Protein AF-0000000075964550 (afdb_homodimer)

Radius of gyration: 29.92 Å; Cα contacts (8 Å, |Δi|>4): 1283; chains: 2; bounding box: 81×75×72 Å

pLDDT: mean 85.45, std 12.59, range [24.38, 98.0]

Solvent-accessible surface area (backbone atoms only — not comparable to full-atom values): 42524 Å² total; per-residue (Å²): 101,74,48,45,74,68,57,83,65,93,51,79,87,38,57,49,61,45,36,36,55,49,61,31,70,69,60,36,47,46,36,32,54,23,18,44,57,52,37,57,75,78,40,93,73,80,74,68,44,57,44,54,52,47,33,51,49,28,53,46,55,47,41,15,50,49,34,57,92,44,78,67,47,48,44,33,80,49,67,86,60,20,28,63,46,47,45,72,74,44,52,58,66,60,52,52,48,50,69,71,36,64,35,52,46,62,88,82,49,62,66,51,40,67,76,31,74,85,49,32,63,41,41,64,56,54,53,48,38,46,51,30,45,61,57,36,41,41,69,31,38,45,28,18,50,48,76,46,70,44,72,45,87,59,94,52,94,78,57,42,78,39,71,87,41,74,59,32,36,12,44,69,28,39,28,48,23,24,39,99,41,61,43,76,61,48,75,55,79,62,78,85,48,53,51,52,54,55,52,51,63,75,37,53,89,54,50,63,66,69,23,34,40,28,35,45,48,81,47,42,40,61,65,50,46,51,54,33,47,75,35,45,18,36,34,37,24,35,33,55,75,83,40,77,85,50,63,70,79,69,70,59,88,68,55,75,63,35,73,49,74,50,74,59,89,61,39,27,40,37,38,37,20,64,98,53,81,42,35,36,39,23,48,76,50,69,93,49,66,40,78,40,67,40,96,86,68,79,50,75,42,68,36,44,46,56,57,53,50,43,67,69,40,55,55,35,61,60,50,38,52,55,63,47,61,74,44,47,68,78,64,96,64,86,49,67,60,58,54,51,47,50,49,50,51,53,50,41,49,48,35,20,47,54,56,39,38,72,76,68,47,80,71,51,72,68,56,46,51,53,52,27,32,52,48,37,38,69,72,40,53,73,76,76,67,83,124,101,76,48,44,75,67,58,82,65,93,52,78,88,37,58,51,60,45,35,35,55,50,61,32,71,67,60,36,47,46,34,33,53,23,19,43,57,54,36,56,74,80,39,93,75,80,74,70,44,55,43,54,52,47,33,51,49,28,53,46,55,46,42,14,49,49,33,57,92,44,77,67,47,48,46,33,80,49,65,86,61,20,29,65,45,48,45,72,74,45,52,58,66,60,50,51,49,50,67,71,36,63,34,52,46,62,87,83,48,61,66,51,40,67,76,31,73,85,51,34,62,41,39,63,56,53,53,50,37,41,51,30,43,58,58,36,40,42,69,28,36,44,28,20,50,46,76,47,70,43,73,43,89,61,93,51,94,77,57,41,78,38,72,86,42,73,57,31,35,12,44,67,30,37,31,48,22,26,39,92,40,63,40,78,63,45,73,55,71,68,76,87,50,56,51,51,56,53,52,52,62,74,38,53,89,55,50,62,66,69,24,34,40,28,34,45,47,80,48,42,41,61,67,49,46,51,54,34,46,75,37,43,19,35,35,38,24,36,33,55,74,83,42,79,85,49,65,70,80,68,69,60,87,67,55,76,61,34,74,48,74,49,76,59,89,61,38,28,40,36,37,36,23,64,97,53,79,43,36,35,39,23,47,74,50,68,92,49,65,40,78,41,69,40,96,87,67,79,50,76,42,67,37,45,47,56,57,53,49,46,66,70,40,53,53,36,62,61,49,35,52,56,62,47,61,73,43,46,68,78,62,97,63,88,50,67,60,58,55,50,47,51,48,50,52,52,48,40,49,48,35,22,48,52,55,40,38,71,76,67,49,79,72,51,72,67,58,45,51,54,52,28,32,51,49,38,38,70,72,39,54,72,75,76,68,82,125

Sequence (774 aa):
MVGKQVVPVQCANNPLEYFEFFFDDDLLKIIVIETNRYVEQFHKWVPTTPNEIRVYLGLLMLMGIIQKPSLRMYFSRKHILETPFFPNVMSEERFALLNKFLHFVDNSDKEIAKRDPKLYKILPISEHWKNNFQKVYILGKEVSVDESSLLWKGRLLWKQYNPMKASRFGIKMFELFGSGTKLGCEITKDTDLFSTKVVLSLSEKLLDSGRCIYLDNYYSSPDLFQRLVQRTTDAVGTVKITRKGIPTVLKKKLKKEEVDSIKCGKLVTLKWTDKHDVSMLTTRHSIEMQPVSRKGGLELVNKPICVIDYNKYMGGVDLKDQLLESFLLKKRTKVWYRKLFNHLVNTAVLNAYILFHKEGNKEDHLSFRIVLVNKIIASYHIQKLEKMVGKQVVPVQCANNPLEYFEFFFDDDLLKIIVIETNRYVEQFHKWVPTTPNEIRVYLGLLMLMGIIQKPSLRMYFSRKHILETPFFPNVMSEERFALLNKFLHFVDNSDKEIAKRDPKLYKILPISEHWKNNFQKVYILGKEVSVDESSLLWKGRLLWKQYNPMKASRFGIKMFELFGSGTKLGCEITKDTDLFSTKVVLSLSEKLLDSGRCIYLDNYYSSPDLFQRLVQRTTDAVGTVKITRKGIPTVLKKKLKKEEVDSIKCGKLVTLKWTDKHDVSMLTTRHSIEMQPVSRKGGLELVNKPICVIDYNKYMGGVDLKDQLLESFLLKKRTKVWYRKLFNHLVNTAVLNAYILFHKEGNKEDHLSFRIVLVNKIIASYHIQKLEK

Nearest PDB structures (foldseek):
  6x68-assembly1_C  TM=8.882E-01  e=2.639E-25  Trichoplusia ni
  6saw-assembly2_B  TM=5.726E-01  e=3.729E+00  Idiomarina sp. A28L
  5lly-assembly2_B  TM=5.557E-01  e=4.157E+00  Idiomarina sp. A28L
  3dfu-assembly1_B  TM=6.444E-01  e=8.417E+00  Corynebacterium glutamicum
  6jwp-assembly1_D  TM=5.214E-01  e=6.417E+00  Saccharomyces cerevisiae S288C

Structure (mmCIF, N/CA/C/O backbone):
data_AF-0000000075964550-model_v1
#
loop_
_entity.id
_entity.type
_entity.pdbx_description
1 polymer 'PiggyBac transposable element-derived protein domain-containing protein'
#
loop_
_atom_site.group_PDB
_atom_site.id
_atom_site.type_symbol
_atom_site.label_atom_id
_atom_site.label_alt_id
_atom_site.label_comp_id
_atom_site.label_asym_id
_atom_site.label_entity_id
_atom_site.label_seq_id
_atom_site.pdbx_PDB_ins_code
_atom_site.Cartn_x
_atom_site.Cartn_y
_atom_site.Cartn_z
_atom_site.occupancy
_atom_site.B_iso_or_equiv
_atom_site.auth_seq_id
_atom_site.auth_comp_id
_atom_site.auth_asym_id
_atom_site.auth_atom_id
_atom_site.pdbx_PDB_model_num
ATOM 1 N N . MET A 1 1 ? -8.969 35 -1.204 1 45.94 1 MET A N 1
ATOM 2 C CA . MET A 1 1 ? -7.578 35.312 -0.901 1 45.94 1 MET A CA 1
ATOM 3 C C . MET A 1 1 ? -6.809 34.062 -0.528 1 45.94 1 MET A C 1
ATOM 5 O O . MET A 1 1 ? -7.293 33.25 0.266 1 45.94 1 MET A O 1
ATOM 9 N N . VAL A 1 2 ? -5.777 33.719 -1.331 1 59.5 2 VAL A N 1
ATOM 10 C CA . VAL A 1 2 ? -4.852 32.594 -1.142 1 59.5 2 VAL A CA 1
ATOM 11 C C . VAL A 1 2 ? -4.102 32.781 0.178 1 59.5 2 VAL A C 1
ATOM 13 O O . VAL A 1 2 ? -3.977 33.875 0.688 1 59.5 2 VAL A O 1
ATOM 16 N N . GLY A 1 3 ? -4.035 31.875 1.072 1 66.25 3 GLY A N 1
ATOM 17 C CA . GLY A 1 3 ? -3.268 31.938 2.305 1 66.25 3 GLY A CA 1
ATOM 18 C C . GLY A 1 3 ? -1.921 32.625 2.135 1 66.25 3 GLY A C 1
ATOM 19 O O . GLY A 1 3 ? -1.49 32.875 1.011 1 66.25 3 GLY A O 1
ATOM 20 N N . LYS A 1 4 ? -1.43 33.25 3.303 1 71.69 4 LYS A N 1
ATOM 21 C CA . LYS A 1 4 ? -0.188 34.031 3.25 1 71.69 4 LYS A CA 1
ATOM 22 C C . LYS A 1 4 ? 0.822 33.5 4.27 1 71.69 4 LYS A C 1
ATOM 24 O O . LYS A 1 4 ? 0.457 33.188 5.402 1 71.69 4 LYS A O 1
ATOM 29 N N . GLN A 1 5 ? 2.086 33.312 3.727 1 73.56 5 GLN A N 1
ATOM 30 C CA . GLN A 1 5 ? 3.186 33.031 4.637 1 73.56 5 GLN A CA 1
ATOM 31 C C . GLN A 1 5 ? 3.615 34.25 5.414 1 73.56 5 GLN A C 1
ATOM 33 O O . GLN A 1 5 ? 3.805 35.344 4.832 1 73.56 5 GLN A O 1
ATOM 38 N N . VAL A 1 6 ? 3.652 34.094 6.812 1 75.5 6 VAL A N 1
ATOM 39 C CA . VAL A 1 6 ? 3.869 35.25 7.664 1 75.5 6 VAL A CA 1
ATOM 40 C C . VAL A 1 6 ? 5.348 35.375 8.023 1 75.5 6 VAL A C 1
ATOM 42 O O . VAL A 1 6 ? 5.875 36.469 8.18 1 75.5 6 VAL A O 1
ATOM 45 N N . VAL A 1 7 ? 6.047 34.156 8.094 1 73.88 7 VAL A N 1
ATOM 46 C CA . VAL A 1 7 ? 7.449 34.219 8.5 1 73.88 7 VAL A CA 1
ATOM 47 C C . VAL A 1 7 ? 8.344 34.125 7.262 1 73.88 7 VAL A C 1
ATOM 49 O O . VAL A 1 7 ? 8.211 33.219 6.449 1 73.88 7 VAL A O 1
ATOM 52 N N . PRO A 1 8 ? 9.195 35.125 7.172 1 76.06 8 PRO A N 1
ATOM 53 C CA . PRO A 1 8 ? 10.055 35.125 5.992 1 76.06 8 PRO A CA 1
ATOM 54 C C . PRO A 1 8 ? 11.18 34.094 6.074 1 76.06 8 PRO A C 1
ATOM 56 O O . PRO A 1 8 ? 11.648 33.781 7.168 1 76.06 8 PRO A O 1
ATOM 59 N N . VAL A 1 9 ? 11.453 33.5 4.961 1 74.75 9 VAL A N 1
ATOM 60 C CA . VAL A 1 9 ? 12.609 32.625 4.863 1 74.75 9 VAL A CA 1
ATOM 61 C C . VAL A 1 9 ? 13.844 33.438 4.488 1 74.75 9 VAL A C 1
ATOM 63 O O . VAL A 1 9 ? 13.766 34.375 3.68 1 74.75 9 VAL A O 1
ATOM 66 N N . GLN A 1 10 ? 14.953 33.188 5.242 1 74.25 10 GLN A N 1
ATOM 67 C CA . GLN A 1 10 ? 16.188 33.906 4.973 1 74.25 10 GLN A CA 1
ATOM 68 C C . GLN A 1 10 ? 16.688 33.656 3.557 1 74.25 10 GLN A C 1
ATOM 70 O O . GLN A 1 10 ? 17.062 34.562 2.838 1 74.25 10 GLN A O 1
ATOM 75 N N . CYS A 1 11 ? 16.719 32.375 3.232 1 75.88 11 CYS A N 1
ATOM 76 C CA . CYS A 1 11 ? 17.109 31.953 1.893 1 75.88 11 CYS A CA 1
ATOM 77 C C . CYS A 1 11 ? 15.984 31.188 1.207 1 75.88 11 CYS A C 1
ATOM 79 O O . CYS A 1 11 ? 15.727 30.031 1.537 1 75.88 11 CYS A O 1
ATOM 81 N N . ALA A 1 12 ? 15.477 31.891 0.249 1 78.81 12 ALA A N 1
ATOM 82 C CA . ALA A 1 12 ? 14.273 31.375 -0.389 1 78.81 12 ALA A CA 1
ATOM 83 C C . ALA A 1 12 ? 14.539 30.047 -1.084 1 78.81 12 ALA A C 1
ATOM 85 O O . ALA A 1 12 ? 13.617 29.25 -1.297 1 78.81 12 ALA A O 1
ATOM 86 N N . ASN A 1 13 ? 15.781 29.75 -1.346 1 87.94 13 ASN A N 1
ATOM 87 C CA . ASN A 1 13 ? 16.078 28.531 -2.09 1 87.94 13 ASN A CA 1
ATOM 88 C C . ASN A 1 13 ? 16.656 27.453 -1.181 1 87.94 13 ASN A C 1
ATOM 90 O O . ASN A 1 13 ? 17.266 26.5 -1.659 1 87.94 13 ASN A O 1
ATOM 94 N N . ASN A 1 14 ? 16.406 27.641 0.138 1 93.56 14 ASN A N 1
ATOM 95 C CA . ASN A 1 14 ? 16.938 26.672 1.09 1 93.56 14 ASN A CA 1
ATOM 96 C C . ASN A 1 14 ? 15.828 25.859 1.742 1 93.56 14 ASN A C 1
ATOM 98 O O . ASN A 1 14 ? 15.227 26.281 2.729 1 93.56 14 ASN A O 1
ATOM 102 N N . PRO A 1 15 ? 15.648 24.594 1.274 1 95.31 15 PRO A N 1
ATOM 103 C CA . PRO A 1 15 ? 14.586 23.734 1.81 1 95.31 15 PRO A CA 1
ATOM 104 C C . PRO A 1 15 ? 14.688 23.547 3.32 1 95.31 15 PRO A C 1
ATOM 106 O O . PRO A 1 15 ? 13.664 23.375 3.996 1 95.31 15 PRO A O 1
ATOM 109 N N . LEU A 1 16 ? 15.891 23.609 3.852 1 96.5 16 LEU A N 1
ATOM 110 C CA . LEU A 1 16 ? 16.109 23.375 5.277 1 96.5 16 LEU A CA 1
ATOM 111 C C . LEU A 1 16 ? 15.453 24.469 6.109 1 96.5 16 LEU A C 1
ATOM 113 O O . LEU A 1 16 ? 14.875 24.203 7.16 1 96.5 16 LEU A O 1
ATOM 117 N N . GLU A 1 17 ? 15.484 25.688 5.688 1 94.38 17 GLU A N 1
ATOM 118 C CA . GLU A 1 17 ? 14.891 26.812 6.418 1 94.38 17 GLU A CA 1
ATOM 119 C C . GLU A 1 17 ? 13.375 26.672 6.504 1 94.38 17 GLU A C 1
ATOM 121 O O . GLU A 1 17 ? 12.773 27.031 7.52 1 94.38 17 GLU A O 1
ATOM 126 N N . TYR A 1 18 ? 12.789 26.203 5.418 1 92.94 18 TYR A N 1
ATOM 127 C CA . TYR A 1 18 ? 11.344 25.984 5.422 1 92.94 18 TYR A CA 1
ATOM 128 C C . TYR A 1 18 ? 10.953 24.891 6.395 1 92.94 18 TYR A C 1
ATOM 130 O O . TYR A 1 18 ? 9.953 25 7.109 1 92.94 18 TYR A O 1
ATOM 138 N N . PHE A 1 19 ? 11.758 23.828 6.379 1 94.81 19 PHE A N 1
ATOM 139 C CA . PHE A 1 19 ? 11.492 22.719 7.285 1 94.81 19 PHE A CA 1
ATOM 140 C C . PHE A 1 19 ? 11.633 23.156 8.734 1 94.81 19 PHE A C 1
ATOM 142 O O . PHE A 1 19 ? 10.852 22.734 9.602 1 94.81 19 PHE A O 1
ATOM 149 N N . GLU A 1 20 ? 12.508 24 9.008 1 93.88 20 GLU A N 1
ATOM 150 C CA . GLU A 1 20 ? 12.82 24.422 10.367 1 93.88 20 GLU A CA 1
ATOM 151 C C . GLU A 1 20 ? 11.758 25.391 10.898 1 93.88 20 GLU A C 1
ATOM 153 O O . GLU A 1 20 ? 11.695 25.641 12.102 1 93.88 20 GLU A O 1
ATOM 158 N N . PHE A 1 21 ? 10.859 25.797 10.047 1 90.06 21 PHE A N 1
ATOM 159 C CA . PHE A 1 21 ? 9.68 26.516 10.531 1 90.06 21 PHE A CA 1
ATOM 160 C C . PHE A 1 21 ? 8.82 25.625 11.406 1 90.06 21 PHE A C 1
ATOM 162 O O . PHE A 1 21 ? 8.203 26.078 12.367 1 90.06 21 PHE A O 1
ATOM 169 N N . PHE A 1 22 ? 8.789 24.391 11.023 1 89.44 22 PHE A N 1
ATOM 170 C CA . PHE A 1 22 ? 7.891 23.453 11.695 1 89.44 22 PHE A CA 1
ATOM 171 C C . PHE A 1 22 ? 8.633 22.672 12.773 1 89.44 22 PHE A C 1
ATOM 173 O O . PHE A 1 22 ? 8.078 22.422 13.852 1 89.44 22 PHE A O 1
ATOM 180 N N . PHE A 1 23 ? 9.812 22.266 12.398 1 92.44 23 PHE A N 1
ATOM 181 C CA . PHE A 1 23 ? 10.664 21.578 13.359 1 92.44 23 PHE A CA 1
ATOM 182 C C . PHE A 1 23 ? 11.797 22.484 13.828 1 92.44 23 PHE A C 1
ATOM 184 O O . PHE A 1 23 ? 12.945 22.312 13.438 1 92.44 23 PHE A O 1
ATOM 191 N N . ASP A 1 24 ? 11.445 23.344 14.727 1 93 24 ASP A N 1
ATOM 192 C CA . ASP A 1 24 ? 12.383 24.359 15.203 1 93 24 ASP A CA 1
ATOM 193 C C . ASP A 1 24 ? 13.18 23.844 16.406 1 93 24 ASP A C 1
ATOM 195 O O . ASP A 1 24 ? 13.008 22.703 16.828 1 93 24 ASP A O 1
ATOM 199 N N . ASP A 1 25 ? 13.992 24.656 16.953 1 94.38 25 ASP A N 1
ATOM 200 C CA . ASP A 1 25 ? 14.906 24.281 18.031 1 94.38 25 ASP A CA 1
ATOM 201 C C . ASP A 1 25 ? 14.133 23.938 19.297 1 94.38 25 ASP A C 1
ATOM 203 O O . ASP A 1 25 ? 14.531 23.047 20.047 1 94.38 25 ASP A O 1
ATOM 207 N N . ASP A 1 26 ? 13.047 24.625 19.516 1 94.75 26 ASP A N 1
ATOM 208 C CA . ASP A 1 26 ? 12.266 24.391 20.734 1 94.75 26 ASP A CA 1
ATOM 209 C C . ASP A 1 26 ? 11.633 23 20.703 1 94.75 26 ASP A C 1
ATOM 211 O O . ASP A 1 26 ? 11.656 22.281 21.719 1 94.75 26 ASP A O 1
ATOM 215 N N . LEU A 1 27 ? 11.078 22.688 19.594 1 95.25 27 LEU A N 1
ATOM 216 C CA . LEU A 1 27 ? 10.484 21.375 19.438 1 95.25 27 LEU A CA 1
ATOM 217 C C . LEU A 1 27 ? 11.539 20.281 19.594 1 95.25 27 LEU A C 1
ATOM 219 O O . LEU A 1 27 ? 11.297 19.281 20.281 1 95.25 27 LEU A O 1
ATOM 223 N N . LEU A 1 28 ? 12.703 20.453 19.031 1 96.81 28 LEU A N 1
ATOM 224 C CA . LEU A 1 28 ? 13.781 19.469 19.109 1 96.81 28 LEU A CA 1
ATOM 225 C C . LEU A 1 28 ? 14.305 19.328 20.531 1 96.81 28 LEU A C 1
ATOM 227 O O . LEU A 1 28 ? 14.688 18.234 20.953 1 96.81 28 LEU A O 1
ATOM 231 N N . LYS A 1 29 ? 14.312 20.422 21.219 1 96.81 29 LYS A N 1
ATOM 232 C CA . LYS A 1 29 ? 14.75 20.391 22.609 1 96.81 29 LYS A CA 1
ATOM 233 C C . LYS A 1 29 ? 13.844 19.484 23.438 1 96.81 29 LYS A C 1
ATOM 235 O O . LYS A 1 29 ? 14.32 18.734 24.281 1 96.81 29 LYS A O 1
ATOM 240 N N . ILE A 1 30 ? 12.578 19.578 23.219 1 96.38 30 ILE A N 1
ATOM 241 C CA . ILE A 1 30 ? 11.633 18.734 23.938 1 96.38 30 ILE A CA 1
ATOM 242 C C . ILE A 1 30 ? 11.938 17.266 23.641 1 96.38 30 ILE A C 1
ATOM 244 O O . ILE A 1 30 ? 12 16.438 24.562 1 96.38 30 ILE A O 1
ATOM 248 N N . ILE A 1 31 ? 12.141 16.938 22.391 1 97.62 31 ILE A N 1
ATOM 249 C CA . ILE A 1 31 ? 12.391 15.562 21.969 1 97.62 31 ILE A CA 1
ATOM 250 C C . ILE A 1 31 ? 13.672 15.047 22.609 1 97.62 31 ILE A C 1
ATOM 252 O O . ILE A 1 31 ? 13.703 13.922 23.141 1 97.62 31 ILE A O 1
ATOM 256 N N . VAL A 1 32 ? 14.711 15.906 22.594 1 98 32 VAL A N 1
ATOM 257 C CA . VAL A 1 32 ? 16.016 15.523 23.125 1 98 32 VAL A CA 1
ATOM 258 C C . VAL A 1 32 ? 15.914 15.266 24.625 1 98 32 VAL A C 1
ATOM 260 O O . VAL A 1 32 ? 16.391 14.234 25.125 1 98 32 VAL A O 1
ATOM 263 N N . ILE A 1 33 ? 15.289 16.141 25.344 1 97.5 33 ILE A N 1
ATOM 264 C CA . ILE A 1 33 ? 15.18 16.062 26.797 1 97.5 33 ILE A CA 1
ATOM 265 C C . ILE A 1 33 ? 14.414 14.789 27.188 1 97.5 33 ILE A C 1
ATOM 267 O O . ILE A 1 33 ? 14.875 14.016 28.031 1 97.5 33 ILE A O 1
ATOM 271 N N . GLU A 1 34 ? 13.312 14.547 26.578 1 97.31 34 GLU A N 1
ATOM 272 C CA . GLU A 1 34 ? 12.453 13.43 26.953 1 97.31 34 GLU A CA 1
ATOM 273 C C . GLU A 1 34 ? 13.039 12.102 26.484 1 97.31 34 GLU A C 1
ATOM 275 O O . GLU A 1 34 ? 12.875 11.078 27.156 1 97.31 34 GLU A O 1
ATOM 280 N N . THR A 1 35 ? 13.711 12.078 25.344 1 97.44 35 THR A N 1
ATOM 281 C CA . THR A 1 35 ? 14.367 10.859 24.875 1 97.44 35 THR A CA 1
ATOM 282 C C . THR A 1 35 ? 15.5 10.461 25.812 1 97.44 35 THR A C 1
ATOM 284 O O . THR A 1 35 ? 15.609 9.297 26.203 1 97.44 35 THR A O 1
ATOM 287 N N . ASN A 1 36 ? 16.328 11.477 26.156 1 97.38 36 ASN A N 1
ATOM 288 C CA . ASN A 1 36 ? 17.422 11.203 27.094 1 97.38 36 ASN A CA 1
ATOM 289 C C . ASN A 1 36 ? 16.906 10.734 28.453 1 97.38 36 ASN A C 1
ATOM 291 O O . ASN A 1 36 ? 17.438 9.797 29.031 1 97.38 36 ASN A O 1
ATOM 295 N N . ARG A 1 37 ? 15.852 11.352 28.906 1 96.12 37 ARG A N 1
ATOM 296 C CA . ARG A 1 37 ? 15.242 10.961 30.172 1 96.12 37 ARG A CA 1
ATOM 297 C C . ARG A 1 37 ? 14.719 9.531 30.109 1 96.12 37 ARG A C 1
ATOM 299 O O . ARG A 1 37 ? 14.914 8.758 31.047 1 96.12 37 ARG A O 1
ATOM 306 N N . TYR A 1 38 ? 14.078 9.188 29.062 1 95.12 38 TYR A N 1
ATOM 307 C CA . TYR A 1 38 ? 13.453 7.875 28.906 1 95.12 38 TYR A CA 1
ATOM 308 C C . TYR A 1 38 ? 14.5 6.773 28.844 1 95.12 38 TYR A C 1
ATOM 310 O O . TYR A 1 38 ? 14.391 5.754 29.531 1 95.12 38 TYR A O 1
ATOM 318 N N . VAL A 1 39 ? 15.508 6.961 27.953 1 94.5 39 VAL A N 1
ATOM 319 C CA . VAL A 1 39 ? 16.516 5.922 27.734 1 94.5 39 VAL A CA 1
ATOM 320 C C . VAL A 1 39 ? 17.297 5.684 29.031 1 94.5 39 VAL A C 1
ATOM 322 O O . VAL A 1 39 ? 17.688 4.555 29.312 1 94.5 39 VAL A O 1
ATOM 325 N N . GLU A 1 40 ? 17.516 6.715 29.766 1 92.75 40 GLU A N 1
ATOM 326 C CA . GLU A 1 40 ? 18.312 6.633 31 1 92.75 40 GLU A CA 1
ATOM 327 C C . GLU A 1 40 ? 17.672 5.699 32 1 92.75 40 GLU A C 1
ATOM 329 O O . GLU A 1 40 ? 18.344 5.188 32.906 1 92.75 40 GLU A O 1
ATOM 334 N N . GLN A 1 41 ? 16.438 5.492 31.859 1 91.69 41 GLN A N 1
ATOM 335 C CA . GLN A 1 41 ? 15.727 4.59 32.75 1 91.69 41 GLN A CA 1
ATOM 336 C C . GLN A 1 41 ? 16.078 3.133 32.469 1 91.69 41 GLN A C 1
ATOM 338 O O . GLN A 1 41 ? 15.914 2.266 33.344 1 91.69 41 GLN A O 1
ATOM 343 N N . PHE A 1 42 ? 16.594 2.84 31.344 1 90.06 42 PHE A N 1
ATOM 344 C CA . PHE A 1 42 ? 16.797 1.455 30.922 1 90.06 42 PHE A CA 1
ATOM 345 C C . PHE A 1 42 ? 18.25 1.184 30.609 1 90.06 42 PHE A C 1
ATOM 347 O O . PHE A 1 42 ? 18.734 0.063 30.797 1 90.06 42 PHE A O 1
ATOM 354 N N . HIS A 1 43 ? 18.859 2.205 29.984 1 87.56 43 HIS A N 1
ATOM 355 C CA . HIS A 1 43 ? 20.172 1.979 29.375 1 87.56 43 HIS A CA 1
ATOM 356 C C . HIS A 1 43 ? 21.109 3.154 29.641 1 87.56 43 HIS A C 1
ATOM 358 O O . HIS A 1 43 ? 20.656 4.301 29.734 1 87.56 43 HIS A O 1
ATOM 364 N N . LYS A 1 44 ? 22.359 2.785 29.938 1 88.88 44 LYS A N 1
ATOM 365 C CA . LYS A 1 44 ? 23.375 3.836 29.828 1 88.88 44 LYS A CA 1
ATOM 366 C C . LYS A 1 44 ? 23.656 4.172 28.375 1 88.88 44 LYS A C 1
ATOM 368 O O . LYS A 1 44 ? 23.734 3.281 27.516 1 88.88 44 LYS A O 1
ATOM 373 N N . TRP A 1 45 ? 23.578 5.496 28 1 92 45 TRP A N 1
ATOM 374 C CA . TRP A 1 45 ? 23.875 5.844 26.625 1 92 45 TRP A CA 1
ATOM 375 C C . TRP A 1 45 ? 24.453 7.25 26.516 1 92 45 TRP A C 1
ATOM 377 O O . TRP A 1 45 ? 24.516 7.973 27.516 1 92 45 TRP A O 1
ATOM 387 N N . VAL A 1 46 ? 25.062 7.586 25.406 1 94.5 46 VAL A N 1
ATOM 388 C CA . VAL A 1 46 ? 25.5 8.945 25.125 1 94.5 46 VAL A CA 1
ATOM 389 C C . VAL A 1 46 ? 24.297 9.828 24.797 1 94.5 46 VAL A C 1
ATOM 391 O O . VAL A 1 46 ? 23.562 9.555 23.844 1 94.5 46 VAL A O 1
ATOM 394 N N . PRO A 1 47 ? 24.062 10.812 25.672 1 96.69 47 PRO A N 1
ATOM 395 C CA . PRO A 1 47 ? 22.906 11.664 25.406 1 96.69 47 PRO A CA 1
ATOM 396 C C . PRO A 1 47 ? 22.875 12.211 23.984 1 96.69 47 PRO A C 1
ATOM 398 O O . PRO A 1 47 ? 23.906 12.562 23.438 1 96.69 47 PRO A O 1
ATOM 401 N N . THR A 1 48 ? 21.703 12.164 23.469 1 97.12 48 THR A N 1
ATOM 402 C CA . THR A 1 48 ? 21.547 12.703 22.125 1 97.12 48 THR A CA 1
ATOM 403 C C . THR A 1 48 ? 21.438 14.227 22.172 1 97.12 48 THR A C 1
ATOM 405 O O . THR A 1 48 ? 21.281 14.812 23.25 1 97.12 48 THR A O 1
ATOM 408 N N . THR A 1 49 ? 21.609 14.891 21.062 1 97.12 49 THR A N 1
ATOM 409 C CA . THR A 1 49 ? 21.578 16.344 20.906 1 97.12 49 THR A CA 1
ATOM 410 C C . THR A 1 49 ? 20.594 16.75 19.812 1 97.12 49 THR A C 1
ATOM 412 O O . THR A 1 49 ? 20.141 15.906 19.031 1 97.12 49 THR A O 1
ATOM 415 N N . PRO A 1 50 ? 20.203 18.016 19.828 1 97 50 PRO A N 1
ATOM 416 C CA . PRO A 1 50 ? 19.312 18.469 18.766 1 97 50 PRO A CA 1
ATOM 417 C C . PRO A 1 50 ? 19.875 18.203 17.375 1 97 50 PRO A C 1
ATOM 419 O O . PRO A 1 50 ? 19.141 17.812 16.469 1 97 50 PRO A O 1
ATOM 422 N N . ASN A 1 51 ? 21.172 18.344 17.203 1 97.06 51 ASN A N 1
ATOM 423 C CA . ASN A 1 51 ? 21.797 18.094 15.906 1 97.06 51 ASN A CA 1
ATOM 424 C C . ASN A 1 51 ? 21.688 16.625 15.5 1 97.06 51 ASN A C 1
ATOM 426 O O . ASN A 1 51 ? 21.391 16.328 14.344 1 97.06 51 ASN A O 1
ATOM 430 N N . GLU A 1 52 ? 21.891 15.781 16.453 1 97.25 52 GLU A N 1
ATOM 431 C CA . GLU A 1 52 ? 21.812 14.359 16.141 1 97.25 52 GLU A CA 1
ATOM 432 C C . GLU A 1 52 ? 20.391 13.945 15.781 1 97.25 52 GLU A C 1
ATOM 434 O O . GLU A 1 52 ? 20.188 13.109 14.906 1 97.25 52 GLU A O 1
ATOM 439 N N . ILE A 1 53 ? 19.406 14.523 16.484 1 97.44 53 ILE A N 1
ATOM 440 C CA . ILE A 1 53 ? 18.016 14.227 16.188 1 97.44 53 ILE A CA 1
ATOM 441 C C . ILE A 1 53 ? 17.656 14.719 14.781 1 97.44 53 ILE A C 1
ATOM 443 O O . ILE A 1 53 ? 16.922 14.062 14.055 1 97.44 53 ILE A O 1
ATOM 447 N N . ARG A 1 54 ? 18.219 15.891 14.414 1 97.56 54 ARG A N 1
ATOM 448 C CA . ARG A 1 54 ? 18.031 16.375 13.047 1 97.56 54 ARG A CA 1
ATOM 449 C C . ARG A 1 54 ? 18.578 15.367 12.031 1 97.56 54 ARG A C 1
ATOM 451 O O . ARG A 1 54 ? 17.922 15.078 11.031 1 97.56 54 ARG A O 1
ATOM 458 N N . VAL A 1 55 ? 19.75 14.867 12.305 1 97.88 55 VAL A N 1
ATOM 459 C CA . VAL A 1 55 ? 20.375 13.883 11.43 1 97.88 55 VAL A CA 1
ATOM 460 C C . VAL A 1 55 ? 19.531 12.617 11.375 1 97.88 55 VAL A C 1
ATOM 462 O O . VAL A 1 55 ? 19.312 12.055 10.305 1 97.88 55 VAL A O 1
ATOM 465 N N . TYR A 1 56 ? 19.062 12.203 12.57 1 96.94 56 TYR A N 1
ATOM 466 C CA . TYR A 1 56 ? 18.172 11.055 12.664 1 96.94 56 TYR A CA 1
ATOM 467 C C . TYR A 1 56 ? 16.938 11.25 11.781 1 96.94 56 TYR A C 1
ATOM 469 O O . TYR A 1 56 ? 16.562 10.344 11.039 1 96.94 56 TYR A O 1
ATOM 477 N N . LEU A 1 57 ? 16.344 12.414 11.797 1 96.69 57 LEU A N 1
ATOM 478 C CA . LEU A 1 57 ? 15.164 12.734 10.984 1 96.69 57 LEU A CA 1
ATOM 479 C C . LEU A 1 57 ? 15.508 12.711 9.5 1 96.69 57 LEU A C 1
ATOM 481 O O . LEU A 1 57 ? 14.711 12.258 8.68 1 96.69 57 LEU A O 1
ATOM 485 N N . GLY A 1 58 ? 16.672 13.273 9.211 1 96.62 58 GLY A N 1
ATOM 486 C CA . GLY A 1 58 ? 17.125 13.211 7.828 1 96.62 58 GLY A CA 1
ATOM 487 C C . GLY A 1 58 ? 17.203 11.797 7.289 1 96.62 58 GLY A C 1
ATOM 488 O O . GLY A 1 58 ? 16.75 11.523 6.176 1 96.62 58 GLY A O 1
ATOM 489 N N . LEU A 1 59 ? 17.781 10.914 8.062 1 96.44 59 LEU A N 1
ATOM 490 C CA . LEU A 1 59 ? 17.891 9.516 7.66 1 96.44 59 LEU A CA 1
ATOM 491 C C . LEU A 1 59 ? 16.516 8.875 7.539 1 96.44 59 LEU A C 1
ATOM 493 O O . LEU A 1 59 ? 16.266 8.086 6.625 1 96.44 59 LEU A O 1
ATOM 497 N N . LEU A 1 60 ? 15.648 9.234 8.461 1 94.19 60 LEU A N 1
ATOM 498 C CA . LEU A 1 60 ? 14.281 8.742 8.414 1 94.19 60 LEU A CA 1
ATOM 499 C C . LEU A 1 60 ? 13.586 9.164 7.117 1 94.19 60 LEU A C 1
ATOM 501 O O . LEU A 1 60 ? 12.891 8.367 6.492 1 94.19 60 LEU A O 1
ATOM 505 N N . MET A 1 61 ? 13.781 10.375 6.727 1 94.75 61 MET A N 1
ATOM 506 C CA . MET A 1 61 ? 13.211 10.883 5.484 1 94.75 61 MET A CA 1
ATOM 507 C C . MET A 1 61 ? 13.766 10.125 4.281 1 94.75 61 MET A C 1
ATOM 509 O O . MET A 1 61 ? 13.016 9.797 3.355 1 94.75 61 MET A O 1
ATOM 513 N N . LEU A 1 62 ? 15.047 9.867 4.359 1 95.31 62 LEU A N 1
ATOM 514 C CA . LEU A 1 62 ? 15.688 9.156 3.254 1 95.31 62 LEU A CA 1
ATOM 515 C C . LEU A 1 62 ? 15.164 7.73 3.148 1 95.31 62 LEU A C 1
ATOM 517 O O . LEU A 1 62 ? 15.039 7.191 2.047 1 95.31 62 LEU A O 1
ATOM 521 N N . MET A 1 63 ? 14.852 7.133 4.273 1 93.5 63 MET A N 1
ATOM 522 C CA . MET A 1 63 ? 14.281 5.785 4.285 1 93.5 63 MET A CA 1
ATOM 523 C C . MET A 1 63 ? 12.914 5.77 3.621 1 93.5 63 MET A C 1
ATOM 525 O O . MET A 1 63 ? 12.461 4.727 3.141 1 93.5 63 MET A O 1
ATOM 529 N N . GLY A 1 64 ? 12.234 6.891 3.586 1 90.88 64 GLY A N 1
ATOM 530 C CA . GLY A 1 64 ? 10.977 7.004 2.863 1 90.88 64 GLY A CA 1
ATOM 531 C C . GLY A 1 64 ? 11.148 7.031 1.357 1 90.88 64 GLY A C 1
ATOM 532 O O . GLY A 1 64 ? 10.219 6.723 0.613 1 90.88 64 GLY A O 1
ATOM 533 N N . ILE A 1 65 ? 12.336 7.402 0.982 1 92.12 65 ILE A N 1
ATOM 534 C CA . ILE A 1 65 ? 12.648 7.477 -0.44 1 92.12 65 ILE A CA 1
ATOM 535 C C . ILE A 1 65 ? 13.234 6.148 -0.91 1 92.12 65 ILE A C 1
ATOM 537 O O . ILE A 1 65 ? 12.797 5.59 -1.92 1 92.12 65 ILE A O 1
ATOM 541 N N . ILE A 1 66 ? 14.234 5.703 -0.17 1 93.38 66 ILE A N 1
ATOM 542 C CA . ILE A 1 66 ? 14.812 4.383 -0.394 1 93.38 66 ILE A CA 1
ATOM 543 C C . ILE A 1 66 ? 14.25 3.395 0.622 1 93.38 66 ILE A C 1
ATOM 545 O O . ILE A 1 66 ? 14.57 3.459 1.81 1 93.38 66 ILE A O 1
ATOM 549 N N . GLN A 1 67 ? 13.539 2.492 0.193 1 90.69 67 GLN A N 1
ATOM 550 C CA . GLN A 1 67 ? 12.859 1.605 1.134 1 90.69 67 GLN A CA 1
ATOM 551 C C . GLN A 1 67 ? 13.484 0.213 1.12 1 90.69 67 GLN A C 1
ATOM 553 O O . GLN A 1 67 ? 13.781 -0.33 0.054 1 90.69 67 GLN A O 1
ATOM 558 N N . LYS A 1 68 ? 13.727 -0.227 2.25 1 91.25 68 LYS A N 1
ATOM 559 C CA . LYS A 1 68 ? 14.227 -1.583 2.461 1 91.25 68 LYS A CA 1
ATOM 560 C C . LYS A 1 68 ? 13.367 -2.334 3.475 1 91.25 68 LYS A C 1
ATOM 562 O O . LYS A 1 68 ? 12.688 -1.716 4.297 1 91.25 68 LYS A O 1
ATOM 567 N N . PRO A 1 69 ? 13.352 -3.643 3.494 1 87.5 69 PRO A N 1
ATOM 568 C CA . PRO A 1 69 ? 12.43 -4.445 4.305 1 87.5 69 PRO A CA 1
ATOM 569 C C . PRO A 1 69 ? 12.711 -4.332 5.801 1 87.5 69 PRO A C 1
ATOM 571 O O . PRO A 1 69 ? 11.797 -4.477 6.621 1 87.5 69 PRO A O 1
ATOM 574 N N . SER A 1 70 ? 13.984 -4.09 6.145 1 88.56 70 SER A N 1
ATOM 575 C CA . SER A 1 70 ? 14.32 -4.031 7.562 1 88.56 70 SER A CA 1
ATOM 576 C C . SER A 1 70 ? 15.32 -2.914 7.848 1 88.56 70 SER A C 1
ATOM 578 O O . SER A 1 70 ? 16.062 -2.494 6.957 1 88.56 70 SER A O 1
ATOM 580 N N . LEU A 1 71 ? 15.266 -2.525 9.117 1 89.94 71 LEU A N 1
ATOM 581 C CA . LEU A 1 71 ? 16.141 -1.441 9.539 1 89.94 71 LEU A CA 1
ATOM 582 C C . LEU A 1 71 ? 17.609 -1.818 9.328 1 89.94 71 LEU A C 1
ATOM 584 O O . LEU A 1 71 ? 18.406 -0.997 8.875 1 89.94 71 LEU A O 1
ATOM 588 N N . ARG A 1 72 ? 17.953 -3.006 9.609 1 91.81 72 ARG A N 1
ATOM 589 C CA . ARG A 1 72 ? 19.328 -3.463 9.523 1 91.81 72 ARG A CA 1
ATOM 590 C C . ARG A 1 72 ? 19.844 -3.377 8.094 1 91.81 72 ARG A C 1
ATOM 592 O O . ARG A 1 72 ? 21.031 -3.133 7.871 1 91.81 72 ARG A O 1
ATOM 599 N N . MET A 1 73 ? 19.031 -3.48 7.168 1 93.44 73 MET A N 1
ATOM 600 C CA . MET A 1 73 ? 19.422 -3.523 5.762 1 93.44 73 MET A CA 1
ATOM 601 C C . MET A 1 73 ? 19.875 -2.148 5.281 1 93.44 73 MET A C 1
ATOM 603 O O . MET A 1 73 ? 20.672 -2.045 4.352 1 93.44 73 MET A O 1
ATOM 607 N N . TYR A 1 74 ? 19.344 -1.127 5.906 1 94.94 74 TYR A N 1
ATOM 608 C CA . TYR A 1 74 ? 19.766 0.219 5.539 1 94.94 74 TYR A CA 1
ATOM 609 C C . TYR A 1 74 ? 21.234 0.43 5.855 1 94.94 74 TYR A C 1
ATOM 611 O O . TYR A 1 74 ? 21.922 1.197 5.176 1 94.94 74 TYR A O 1
ATOM 619 N N . PHE A 1 75 ? 21.688 -0.297 6.84 1 96.06 75 PHE A N 1
ATOM 620 C CA . PHE A 1 75 ? 23.047 -0.068 7.328 1 96.06 75 PHE A CA 1
ATOM 621 C C . PHE A 1 75 ? 23.969 -1.215 6.93 1 96.06 75 PHE A C 1
ATOM 623 O O . PHE A 1 75 ? 25.094 -1.305 7.406 1 96.06 75 PHE A O 1
ATOM 630 N N . SER A 1 76 ? 23.438 -2.102 6.07 1 94.75 76 SER A N 1
ATOM 631 C CA . SER A 1 76 ? 24.219 -3.227 5.582 1 94.75 76 SER A CA 1
ATOM 632 C C . SER A 1 76 ? 25.359 -2.754 4.68 1 94.75 76 SER A C 1
ATOM 634 O O . SER A 1 76 ? 25.188 -1.803 3.912 1 94.75 76 SER A O 1
ATOM 636 N N . ARG A 1 77 ? 26.469 -3.465 4.711 1 93.31 77 ARG A N 1
ATOM 637 C CA . ARG A 1 77 ? 27.609 -3.15 3.855 1 93.31 77 ARG A CA 1
ATOM 638 C C . ARG A 1 77 ? 27.797 -4.211 2.777 1 93.31 77 ARG A C 1
ATOM 640 O O . ARG A 1 77 ? 28.781 -4.188 2.039 1 93.31 77 ARG A O 1
ATOM 647 N N . LYS A 1 78 ? 26.812 -5.102 2.727 1 92.44 78 LYS A N 1
ATOM 648 C CA . LYS A 1 78 ? 26.828 -6.074 1.639 1 92.44 78 LYS A CA 1
ATOM 649 C C . LYS A 1 78 ? 26.656 -5.395 0.285 1 92.44 78 LYS A C 1
ATOM 651 O O . LYS A 1 78 ? 25.766 -4.566 0.112 1 92.44 78 LYS A O 1
ATOM 656 N N . HIS A 1 79 ? 27.406 -5.781 -0.622 1 91.19 79 HIS A N 1
ATOM 657 C CA . HIS A 1 79 ? 27.484 -5.125 -1.922 1 91.19 79 HIS A CA 1
ATOM 658 C C . HIS A 1 79 ? 26.125 -5.07 -2.602 1 91.19 79 HIS A C 1
ATOM 660 O O . HIS A 1 79 ? 25.766 -4.059 -3.205 1 91.19 79 HIS A O 1
ATOM 666 N N . ILE A 1 80 ? 25.328 -6.062 -2.486 1 92.75 80 ILE A N 1
ATOM 667 C CA . ILE A 1 80 ? 24.078 -6.195 -3.205 1 92.75 80 ILE A CA 1
ATOM 668 C C . ILE A 1 80 ? 23.016 -5.305 -2.561 1 92.75 80 ILE A C 1
ATOM 670 O O . ILE A 1 80 ? 22.047 -4.891 -3.219 1 92.75 80 ILE A O 1
ATOM 674 N N . LEU A 1 81 ? 23.219 -4.926 -1.261 1 92.94 81 LEU A N 1
ATOM 675 C CA . LEU A 1 81 ? 22.156 -4.254 -0.513 1 92.94 81 LEU A CA 1
ATOM 676 C C . LEU A 1 81 ? 22.594 -2.846 -0.109 1 92.94 81 LEU A C 1
ATOM 678 O O . LEU A 1 81 ? 21.75 -2.027 0.283 1 92.94 81 LEU A O 1
ATOM 682 N N . GLU A 1 82 ? 23.797 -2.529 -0.281 1 93.56 82 GLU A N 1
ATOM 683 C CA . GLU A 1 82 ? 24.359 -1.381 0.426 1 93.56 82 GLU A CA 1
ATOM 684 C C . GLU A 1 82 ? 23.875 -0.069 -0.18 1 93.56 82 GLU A C 1
ATOM 686 O O . GLU A 1 82 ? 23.719 0.04 -1.398 1 93.56 82 GLU A O 1
ATOM 691 N N . THR A 1 83 ? 23.516 0.813 0.608 1 94.06 83 THR A N 1
ATOM 692 C CA . THR A 1 83 ? 23.422 2.256 0.425 1 94.06 83 THR A CA 1
ATOM 693 C C . THR A 1 83 ? 24.375 2.99 1.365 1 94.06 83 THR A C 1
ATOM 695 O O . THR A 1 83 ? 23.984 3.355 2.48 1 94.06 83 THR A O 1
ATOM 698 N N . PRO A 1 84 ? 25.469 3.244 0.886 1 94.75 84 PRO A N 1
ATOM 699 C CA . PRO A 1 84 ? 26.578 3.652 1.762 1 94.75 84 PRO A CA 1
ATOM 700 C C . PRO A 1 84 ? 26.266 4.918 2.557 1 94.75 84 PRO A C 1
ATOM 702 O O . PRO A 1 84 ? 26.812 5.121 3.643 1 94.75 84 PRO A O 1
ATOM 705 N N . PHE A 1 85 ? 25.391 5.695 2.145 1 95.12 85 PHE A N 1
ATOM 706 C CA . PHE A 1 85 ? 25.047 6.949 2.801 1 95.12 85 PHE A CA 1
ATOM 707 C C . PHE A 1 85 ? 24.609 6.707 4.238 1 95.12 85 PHE A C 1
ATOM 709 O O . PHE A 1 85 ? 25.062 7.395 5.156 1 95.12 85 PHE A O 1
ATOM 716 N N . PHE A 1 86 ? 23.828 5.68 4.523 1 96.25 86 PHE A N 1
ATOM 717 C CA . PHE A 1 86 ? 23.234 5.43 5.832 1 96.25 86 PHE A CA 1
ATOM 718 C C . PHE A 1 86 ? 24.312 5.105 6.859 1 96.25 86 PHE A C 1
ATOM 720 O O . PHE A 1 86 ? 24.469 5.828 7.848 1 96.25 86 PHE A O 1
ATOM 727 N N . PRO A 1 87 ? 25.188 4.078 6.586 1 96.06 87 PRO A N 1
ATOM 728 C CA . PRO A 1 87 ? 26.188 3.738 7.594 1 96.06 87 PRO A CA 1
ATOM 729 C C . PRO A 1 87 ? 27.281 4.793 7.711 1 96.06 87 PRO A C 1
ATOM 731 O O . PRO A 1 87 ? 27.969 4.863 8.734 1 96.06 87 PRO A O 1
ATOM 734 N N . ASN A 1 88 ? 27.453 5.57 6.676 1 95.12 88 ASN A N 1
ATOM 735 C CA . ASN A 1 88 ? 28.469 6.613 6.73 1 95.12 88 ASN A CA 1
ATOM 736 C C . ASN A 1 88 ? 28.031 7.797 7.578 1 95.12 88 ASN A C 1
ATOM 738 O O . ASN A 1 88 ? 28.859 8.562 8.07 1 95.12 88 ASN A O 1
ATOM 742 N N . VAL A 1 89 ? 26.766 7.996 7.773 1 96.5 89 VAL A N 1
ATOM 743 C CA . VAL A 1 89 ? 26.219 9.133 8.508 1 96.5 89 VAL A CA 1
ATOM 744 C C . VAL A 1 89 ? 26.031 8.758 9.977 1 96.5 89 VAL A C 1
ATOM 746 O O . VAL A 1 89 ? 26.312 9.562 10.867 1 96.5 89 VAL A O 1
ATOM 749 N N . MET A 1 90 ? 25.562 7.555 10.266 1 96.19 90 MET A N 1
ATOM 750 C CA . MET A 1 90 ? 25.281 7.086 11.617 1 96.19 90 MET A CA 1
ATOM 751 C C . MET A 1 90 ? 25.375 5.566 11.703 1 96.19 90 MET A C 1
ATOM 753 O O . MET A 1 90 ? 25.031 4.863 10.75 1 96.19 90 MET A O 1
ATOM 757 N N . SER A 1 91 ? 25.859 5.078 12.781 1 96.31 91 SER A N 1
ATOM 758 C CA . SER A 1 91 ? 25.938 3.631 12.953 1 96.31 91 SER A CA 1
ATOM 759 C C . SER A 1 91 ? 24.547 3.016 13.109 1 96.31 91 SER A C 1
ATOM 761 O O . SER A 1 91 ? 23.625 3.684 13.555 1 96.31 91 SER A O 1
ATOM 763 N N . GLU A 1 92 ? 24.422 1.745 12.727 1 96.19 92 GLU A N 1
ATOM 764 C CA . GLU A 1 92 ? 23.172 1.007 12.875 1 96.19 92 GLU A CA 1
ATOM 765 C C . GLU A 1 92 ? 22.703 0.995 14.328 1 96.19 92 GLU A C 1
ATOM 767 O O . GLU A 1 92 ? 21.531 1.219 14.617 1 96.19 92 GLU A O 1
ATOM 772 N N . GLU A 1 93 ? 23.578 0.732 15.172 1 95.62 93 GLU A N 1
ATOM 773 C CA . GLU A 1 93 ? 23.266 0.621 16.594 1 95.62 93 GLU A CA 1
ATOM 774 C C . GLU A 1 93 ? 22.688 1.928 17.141 1 95.62 93 GLU A C 1
ATOM 776 O O . GLU A 1 93 ? 21.703 1.922 17.859 1 95.62 93 GLU A O 1
ATOM 781 N N . ARG A 1 94 ? 23.406 3.021 16.859 1 96.12 94 ARG A N 1
ATOM 782 C CA . ARG A 1 94 ? 22.953 4.312 17.375 1 96.12 94 ARG A CA 1
ATOM 783 C C . ARG A 1 94 ? 21.578 4.68 16.797 1 96.12 94 ARG A C 1
ATOM 785 O O . ARG A 1 94 ? 20.703 5.148 17.531 1 96.12 94 ARG A O 1
ATOM 792 N N . PHE A 1 95 ? 21.375 4.457 15.547 1 96.19 95 PHE A N 1
ATOM 793 C CA . PHE A 1 95 ? 20.094 4.738 14.922 1 96.19 95 PHE A CA 1
ATOM 794 C C . PHE A 1 95 ? 18.984 3.895 15.555 1 96.19 95 PHE A C 1
ATOM 796 O O . PHE A 1 95 ? 17.906 4.398 15.844 1 96.19 95 PHE A O 1
ATOM 803 N N . ALA A 1 96 ? 19.297 2.619 15.734 1 93.62 96 ALA A N 1
ATOM 804 C CA . ALA A 1 96 ? 18.328 1.698 16.328 1 93.62 96 ALA A CA 1
ATOM 805 C C . ALA A 1 96 ? 17.938 2.146 17.734 1 93.62 96 ALA A C 1
ATOM 807 O O . ALA A 1 96 ? 16.781 2.047 18.125 1 93.62 96 ALA A O 1
ATOM 808 N N . LEU A 1 97 ? 18.891 2.615 18.453 1 94.44 97 LEU A N 1
ATOM 809 C CA . LEU A 1 97 ? 18.625 3.098 19.812 1 94.44 97 LEU A CA 1
ATOM 810 C C . LEU A 1 97 ? 17.734 4.336 19.781 1 94.44 97 LEU A C 1
ATOM 812 O O . LEU A 1 97 ? 16.781 4.438 20.562 1 94.44 97 LEU A O 1
ATOM 816 N N . LEU A 1 98 ? 18.062 5.262 18.906 1 95.06 98 LEU A N 1
ATOM 817 C CA . LEU A 1 98 ? 17.234 6.461 18.781 1 95.06 98 LEU A CA 1
ATOM 818 C C . LEU A 1 98 ? 15.812 6.105 18.375 1 95.06 98 LEU A C 1
ATOM 820 O O . LEU A 1 98 ? 14.852 6.668 18.906 1 95.06 98 LEU A O 1
ATOM 824 N N . ASN A 1 99 ? 15.719 5.172 17.469 1 92.75 99 ASN A N 1
ATOM 825 C CA . ASN A 1 99 ? 14.414 4.73 16.984 1 92.75 99 ASN A CA 1
ATOM 826 C C . ASN A 1 99 ? 13.602 4.062 18.094 1 92.75 99 ASN A C 1
ATOM 828 O O . ASN A 1 99 ? 12.391 4.242 18.188 1 92.75 99 ASN A O 1
ATOM 832 N N . LYS A 1 100 ? 14.234 3.361 18.938 1 91.56 100 LYS A N 1
ATOM 833 C CA . LYS A 1 100 ? 13.586 2.586 19.984 1 91.56 100 LYS A CA 1
ATOM 834 C C . LYS A 1 100 ? 13.18 3.479 21.156 1 91.56 100 LYS A C 1
ATOM 836 O O . LYS A 1 100 ? 12.141 3.254 21.781 1 91.56 100 LYS A O 1
ATOM 841 N N . PHE A 1 101 ? 13.953 4.488 21.406 1 94.06 101 PHE A N 1
ATOM 842 C CA . PHE A 1 101 ? 13.766 5.199 22.672 1 94.06 101 PHE A CA 1
ATOM 843 C C . PHE A 1 101 ? 13.258 6.613 22.422 1 94.06 101 PHE A C 1
ATOM 845 O O . PHE A 1 101 ? 13.109 7.398 23.359 1 94.06 101 PHE A O 1
ATOM 852 N N . LEU A 1 102 ? 13 6.938 21.172 1 95.12 102 LEU A N 1
ATOM 853 C CA . LEU A 1 102 ? 12.406 8.242 20.891 1 95.12 102 LEU A CA 1
ATOM 854 C C . LEU A 1 102 ? 11.172 8.484 21.75 1 95.12 102 LEU A C 1
ATOM 856 O O . LEU A 1 102 ? 10.266 7.648 21.797 1 95.12 102 LEU A O 1
ATOM 860 N N . HIS A 1 103 ? 11.18 9.562 22.469 1 96.12 103 HIS A N 1
ATOM 861 C CA . HIS A 1 103 ? 10.125 9.852 23.422 1 96.12 103 HIS A CA 1
ATOM 862 C C . HIS A 1 103 ? 9.805 11.344 23.469 1 96.12 103 HIS A C 1
ATOM 864 O O . HIS A 1 103 ? 10.641 12.172 23.094 1 96.12 103 HIS A O 1
ATOM 870 N N . PHE A 1 104 ? 8.57 11.695 24.016 1 96.31 104 PHE A N 1
ATOM 871 C CA . PHE A 1 104 ? 8.125 13.07 23.812 1 96.31 104 PHE A CA 1
ATOM 872 C C . PHE A 1 104 ? 7.527 13.641 25.094 1 96.31 104 PHE A C 1
ATOM 874 O O . PHE A 1 104 ? 7.199 14.828 25.141 1 96.31 104 PHE A O 1
ATOM 881 N N . VAL A 1 105 ? 7.34 12.773 26.078 1 94.56 105 VAL A N 1
ATOM 882 C CA . VAL A 1 105 ? 6.746 13.227 27.328 1 94.56 105 VAL A CA 1
ATOM 883 C C . VAL A 1 105 ? 7.418 12.523 28.516 1 94.56 105 VAL A C 1
ATOM 885 O O . VAL A 1 105 ? 8.016 11.453 28.344 1 94.56 105 VAL A O 1
ATOM 888 N N . ASP A 1 106 ? 7.328 13.203 29.594 1 92.56 106 ASP A N 1
ATOM 889 C CA . ASP A 1 106 ? 7.711 12.547 30.844 1 92.56 106 ASP A CA 1
ATOM 890 C C . ASP A 1 106 ? 6.625 11.586 31.312 1 92.56 106 ASP A C 1
ATOM 892 O O . ASP A 1 106 ? 5.535 12.008 31.719 1 92.56 106 ASP A O 1
ATOM 896 N N . ASN A 1 107 ? 6.926 10.344 31.328 1 88.06 107 ASN A N 1
ATOM 897 C CA . ASN A 1 107 ? 5.949 9.32 31.672 1 88.06 107 ASN A CA 1
ATOM 898 C C . ASN A 1 107 ? 5.484 9.469 33.125 1 88.06 107 ASN A C 1
ATOM 900 O O . ASN A 1 107 ? 4.434 8.945 33.5 1 88.06 107 ASN A O 1
ATOM 904 N N . SER A 1 108 ? 6.242 10.188 33.812 1 86.62 108 SER A N 1
ATOM 905 C CA . SER A 1 108 ? 5.895 10.359 35.219 1 86.62 108 SER A CA 1
ATOM 906 C C . SER A 1 108 ? 4.934 11.531 35.406 1 86.62 108 SER A C 1
ATOM 908 O O . SER A 1 108 ? 4.328 11.672 36.5 1 86.62 108 SER A O 1
ATOM 910 N N . ASP A 1 109 ? 4.777 12.266 34.375 1 87.31 109 ASP A N 1
ATOM 911 C CA . ASP A 1 109 ? 3.877 13.414 34.469 1 87.31 109 ASP A CA 1
ATOM 912 C C . ASP A 1 109 ? 2.422 12.977 34.281 1 87.31 109 ASP A C 1
ATOM 914 O O . ASP A 1 109 ? 1.936 12.836 33.156 1 87.31 109 ASP A O 1
ATOM 918 N N . LYS A 1 110 ? 1.618 12.938 35.25 1 86.88 110 LYS A N 1
ATOM 919 C CA . LYS A 1 110 ? 0.234 12.469 35.25 1 86.88 110 LYS A CA 1
ATOM 920 C C . LYS A 1 110 ? -0.708 13.555 34.719 1 86.88 110 LYS A C 1
ATOM 922 O O . LYS A 1 110 ? -1.807 13.258 34.25 1 86.88 110 LYS A O 1
ATOM 927 N N . GLU A 1 111 ? -0.26 14.711 34.812 1 88.12 111 GLU A N 1
ATOM 928 C CA . GLU A 1 111 ? -1.119 15.82 34.438 1 88.12 111 GLU A CA 1
ATOM 929 C C . GLU A 1 111 ? -1.361 15.812 32.906 1 88.12 111 GLU A C 1
ATOM 931 O O . GLU A 1 111 ? -2.459 16.141 32.469 1 88.12 111 GLU A O 1
ATOM 936 N N . ILE A 1 112 ? -0.38 15.461 32.219 1 85.62 112 ILE A N 1
ATOM 937 C CA . ILE A 1 112 ? -0.52 15.469 30.781 1 85.62 112 ILE A CA 1
ATOM 938 C C . ILE A 1 112 ? -1.467 14.352 30.344 1 85.62 112 ILE A C 1
ATOM 940 O O . ILE A 1 112 ? -2.23 14.516 29.391 1 85.62 112 ILE A O 1
ATOM 944 N N . ALA A 1 113 ? -1.429 13.273 31.016 1 84.06 113 ALA A N 1
ATOM 945 C CA . ALA A 1 113 ? -2.309 12.148 30.719 1 84.06 113 ALA A CA 1
ATOM 946 C C . ALA A 1 113 ? -3.768 12.508 30.984 1 84.06 113 ALA A C 1
ATOM 948 O O . ALA A 1 113 ? -4.668 12.016 30.297 1 84.06 113 ALA A O 1
ATOM 949 N N . LYS A 1 114 ? -3.945 13.383 31.891 1 85.75 114 LYS A N 1
ATOM 950 C CA . LYS A 1 114 ? -5.297 13.828 32.219 1 85.75 114 LYS A CA 1
ATOM 951 C C . LYS A 1 114 ? -5.844 14.773 31.156 1 85.75 114 LYS A C 1
ATOM 953 O O . LYS A 1 114 ? -7.043 14.766 30.875 1 85.75 114 LYS A O 1
ATOM 958 N N . ARG A 1 115 ? -5.031 15.5 30.578 1 82.44 115 ARG A N 1
ATOM 959 C CA . ARG A 1 115 ? -5.438 16.469 29.547 1 82.44 115 ARG A CA 1
ATOM 960 C C . ARG A 1 115 ? -5.941 15.758 28.297 1 82.44 115 ARG A C 1
ATOM 962 O O . ARG A 1 115 ? -6.949 16.156 27.719 1 82.44 115 ARG A O 1
ATOM 969 N N . ASP A 1 116 ? -5.227 14.719 27.891 1 80.06 116 ASP A N 1
ATOM 970 C CA . ASP A 1 116 ? -5.617 13.938 26.734 1 80.06 116 ASP A CA 1
ATOM 971 C C . ASP A 1 116 ? -5.238 12.469 26.906 1 80.06 116 ASP A C 1
ATOM 973 O O . ASP A 1 116 ? -4.129 12.062 26.547 1 80.06 116 ASP A O 1
ATOM 977 N N . PRO A 1 117 ? -6.102 11.773 27.344 1 76.75 117 PRO A N 1
ATOM 978 C CA . PRO A 1 117 ? -5.785 10.383 27.672 1 76.75 117 PRO A CA 1
ATOM 979 C C . PRO A 1 117 ? -5.391 9.555 26.453 1 76.75 117 PRO A C 1
ATOM 981 O O . PRO A 1 117 ? -4.719 8.531 26.578 1 76.75 117 PRO A O 1
ATOM 984 N N . LYS A 1 118 ? -5.781 9.992 25.328 1 77.44 118 LYS A N 1
ATOM 985 C CA . LYS A 1 118 ? -5.5 9.195 24.141 1 77.44 118 LYS A CA 1
ATOM 986 C C . LYS A 1 118 ? -4.188 9.617 23.484 1 77.44 118 LYS A C 1
ATOM 988 O O . LYS A 1 118 ? -3.369 8.773 23.109 1 77.44 118 LYS A O 1
ATOM 993 N N . LEU A 1 119 ? -3.932 10.984 23.484 1 83.06 119 LEU A N 1
ATOM 994 C CA . LEU A 1 119 ? -2.799 11.477 22.703 1 83.06 119 LEU A CA 1
ATOM 995 C C . LEU A 1 119 ? -1.714 12.031 23.625 1 83.06 119 LEU A C 1
ATOM 997 O O . LEU A 1 119 ? -0.808 12.727 23.156 1 83.06 119 LEU A O 1
ATOM 1001 N N . TYR A 1 120 ? -1.723 11.734 24.844 1 85.81 120 TYR A N 1
ATOM 1002 C CA . TYR A 1 120 ? -0.853 12.391 25.812 1 85.81 120 TYR A CA 1
ATOM 1003 C C . TYR A 1 120 ? 0.614 12.133 25.5 1 85.81 120 TYR A C 1
ATOM 1005 O O . TYR A 1 120 ? 1.473 12.977 25.766 1 85.81 120 TYR A O 1
ATOM 1013 N N . LYS A 1 121 ? 0.948 11.039 24.891 1 88.75 121 LYS A N 1
ATOM 1014 C CA . LYS A 1 121 ? 2.342 10.68 24.641 1 88.75 121 LYS A CA 1
ATOM 1015 C C . LYS A 1 121 ? 2.949 11.562 23.547 1 88.75 121 LYS A C 1
ATOM 1017 O O . LYS A 1 121 ? 4.172 11.68 23.453 1 88.75 121 LYS A O 1
ATOM 1022 N N . ILE A 1 122 ? 2.115 12.18 22.719 1 90.12 122 ILE A N 1
ATOM 1023 C CA . ILE A 1 122 ? 2.637 12.977 21.609 1 90.12 122 ILE A CA 1
ATOM 1024 C C . ILE A 1 122 ? 2.086 14.398 21.703 1 90.12 122 ILE A C 1
ATOM 1026 O O . ILE A 1 122 ? 2.367 15.234 20.828 1 90.12 122 ILE A O 1
ATOM 1030 N N . LEU A 1 123 ? 1.381 14.727 22.703 1 88.06 123 LEU A N 1
ATOM 1031 C CA . LEU A 1 123 ? 0.625 15.969 22.844 1 88.06 123 LEU A CA 1
ATOM 1032 C C . LEU A 1 123 ? 1.548 17.188 22.766 1 88.06 123 LEU A C 1
ATOM 1034 O O . LEU A 1 123 ? 1.281 18.125 22.016 1 88.06 123 LEU A O 1
ATOM 1038 N N . PRO A 1 124 ? 2.693 17.156 23.484 1 90.19 124 PRO A N 1
ATOM 1039 C CA . PRO A 1 124 ? 3.562 18.328 23.422 1 90.19 124 PRO A CA 1
ATOM 1040 C C . PRO A 1 124 ? 4.078 18.609 22.016 1 90.19 124 PRO A C 1
ATOM 1042 O O . PRO A 1 124 ? 4.188 19.766 21.609 1 90.19 124 PRO A O 1
ATOM 1045 N N . ILE A 1 125 ? 4.309 17.562 21.266 1 91.06 125 ILE A N 1
ATOM 1046 C CA . ILE A 1 125 ? 4.844 17.688 19.922 1 91.06 125 ILE A CA 1
ATOM 1047 C C . ILE A 1 125 ? 3.748 18.203 18.984 1 91.06 125 ILE A C 1
ATOM 1049 O O . ILE A 1 125 ? 3.973 19.125 18.188 1 91.06 125 ILE A O 1
ATOM 1053 N N . SER A 1 126 ? 2.619 17.609 19.078 1 86.38 126 SER A N 1
ATOM 1054 C CA . SER A 1 126 ? 1.505 17.969 18.219 1 86.38 126 SER A CA 1
ATOM 1055 C C . SER A 1 126 ? 1.074 19.422 18.438 1 86.38 126 SER A C 1
ATOM 1057 O O . SER A 1 126 ? 0.79 20.141 17.484 1 86.38 126 SER A O 1
ATOM 1059 N N . GLU A 1 127 ? 1.032 19.828 19.672 1 84.06 127 GLU A N 1
ATOM 1060 C CA . GLU A 1 127 ? 0.646 21.203 20 1 84.06 127 GLU A CA 1
ATOM 1061 C C . GLU A 1 127 ? 1.682 22.203 19.5 1 84.06 127 GLU A C 1
ATOM 1063 O O . GLU A 1 127 ? 1.327 23.25 18.953 1 84.06 127 GLU A O 1
ATOM 1068 N N . HIS A 1 128 ? 2.902 21.859 19.734 1 87.88 128 HIS A N 1
ATOM 1069 C CA . HIS A 1 128 ? 3.969 22.734 19.25 1 87.88 128 HIS A CA 1
ATOM 1070 C C . HIS A 1 128 ? 3.947 22.844 17.734 1 87.88 128 HIS A C 1
ATOM 1072 O O . HIS A 1 128 ? 4.109 23.953 17.188 1 87.88 128 HIS A O 1
ATOM 1078 N N . TRP A 1 129 ? 3.812 21.75 17.141 1 83 129 TRP A N 1
ATOM 1079 C CA . TRP A 1 129 ? 3.752 21.703 15.688 1 83 129 TRP A CA 1
ATOM 1080 C C . TRP A 1 129 ? 2.594 22.547 15.164 1 83 129 TRP A C 1
ATOM 1082 O O . TRP A 1 129 ? 2.75 23.297 14.203 1 83 129 TRP A O 1
ATOM 1092 N N . LYS A 1 130 ? 1.492 22.453 15.773 1 79.69 130 LYS A N 1
ATOM 1093 C CA . LYS A 1 130 ? 0.31 23.234 15.406 1 79.69 130 LYS A CA 1
ATOM 1094 C C . LYS A 1 130 ? 0.564 24.734 15.562 1 79.69 130 LYS A C 1
ATOM 1096 O O . LYS A 1 130 ? 0.2 25.516 14.695 1 79.69 130 LYS A O 1
ATOM 1101 N N . ASN A 1 131 ? 1.112 25.031 16.641 1 82.69 131 ASN A N 1
ATOM 1102 C CA . ASN A 1 131 ? 1.427 26.438 16.906 1 82.69 131 ASN A CA 1
ATOM 1103 C C . ASN A 1 131 ? 2.402 27 15.875 1 82.69 131 ASN A C 1
ATOM 1105 O O . ASN A 1 131 ? 2.254 28.141 15.43 1 82.69 131 ASN A O 1
ATOM 1109 N N . ASN A 1 132 ? 3.389 26.203 15.531 1 84.19 132 ASN A N 1
ATOM 1110 C CA . ASN A 1 132 ? 4.355 26.625 14.531 1 84.19 132 ASN A CA 1
ATOM 1111 C C . ASN A 1 132 ? 3.699 26.844 13.164 1 84.19 132 ASN A C 1
ATOM 1113 O O . ASN A 1 132 ? 4.016 27.797 12.461 1 84.19 132 ASN A O 1
ATOM 1117 N N . PHE A 1 133 ? 2.846 26 12.867 1 80.19 133 PHE A N 1
ATOM 1118 C CA . PHE A 1 133 ? 2.141 26.109 11.602 1 80.19 133 PHE A CA 1
ATOM 1119 C C . PHE A 1 133 ? 1.343 27.406 11.539 1 80.19 133 PHE A C 1
ATOM 1121 O O . PHE A 1 133 ? 1.375 28.125 10.531 1 80.19 133 PHE A O 1
ATOM 1128 N N . GLN A 1 134 ? 0.705 27.719 12.586 1 78.75 134 GLN A N 1
ATOM 1129 C CA . GLN A 1 134 ? -0.151 28.906 12.633 1 78.75 134 GLN A CA 1
ATOM 1130 C C . GLN A 1 134 ? 0.675 30.188 12.562 1 78.75 134 GLN A C 1
ATOM 1132 O O . GLN A 1 134 ? 0.201 31.203 12.07 1 78.75 134 GLN A O 1
ATOM 1137 N N . LYS A 1 135 ? 1.866 30.031 13.039 1 81.25 135 LYS A N 1
ATOM 1138 C CA . LYS A 1 135 ? 2.756 31.188 13.008 1 81.25 135 LYS A CA 1
ATOM 1139 C C . LYS A 1 135 ? 3.295 31.422 11.602 1 81.25 135 LYS A C 1
ATOM 1141 O O . LYS A 1 135 ? 3.555 32.562 11.211 1 81.25 135 LYS A O 1
ATOM 1146 N N . VAL A 1 136 ? 3.402 30.391 10.875 1 82.44 136 VAL A N 1
ATOM 1147 C CA . VAL A 1 136 ? 4.113 30.453 9.602 1 82.44 136 VAL A CA 1
ATOM 1148 C C . VAL A 1 136 ? 3.135 30.781 8.469 1 82.44 136 VAL A C 1
ATOM 1150 O O . VAL A 1 136 ? 3.492 31.453 7.5 1 82.44 136 VAL A O 1
ATOM 1153 N N . TYR A 1 137 ? 1.898 30.344 8.602 1 80.38 137 TYR A N 1
ATOM 1154 C CA . TYR A 1 137 ? 0.986 30.438 7.469 1 80.38 137 TYR A CA 1
ATOM 1155 C C . TYR A 1 137 ? -0.422 30.797 7.934 1 80.38 137 TYR A C 1
ATOM 1157 O O . TYR A 1 137 ? -0.931 30.219 8.898 1 80.38 137 TYR A O 1
ATOM 1165 N N . ILE A 1 138 ? -0.934 31.734 7.219 1 79.88 138 ILE A N 1
ATOM 1166 C CA . ILE A 1 138 ? -2.32 32.125 7.453 1 79.88 138 ILE A CA 1
ATOM 1167 C C . ILE A 1 138 ? -3.207 31.562 6.344 1 79.88 138 ILE A C 1
ATOM 1169 O O . ILE A 1 138 ? -3.002 31.875 5.164 1 79.88 138 ILE A O 1
ATOM 1173 N N . LEU A 1 139 ? -4.191 30.781 6.754 1 82.06 139 LEU A N 1
ATOM 1174 C CA . LEU A 1 139 ? -5.086 30.156 5.785 1 82.06 139 LEU A CA 1
ATOM 1175 C C . LEU A 1 139 ? -5.941 31.203 5.086 1 82.06 139 LEU A C 1
ATOM 1177 O O . LEU A 1 139 ? -6.258 32.25 5.664 1 82.06 139 LEU A O 1
ATOM 1181 N N . GLY A 1 140 ? -6.316 30.906 3.893 1 83.5 140 GLY A N 1
ATOM 1182 C CA . GLY A 1 140 ? -7.156 31.797 3.113 1 83.5 140 GLY A CA 1
ATOM 1183 C C . GLY A 1 140 ? -8.617 31.734 3.498 1 83.5 140 GLY A C 1
ATOM 1184 O O . GLY A 1 140 ? -8.961 31.281 4.59 1 83.5 140 GLY A O 1
ATOM 1185 N N . LYS A 1 141 ? -9.414 32.25 2.607 1 88.25 141 LYS A N 1
ATOM 1186 C CA . LYS A 1 141 ? -10.844 32.375 2.861 1 88.25 141 LYS A CA 1
ATOM 1187 C C . LYS A 1 141 ? -11.539 31.016 2.768 1 88.25 141 LYS A C 1
ATOM 1189 O O . LYS A 1 141 ? -12.516 30.766 3.479 1 88.25 141 LYS A O 1
ATOM 1194 N N . GLU A 1 142 ? -11.062 30.234 1.896 1 91.06 142 GLU A N 1
ATOM 1195 C CA . GLU A 1 142 ? -11.672 28.938 1.673 1 91.06 142 GLU A CA 1
ATOM 1196 C C . GLU A 1 142 ? -10.922 27.844 2.426 1 91.06 142 GLU A C 1
ATOM 1198 O O . GLU A 1 142 ? -9.742 27.594 2.172 1 91.06 142 GLU A O 1
ATOM 1203 N N . VAL A 1 143 ? -11.602 27.203 3.377 1 89.12 143 VAL A N 1
ATOM 1204 C CA . VAL A 1 143 ? -10.969 26.156 4.16 1 89.12 143 VAL A CA 1
ATOM 1205 C C . VAL A 1 143 ? -11.828 24.891 4.133 1 89.12 143 VAL A C 1
ATOM 1207 O O . VAL A 1 143 ? -13.031 24.969 3.885 1 89.12 143 VAL A O 1
ATOM 1210 N N . SER A 1 144 ? -11.203 23.781 4.27 1 89.81 144 SER A N 1
ATOM 1211 C CA . SER A 1 144 ? -11.945 22.531 4.312 1 89.81 144 SER A CA 1
ATOM 1212 C C . SER A 1 144 ? -11.562 21.703 5.531 1 89.81 144 SER A C 1
ATOM 1214 O O . SER A 1 144 ? -10.422 21.766 6 1 89.81 144 SER A O 1
ATOM 1216 N N . VAL A 1 145 ? -12.523 21.016 6.078 1 86.81 145 VAL A N 1
ATOM 1217 C CA . VAL A 1 145 ? -12.305 20.078 7.168 1 86.81 145 VAL A CA 1
ATOM 1218 C C . VAL A 1 145 ? -12.586 18.656 6.684 1 86.81 145 VAL A C 1
ATOM 1220 O O . VAL A 1 145 ? -13.602 18.406 6.023 1 86.81 145 VAL A O 1
ATOM 1223 N N . ASP A 1 146 ? -11.672 17.812 6.918 1 85.5 146 ASP A N 1
ATOM 1224 C CA . ASP A 1 146 ? -11.844 16.406 6.551 1 85.5 146 ASP A CA 1
ATOM 1225 C C . ASP A 1 146 ? -11 15.5 7.434 1 85.5 146 ASP A C 1
ATOM 1227 O O . ASP A 1 146 ? -10.242 15.977 8.281 1 85.5 146 ASP A O 1
ATOM 1231 N N . GLU A 1 147 ? -11.297 14.227 7.25 1 82.19 147 GLU A N 1
ATOM 1232 C CA . GLU A 1 147 ? -10.586 13.25 8.07 1 82.19 147 GLU A CA 1
ATOM 1233 C C . GLU A 1 147 ? -9.539 12.492 7.246 1 82.19 147 GLU A C 1
ATOM 1235 O O . GLU A 1 147 ? -9.742 12.258 6.055 1 82.19 147 GLU A O 1
ATOM 1240 N N . SER A 1 148 ? -8.391 12.273 7.836 1 81.19 148 SER A N 1
ATOM 1241 C CA . SER A 1 148 ? -7.348 11.398 7.301 1 81.19 148 SER A CA 1
ATOM 1242 C C . SER A 1 148 ? -7.164 10.156 8.164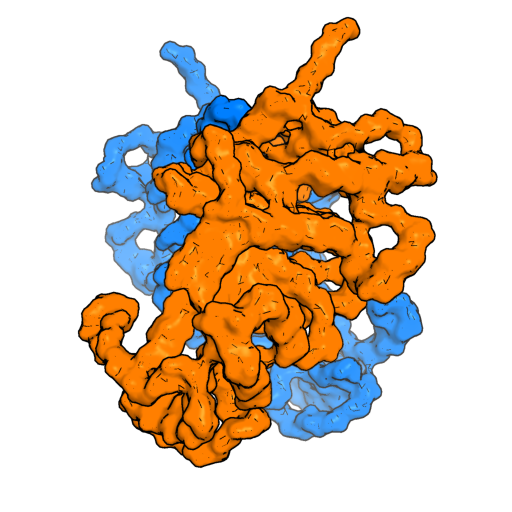 1 81.19 148 SER A C 1
ATOM 1244 O O . SER A 1 148 ? -7.406 10.195 9.375 1 81.19 148 SER A O 1
ATOM 1246 N N . SER A 1 149 ? -6.91 9.07 7.547 1 80 149 SER A N 1
ATOM 1247 C CA . SER A 1 149 ? -6.707 7.828 8.281 1 80 149 SER A CA 1
ATOM 1248 C C . SER A 1 149 ? -5.262 7.352 8.18 1 80 149 SER A C 1
ATOM 1250 O O . SER A 1 149 ? -4.742 7.164 7.078 1 80 149 SER A O 1
ATOM 1252 N N . LEU A 1 150 ? -4.641 7.289 9.312 1 80.31 150 LEU A N 1
ATOM 1253 C CA . LEU A 1 150 ? -3.316 6.684 9.391 1 80.31 150 LEU A CA 1
ATOM 1254 C C . LEU A 1 150 ? -3.414 5.191 9.672 1 80.31 150 LEU A C 1
ATOM 1256 O O . LEU A 1 150 ? -3.945 4.781 10.703 1 80.31 150 LEU A O 1
ATOM 1260 N N . LEU A 1 151 ? -2.924 4.418 8.703 1 77.38 151 LEU A N 1
ATOM 1261 C CA . LEU A 1 151 ? -3.018 2.971 8.844 1 77.38 151 LEU A CA 1
ATOM 1262 C C . LEU A 1 151 ? -2.359 2.504 10.133 1 77.38 151 LEU A C 1
ATOM 1264 O O . LEU A 1 151 ? -1.233 2.904 10.445 1 77.38 151 LEU A O 1
ATOM 1268 N N . TRP A 1 152 ? -3.111 1.818 10.992 1 79.38 152 TRP A N 1
ATOM 1269 C CA . TRP A 1 152 ? -2.623 1.237 12.234 1 79.38 152 TRP A CA 1
ATOM 1270 C C . TRP A 1 152 ? -3.254 -0.129 12.484 1 79.38 152 TRP A C 1
ATOM 1272 O O . TRP A 1 152 ? -4.477 -0.244 12.602 1 79.38 152 TRP A O 1
ATOM 1282 N N . LYS A 1 153 ? -2.414 -1.122 12.578 1 74 153 LYS A N 1
ATOM 1283 C CA . LYS A 1 153 ? -2.926 -2.479 12.742 1 74 153 LYS A CA 1
ATOM 1284 C C . LYS A 1 153 ? -2.68 -2.986 14.164 1 74 153 LYS A C 1
ATOM 1286 O O . LYS A 1 153 ? -3.143 -4.07 14.531 1 74 153 LYS A O 1
ATOM 1291 N N . GLY A 1 154 ? -1.961 -2.195 14.961 1 75.88 154 GLY A N 1
ATOM 1292 C CA . GLY A 1 154 ? -1.64 -2.615 16.312 1 75.88 154 GLY A CA 1
ATOM 1293 C C . GLY A 1 154 ? -2.783 -2.414 17.281 1 75.88 154 GLY A C 1
ATOM 1294 O O . GLY A 1 154 ? -3.879 -2.006 16.891 1 75.88 154 GLY A O 1
ATOM 1295 N N . ARG A 1 155 ? -2.514 -2.779 18.406 1 75.56 155 ARG A N 1
ATOM 1296 C CA . ARG A 1 155 ? -3.506 -2.629 19.469 1 75.56 155 ARG A CA 1
ATOM 1297 C C . ARG A 1 155 ? -3.625 -1.172 19.906 1 75.56 155 ARG A C 1
ATOM 1299 O O . ARG A 1 155 ? -2.627 -0.543 20.266 1 75.56 155 ARG A O 1
ATOM 1306 N N . LEU A 1 156 ? -4.766 -0.635 19.75 1 78.06 156 LEU A N 1
ATOM 1307 C CA . LEU A 1 156 ? -5.102 0.723 20.156 1 78.06 156 LEU A CA 1
ATOM 1308 C C . LEU A 1 156 ? -6.602 0.856 20.422 1 78.06 156 LEU A C 1
ATOM 1310 O O . LEU A 1 156 ? -7.414 0.522 19.547 1 78.06 156 LEU A O 1
ATOM 1314 N N . LEU A 1 157 ? -6.895 1.199 21.594 1 69.81 157 LEU A N 1
ATOM 1315 C CA . LEU A 1 157 ? -8.281 1.213 22.047 1 69.81 157 LEU A CA 1
ATOM 1316 C C . LEU A 1 157 ? -9.148 2.068 21.125 1 69.81 157 LEU A C 1
ATOM 1318 O O . LEU A 1 157 ? -10.328 1.768 20.922 1 69.81 157 LEU A O 1
ATOM 1322 N N . TRP A 1 158 ? -8.578 3.053 20.594 1 75.81 158 TRP A N 1
ATOM 1323 C CA . TRP A 1 158 ? -9.398 3.984 19.812 1 75.81 158 TRP A CA 1
ATOM 1324 C C . TRP A 1 158 ? -9.086 3.873 18.328 1 75.81 158 TRP A C 1
ATOM 1326 O O . TRP A 1 158 ? -9.219 4.848 17.578 1 75.81 158 TRP A O 1
ATOM 1336 N N . LYS A 1 159 ? -8.664 2.717 17.938 1 78.06 159 LYS A N 1
ATOM 1337 C CA . LYS A 1 159 ? -8.484 2.408 16.516 1 78.06 159 LYS A CA 1
ATOM 1338 C C . LYS A 1 159 ? -9.828 2.404 15.781 1 78.06 159 LYS A C 1
ATOM 1340 O O . LYS A 1 159 ? -10.836 1.97 16.328 1 78.06 159 LYS A O 1
ATOM 1345 N N . GLN A 1 160 ? -9.844 2.992 14.562 1 76.62 160 GLN A N 1
ATOM 1346 C CA . GLN A 1 160 ? -11.062 3.064 13.773 1 76.62 160 GLN A CA 1
ATOM 1347 C C . GLN A 1 160 ? -11.039 2.064 12.617 1 76.62 160 GLN A C 1
ATOM 1349 O O . GLN A 1 160 ? -9.961 1.718 12.117 1 76.62 160 GLN A O 1
ATOM 1354 N N . TYR A 1 161 ? -12.172 1.485 12.312 1 74.75 161 TYR A N 1
ATOM 1355 C CA . TYR A 1 161 ? -12.328 0.562 11.188 1 74.75 161 TYR A CA 1
ATOM 1356 C C . TYR A 1 161 ? -13.273 1.132 10.141 1 74.75 161 TYR A C 1
ATOM 1358 O O . TYR A 1 161 ? -14.406 1.503 10.453 1 74.75 161 TYR A O 1
ATOM 1366 N N . ASN A 1 162 ? -12.82 1.404 8.953 1 71.25 162 ASN A N 1
ATOM 1367 C CA . ASN A 1 162 ? -13.625 1.848 7.82 1 71.25 162 ASN A CA 1
ATOM 1368 C C . ASN A 1 162 ? -13.391 0.978 6.586 1 71.25 162 ASN A C 1
ATOM 1370 O O . ASN A 1 162 ? -12.406 1.168 5.867 1 71.25 162 ASN A O 1
ATOM 1374 N N . PRO A 1 163 ? -14.297 0.07 6.25 1 67.44 163 PRO A N 1
ATOM 1375 C CA . PRO A 1 163 ? -14.086 -0.885 5.16 1 67.44 163 PRO A CA 1
ATOM 1376 C C . PRO A 1 163 ? -14.039 -0.214 3.789 1 67.44 163 PRO A C 1
ATOM 1378 O O . PRO A 1 163 ? -13.547 -0.804 2.824 1 67.44 163 PRO A O 1
ATOM 1381 N N . MET A 1 164 ? -14.547 1.018 3.697 1 67.81 164 MET A N 1
ATOM 1382 C CA . MET A 1 164 ? -14.648 1.694 2.406 1 67.81 164 MET A CA 1
ATOM 1383 C C . MET A 1 164 ? -13.336 2.371 2.041 1 67.81 164 MET A C 1
ATOM 1385 O O . MET A 1 164 ? -13.148 2.801 0.902 1 67.81 164 MET A O 1
ATOM 1389 N N . LYS A 1 165 ? -12.438 2.457 3.059 1 65.69 165 LYS A N 1
ATOM 1390 C CA . LYS A 1 165 ? -11.148 3.104 2.803 1 65.69 165 LYS A CA 1
ATOM 1391 C C . LYS A 1 165 ? -10.062 2.07 2.535 1 65.69 165 LYS A C 1
ATOM 1393 O O . LYS A 1 165 ? -10.156 0.928 2.988 1 65.69 165 LYS A O 1
ATOM 1398 N N . ALA A 1 166 ? -9.148 2.457 1.719 1 65.62 166 ALA A N 1
ATOM 1399 C CA . ALA A 1 166 ? -8.008 1.577 1.471 1 65.62 166 ALA A CA 1
ATOM 1400 C C . ALA A 1 166 ? -7.348 1.158 2.779 1 65.62 166 ALA A C 1
ATOM 1402 O O . ALA A 1 166 ? -6.984 -0.008 2.951 1 65.62 166 ALA A O 1
ATOM 1403 N N . SER A 1 167 ? -7.164 2.104 3.656 1 62.47 167 SER A N 1
ATOM 1404 C CA . SER A 1 167 ? -6.688 1.813 5.004 1 62.47 167 SER A CA 1
ATOM 1405 C C . SER A 1 167 ? -7.844 1.501 5.945 1 62.47 167 SER A C 1
ATOM 1407 O O . SER A 1 167 ? -8.359 2.393 6.625 1 62.47 167 SER A O 1
ATOM 1409 N N . ARG A 1 168 ? -8.195 0.245 6.043 1 67.19 168 ARG A N 1
ATOM 1410 C CA . ARG A 1 168 ? -9.43 -0.13 6.73 1 67.19 168 ARG A CA 1
ATOM 1411 C C . ARG A 1 168 ? -9.312 0.11 8.234 1 67.19 168 ARG A C 1
ATOM 1413 O O . ARG A 1 168 ? -10.305 0.425 8.891 1 67.19 168 ARG A O 1
ATOM 1420 N N . PHE A 1 169 ? -8.055 -0.069 8.742 1 73.81 169 PHE A N 1
ATOM 1421 C CA . PHE A 1 169 ? -7.801 0.149 10.164 1 73.81 169 PHE A CA 1
ATOM 1422 C C . PHE A 1 169 ? -6.801 1.281 10.367 1 73.81 169 PHE A C 1
ATOM 1424 O O . PHE A 1 169 ? -5.824 1.399 9.625 1 73.81 169 PHE A O 1
ATOM 1431 N N . GLY A 1 170 ? -7.191 2.18 11.289 1 79.19 170 GLY A N 1
ATOM 1432 C CA . GLY A 1 170 ? -6.176 3.197 11.5 1 79.19 170 GLY A CA 1
ATOM 1433 C C . GLY A 1 170 ? -6.594 4.262 12.492 1 79.19 170 GLY A C 1
ATOM 1434 O O . GLY A 1 170 ? -7.598 4.105 13.195 1 79.19 170 GLY A O 1
ATOM 1435 N N . ILE A 1 171 ? -5.719 5.18 12.672 1 80.44 171 ILE A N 1
ATOM 1436 C CA . ILE A 1 171 ? -5.922 6.359 13.508 1 80.44 171 ILE A CA 1
ATOM 1437 C C . ILE A 1 171 ? -6.535 7.48 12.672 1 80.44 171 ILE A C 1
ATOM 1439 O O . ILE A 1 171 ? -5.988 7.867 11.641 1 80.44 171 ILE A O 1
ATOM 1443 N N . LYS A 1 172 ? -7.676 7.84 13.148 1 79.56 172 LYS A N 1
ATOM 1444 C CA . LYS A 1 172 ? -8.383 8.914 12.461 1 79.56 172 LYS A CA 1
ATOM 1445 C C . LYS A 1 172 ? -7.887 10.281 12.922 1 79.56 172 LYS A C 1
ATOM 1447 O O . LYS A 1 172 ? -7.781 10.539 14.117 1 79.56 172 LYS A O 1
ATOM 1452 N N . MET A 1 173 ? -7.473 11.07 11.922 1 80.81 173 MET A N 1
ATOM 1453 C CA . MET A 1 173 ? -7.035 12.438 12.203 1 80.81 173 MET A CA 1
ATOM 1454 C C . MET A 1 173 ? -7.93 13.445 11.492 1 80.81 173 MET A C 1
ATOM 1456 O O . MET A 1 173 ? -8.242 13.281 10.312 1 80.81 173 MET A O 1
ATOM 1460 N N . PHE A 1 174 ? -8.391 14.438 12.25 1 82.62 174 PHE A N 1
ATOM 1461 C CA . PHE A 1 174 ? -9.172 15.523 11.664 1 82.62 174 PHE A CA 1
ATOM 1462 C C . PHE A 1 174 ? -8.273 16.688 11.289 1 82.62 174 PHE A C 1
ATOM 1464 O O . PHE A 1 174 ? -7.449 17.141 12.094 1 82.62 174 PHE A O 1
ATOM 1471 N N . GLU A 1 175 ? -8.461 17.062 10.094 1 83 175 GLU A N 1
ATOM 1472 C CA . GLU A 1 175 ? -7.52 18.047 9.586 1 83 175 GLU A CA 1
ATOM 1473 C C . GLU A 1 175 ? -8.25 19.234 8.953 1 83 175 GLU A C 1
ATOM 1475 O O . GLU A 1 175 ? -9.359 19.062 8.422 1 83 175 GLU A O 1
ATOM 1480 N N . LEU A 1 176 ? -7.715 20.391 9.141 1 83 176 LEU A N 1
ATOM 1481 C CA . LEU A 1 176 ? -8.141 21.625 8.5 1 83 176 LEU A CA 1
ATOM 1482 C C . LEU A 1 176 ? -7.184 22.016 7.371 1 83 176 LEU A C 1
ATOM 1484 O O . LEU A 1 176 ? -5.965 22 7.555 1 83 176 LEU A O 1
ATOM 1488 N N . PHE A 1 177 ? -7.738 22.219 6.18 1 81.94 177 PHE A N 1
ATOM 1489 C CA . PHE A 1 177 ? -6.906 22.516 5.02 1 81.94 177 PHE A CA 1
ATOM 1490 C C . PHE A 1 177 ? -7.324 23.828 4.375 1 81.94 177 PHE A C 1
ATOM 1492 O O . PHE A 1 177 ? -8.508 24.156 4.344 1 81.94 177 PHE A O 1
ATOM 1499 N N . GLY A 1 178 ? -6.352 24.578 3.965 1 75.56 178 GLY A N 1
ATOM 1500 C CA . GLY A 1 178 ? -6.633 25.781 3.193 1 75.56 178 GLY A CA 1
ATOM 1501 C C . GLY A 1 178 ? -6.59 25.562 1.695 1 75.56 178 GLY A C 1
ATOM 1502 O O . GLY A 1 178 ? -5.801 24.75 1.208 1 75.56 178 GLY A O 1
ATOM 1503 N N . SER A 1 179 ? -7.633 26.031 1.061 1 61.31 179 SER A N 1
ATOM 1504 C CA . SER A 1 179 ? -7.754 25.906 -0.389 1 61.31 179 SER A CA 1
ATOM 1505 C C . SER A 1 179 ? -6.473 26.359 -1.089 1 61.31 179 SER A C 1
ATOM 1507 O O . SER A 1 179 ? -5.871 27.359 -0.711 1 61.31 179 SER A O 1
ATOM 1509 N N . GLY A 1 180 ? -5.992 25.531 -1.962 1 53.41 180 GLY A N 1
ATOM 1510 C CA . GLY A 1 180 ? -4.793 25.812 -2.734 1 53.41 180 GLY A CA 1
ATOM 1511 C C . GLY A 1 180 ? -3.516 25.391 -2.025 1 53.41 180 GLY A C 1
ATOM 1512 O O . GLY A 1 180 ? -2.447 25.328 -2.639 1 53.41 180 GLY A O 1
ATOM 1513 N N . THR A 1 181 ? -3.635 25.5 -0.611 1 51 181 THR A N 1
ATOM 1514 C CA . THR A 1 181 ? -2.422 25.094 0.091 1 51 181 THR A CA 1
ATOM 1515 C C . THR A 1 181 ? -2.633 23.766 0.816 1 51 181 THR A C 1
ATOM 1517 O O . THR A 1 181 ? -3.707 23.516 1.368 1 51 181 THR A O 1
ATOM 1520 N N . LYS A 1 182 ? -2.018 22.609 0.434 1 51.84 182 LYS A N 1
ATOM 1521 C CA . LYS A 1 182 ? -2.057 21.25 0.949 1 51.84 182 LYS A CA 1
ATOM 1522 C C . LYS A 1 182 ? -1.543 21.188 2.385 1 51.84 182 LYS A C 1
ATOM 1524 O O . LYS A 1 182 ? -0.54 20.516 2.662 1 51.84 182 LYS A O 1
ATOM 1529 N N . LEU A 1 183 ? -1.722 22.328 3.182 1 50.69 183 LEU A N 1
ATOM 1530 C CA . LEU A 1 183 ? -1.036 22.234 4.465 1 50.69 183 LEU A CA 1
ATOM 1531 C C . LEU A 1 183 ? -1.953 21.641 5.531 1 50.69 183 LEU A C 1
ATOM 1533 O O . LEU A 1 183 ? -3.125 22.016 5.621 1 50.69 183 LEU A O 1
ATOM 1537 N N . GLY A 1 184 ? -1.918 20.266 5.988 1 51.12 184 GLY A N 1
ATOM 1538 C CA . GLY A 1 184 ? -2.764 19.484 6.875 1 51.12 184 GLY A CA 1
ATOM 1539 C C . GLY A 1 184 ? -2.49 19.75 8.344 1 51.12 184 GLY A C 1
ATOM 1540 O O . GLY A 1 184 ? -1.343 19.969 8.742 1 51.12 184 GLY A O 1
ATOM 1541 N N . CYS A 1 185 ? -3.186 20.422 9.273 1 48.72 185 CYS A N 1
ATOM 1542 C CA . CYS A 1 185 ? -2.799 20.672 10.656 1 48.72 185 CYS A CA 1
ATOM 1543 C C . CYS A 1 185 ? -3.488 19.688 11.602 1 48.72 185 CYS A C 1
ATOM 1545 O O . CYS A 1 185 ? -2.863 18.734 12.078 1 48.72 185 CYS A O 1
ATOM 1547 N N . GLU A 1 186 ? -4.57 19.656 12.211 1 52.69 186 GLU A N 1
ATOM 1548 C CA . GLU A 1 186 ? -4.902 19.391 13.609 1 52.69 186 GLU A CA 1
ATOM 1549 C C . GLU A 1 186 ? -5.355 17.953 13.805 1 52.69 186 GLU A C 1
ATOM 1551 O O . GLU A 1 186 ? -6.102 17.406 12.984 1 52.69 186 GLU A O 1
ATOM 1556 N N . ILE A 1 187 ? -4.559 17.109 14.648 1 49.19 187 ILE A N 1
ATOM 1557 C CA . ILE A 1 187 ? -5.023 15.797 15.094 1 49.19 187 ILE A CA 1
ATOM 1558 C C . ILE A 1 187 ? -5.949 15.961 16.297 1 49.19 187 ILE A C 1
ATOM 1560 O O . ILE A 1 187 ? -5.594 16.625 17.281 1 49.19 187 ILE A O 1
ATOM 1564 N N . THR A 1 188 ? -7.258 16.172 16.156 1 46.91 188 THR A N 1
ATOM 1565 C CA . THR A 1 188 ? -8.07 16.266 17.359 1 46.91 188 THR A CA 1
ATOM 1566 C C . THR A 1 188 ? -8.695 14.922 17.703 1 46.91 188 THR A C 1
ATOM 1568 O O . THR A 1 188 ? -8.938 14.102 16.812 1 46.91 188 THR A O 1
ATOM 1571 N N . LYS A 1 189 ? -8.539 14.352 19.047 1 44.56 189 LYS A N 1
ATOM 1572 C CA . LYS A 1 189 ? -8.953 13.148 19.781 1 44.56 189 LYS A CA 1
ATOM 1573 C C . LYS A 1 189 ? -10.445 12.898 19.625 1 44.56 189 LYS A C 1
ATOM 1575 O O . LYS A 1 189 ? -10.969 11.891 20.109 1 44.56 189 LYS A O 1
ATOM 1580 N N . ASP A 1 190 ? -11.438 13.812 19.5 1 42.75 190 ASP A N 1
ATOM 1581 C CA . ASP A 1 190 ? -12.688 13.516 20.188 1 42.75 190 ASP A CA 1
ATOM 1582 C C . ASP A 1 190 ? -13.508 12.484 19.406 1 42.75 190 ASP A C 1
ATOM 1584 O O . ASP A 1 190 ? -14.289 12.852 18.531 1 42.75 190 ASP A O 1
ATOM 1588 N N . THR A 1 191 ? -13 11.258 19.359 1 44.62 191 THR A N 1
ATOM 1589 C CA . THR A 1 191 ? -13.758 10.133 18.828 1 44.62 191 THR A CA 1
ATOM 1590 C C . THR A 1 191 ? -15.227 10.234 19.219 1 44.62 191 THR A C 1
ATOM 1592 O O . THR A 1 191 ? -16.094 9.734 18.5 1 44.62 191 THR A O 1
ATOM 1595 N N . ASP A 1 192 ? -15.43 10.508 20.469 1 43.56 192 ASP A N 1
ATOM 1596 C CA . ASP A 1 192 ? -16.828 10.492 20.906 1 43.56 192 ASP A CA 1
ATOM 1597 C C . ASP A 1 192 ? -17.562 11.75 20.422 1 43.56 192 ASP A C 1
ATOM 1599 O O . ASP A 1 192 ? -18.734 11.93 20.734 1 43.56 192 ASP A O 1
ATOM 1603 N N . LEU A 1 193 ? -16.766 12.742 20.109 1 49.53 193 LEU A N 1
ATOM 1604 C CA . LEU A 1 193 ? -17.484 13.992 19.891 1 49.53 193 LEU A CA 1
ATOM 1605 C C . LEU A 1 193 ? -18.141 14.008 18.516 1 49.53 193 LEU A C 1
ATOM 1607 O O . LEU A 1 193 ? -17.578 13.5 17.547 1 49.53 193 LEU A O 1
ATOM 1611 N N . PHE A 1 194 ? -19.375 14.344 18.516 1 61.12 194 PHE A N 1
ATOM 1612 C CA . PHE A 1 194 ? -20.266 14.68 17.422 1 61.12 194 PHE A CA 1
ATOM 1613 C C . PHE A 1 194 ? -19.562 15.539 16.375 1 61.12 194 PHE A C 1
ATOM 1615 O O . PHE A 1 194 ? -18.672 16.328 16.719 1 61.12 194 PHE A O 1
ATOM 1622 N N . SER A 1 195 ? -19.547 15.117 15.086 1 71.75 195 SER A N 1
ATOM 1623 C CA . SER A 1 195 ? -19.031 15.773 13.891 1 71.75 195 SER A CA 1
ATOM 1624 C C . SER A 1 195 ? -19.031 17.297 14.039 1 71.75 195 SER A C 1
ATOM 1626 O O . SER A 1 195 ? -18.062 17.969 13.688 1 71.75 195 SER A O 1
ATOM 1628 N N . THR A 1 196 ? -19.953 17.812 14.875 1 79.56 196 THR A N 1
ATOM 1629 C CA . THR A 1 196 ? -20.109 19.266 15.039 1 79.56 196 THR A CA 1
ATOM 1630 C C . THR A 1 196 ? -19.016 19.828 15.93 1 79.56 196 THR A C 1
ATOM 1632 O O . THR A 1 196 ? -18.406 20.859 15.602 1 79.56 196 THR A O 1
ATOM 1635 N N . LYS A 1 197 ? -18.75 19.203 16.969 1 79.75 197 LYS A N 1
ATOM 1636 C CA . LYS A 1 197 ? -17.734 19.672 17.906 1 79.75 197 LYS A CA 1
ATOM 1637 C C . LYS A 1 197 ? -16.344 19.656 17.297 1 79.75 197 LYS A C 1
ATOM 1639 O O . LYS A 1 197 ? -15.539 20.547 17.547 1 79.75 197 LYS A O 1
ATOM 1644 N N . VAL A 1 198 ? -16.125 18.719 16.531 1 81.69 198 VAL A N 1
ATOM 1645 C CA . VAL A 1 198 ? -14.828 18.578 15.867 1 81.69 198 VAL A CA 1
ATOM 1646 C C . VAL A 1 198 ? -14.586 19.766 14.945 1 81.69 198 VAL A C 1
ATOM 1648 O O . VAL A 1 198 ? -13.516 20.375 14.984 1 81.69 198 VAL A O 1
ATOM 1651 N N . VAL A 1 199 ? -15.648 20.125 14.195 1 86.56 199 VAL A N 1
ATOM 1652 C CA . VAL A 1 199 ? -15.516 21.203 13.227 1 86.56 199 VAL A CA 1
ATOM 1653 C C . VAL A 1 199 ? -15.312 22.531 13.961 1 86.56 199 VAL A C 1
ATOM 1655 O O . VAL A 1 199 ? -14.422 23.312 13.617 1 86.56 199 VAL A O 1
ATOM 1658 N N . LEU A 1 200 ? -16.062 22.734 14.992 1 87 200 LEU A N 1
ATOM 1659 C CA . LEU A 1 200 ? -15.984 23.984 15.727 1 87 200 LEU A CA 1
ATOM 1660 C C . LEU A 1 200 ? -14.641 24.109 16.453 1 87 200 LEU A C 1
ATOM 1662 O O . LEU A 1 200 ? -14.047 25.188 16.469 1 87 200 LEU A O 1
ATOM 1666 N N . SER A 1 201 ? -14.195 23.031 16.922 1 81.38 201 SER A N 1
ATOM 1667 C CA . SER A 1 201 ? -12.922 23.047 17.641 1 81.38 201 SER A CA 1
ATOM 1668 C C . SER A 1 201 ? -11.758 23.297 16.688 1 81.38 201 SER A C 1
ATOM 1670 O O . SER A 1 201 ? -10.883 24.109 16.953 1 81.38 201 SER A O 1
ATOM 1672 N N . LEU A 1 202 ? -11.781 22.656 15.594 1 80.81 202 LEU A N 1
ATOM 1673 C CA . LEU A 1 202 ? -10.711 22.75 14.617 1 80.81 202 LEU A CA 1
ATOM 1674 C C . LEU A 1 202 ? -10.664 24.141 13.992 1 80.81 202 LEU A C 1
ATOM 1676 O O . LEU A 1 202 ? -9.586 24.641 13.68 1 80.81 202 LEU A O 1
ATOM 1680 N N . SER A 1 203 ? -11.836 24.766 13.875 1 85.62 203 SER A N 1
ATOM 1681 C CA . SER A 1 203 ? -11.914 26.031 13.148 1 85.62 203 SER A CA 1
ATOM 1682 C C . SER A 1 203 ? -12.023 27.219 14.109 1 85.62 203 SER A C 1
ATOM 1684 O O . SER A 1 203 ? -12.266 28.344 13.68 1 85.62 203 SER A O 1
ATOM 1686 N N . GLU A 1 204 ? -11.836 26.984 15.312 1 84.38 204 GLU A N 1
ATOM 1687 C CA . GLU A 1 204 ? -12.109 28 16.328 1 84.38 204 GLU A CA 1
ATOM 1688 C C . GLU A 1 204 ? -11.383 29.297 16.016 1 84.38 204 GLU A C 1
ATOM 1690 O O . GLU A 1 204 ? -11.969 30.375 16.094 1 84.38 204 GLU A O 1
ATOM 1695 N N . LYS A 1 205 ? -10.195 29.203 15.633 1 81.31 205 LYS A N 1
ATOM 1696 C CA . LYS A 1 205 ? -9.375 30.391 15.414 1 81.31 205 LYS A CA 1
ATOM 1697 C C . LYS A 1 205 ? -9.703 31.047 14.07 1 81.31 205 LYS A C 1
ATOM 1699 O O . LYS A 1 205 ? -9.266 32.156 13.797 1 81.31 205 LYS A O 1
ATOM 1704 N N . LEU A 1 206 ? -10.523 30.344 13.273 1 85.38 206 LEU A N 1
ATOM 1705 C CA . LEU A 1 206 ? -10.828 30.844 11.938 1 85.38 206 LEU A CA 1
ATOM 1706 C C . LEU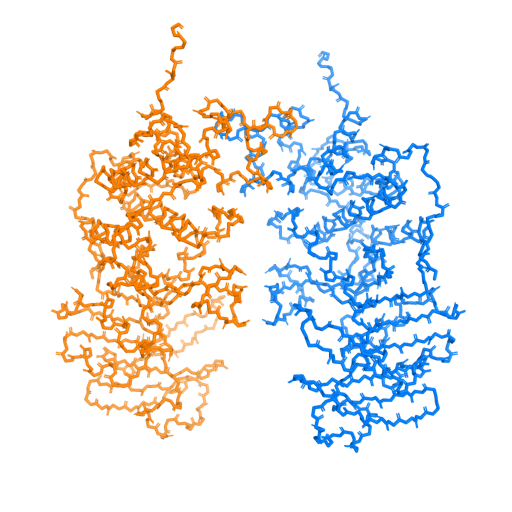 A 1 206 ? -12.25 31.406 11.875 1 85.38 206 LEU A C 1
ATOM 1708 O O . LEU A 1 206 ? -12.648 32 10.875 1 85.38 206 LEU A O 1
ATOM 1712 N N . LEU A 1 207 ? -12.875 31.219 12.961 1 90.94 207 LEU A N 1
ATOM 1713 C CA . LEU A 1 207 ? -14.258 31.688 13 1 90.94 207 LEU A CA 1
ATOM 1714 C C . LEU A 1 207 ? -14.312 33.219 13.109 1 90.94 207 LEU A C 1
ATOM 1716 O O . LEU A 1 207 ? -13.312 33.844 13.43 1 90.94 207 LEU A O 1
ATOM 1720 N N . ASP A 1 208 ? -15.406 33.812 12.703 1 93.06 208 ASP A N 1
ATOM 1721 C CA . ASP A 1 208 ? -15.695 35.219 12.852 1 93.06 208 ASP A CA 1
ATOM 1722 C C . ASP A 1 208 ? -14.812 36.062 11.93 1 93.06 208 ASP A C 1
ATOM 1724 O O . ASP A 1 208 ? -14.469 37.188 12.258 1 93.06 208 ASP A O 1
ATOM 1728 N N . SER A 1 209 ? -14.352 35.469 10.852 1 90.62 209 SER A N 1
ATOM 1729 C CA . SER A 1 209 ? -13.438 36.188 9.953 1 90.62 209 SER A CA 1
ATOM 1730 C C . SER A 1 209 ? -13.945 36.156 8.523 1 90.62 209 SER A C 1
ATOM 1732 O O . SER A 1 209 ? -13.195 36.438 7.582 1 90.62 209 SER A O 1
ATOM 1734 N N . GLY A 1 210 ? -15.172 35.781 8.32 1 92.12 210 GLY A N 1
ATOM 1735 C CA . GLY A 1 210 ? -15.781 35.812 6.996 1 92.12 210 GLY A CA 1
ATOM 1736 C C . GLY A 1 210 ? -15.312 34.688 6.098 1 92.12 210 GLY A C 1
ATOM 1737 O O . GLY A 1 210 ? -15.383 34.812 4.871 1 92.12 210 GLY A O 1
ATOM 1738 N N . ARG A 1 211 ? -14.82 33.625 6.633 1 92.38 211 ARG A N 1
ATOM 1739 C CA . ARG A 1 211 ? -14.328 32.5 5.871 1 92.38 211 ARG A CA 1
ATOM 1740 C C . ARG A 1 211 ? -15.453 31.531 5.531 1 92.38 211 ARG A C 1
ATOM 1742 O O . ARG A 1 211 ? -16.594 31.719 5.965 1 92.38 211 ARG A O 1
ATOM 1749 N N . CYS A 1 212 ? -15.125 30.625 4.656 1 95.19 212 CYS A N 1
ATOM 1750 C CA . CYS A 1 212 ? -16.047 29.578 4.281 1 95.19 212 CYS A CA 1
ATOM 1751 C C . CYS A 1 212 ? -15.445 28.203 4.527 1 95.19 212 CYS A C 1
ATOM 1753 O O . CYS A 1 212 ? -14.336 27.922 4.074 1 95.19 212 CYS A O 1
ATOM 1755 N N . ILE A 1 213 ? -16.203 27.391 5.23 1 93.56 213 ILE A N 1
ATOM 1756 C CA . ILE A 1 213 ? -15.719 26.062 5.559 1 93.56 213 ILE A CA 1
ATOM 1757 C C . ILE A 1 213 ? -16.438 25.031 4.691 1 93.56 213 ILE A C 1
ATOM 1759 O O . ILE A 1 213 ? -17.672 25.016 4.613 1 93.56 213 ILE A O 1
ATOM 1763 N N . TYR A 1 214 ? -15.719 24.25 4.043 1 94.56 214 TYR A N 1
ATOM 1764 C CA . TYR A 1 214 ? -16.266 23.172 3.227 1 94.56 214 TYR A CA 1
ATOM 1765 C C . TYR A 1 214 ? -16.219 21.859 3.979 1 94.56 214 TYR A C 1
ATOM 1767 O O . TYR A 1 214 ? -15.211 21.516 4.598 1 94.56 214 TYR A O 1
ATOM 1775 N N . LEU A 1 215 ? -17.359 21.094 3.941 1 93.31 215 LEU A N 1
ATOM 1776 C CA . LEU A 1 215 ? -17.531 19.891 4.754 1 93.31 215 LEU A CA 1
ATOM 1777 C C . LEU A 1 215 ? -18.141 18.766 3.932 1 93.31 215 LEU A C 1
ATOM 1779 O O . LEU A 1 215 ? -18.891 19.016 2.979 1 93.31 215 LEU A O 1
ATOM 1783 N N . ASP A 1 216 ? -17.812 17.547 4.305 1 91.31 216 ASP A N 1
ATOM 1784 C CA . ASP A 1 216 ? -18.469 16.422 3.664 1 91.31 216 ASP A CA 1
ATOM 1785 C C . ASP A 1 216 ? -19.719 16 4.426 1 91.31 216 ASP A C 1
ATOM 1787 O O . ASP A 1 216 ? -20.094 16.656 5.406 1 91.31 216 ASP A O 1
ATOM 1791 N N . ASN A 1 217 ? -20.406 14.969 3.959 1 89.88 217 ASN A N 1
ATOM 1792 C CA . ASN A 1 217 ? -21.719 14.602 4.48 1 89.88 217 ASN A CA 1
ATOM 1793 C C . ASN A 1 217 ? -21.625 14.07 5.906 1 89.88 217 ASN A C 1
ATOM 1795 O O . ASN A 1 217 ? -22.625 14.062 6.633 1 89.88 217 ASN A O 1
ATOM 1799 N N . TYR A 1 218 ? -20.422 13.75 6.316 1 84.5 218 TYR A N 1
ATOM 1800 C CA . TYR A 1 218 ? -20.234 13.273 7.68 1 84.5 218 TYR A CA 1
ATOM 1801 C C . TYR A 1 218 ? -20.422 14.406 8.68 1 84.5 218 TYR A C 1
ATOM 1803 O O . TYR A 1 218 ? -21 14.211 9.75 1 84.5 218 TYR A O 1
ATOM 1811 N N . TYR A 1 219 ? -19.984 15.531 8.305 1 89.44 219 TYR A N 1
ATOM 1812 C CA . TYR A 1 219 ? -19.953 16.672 9.219 1 89.44 219 TYR A CA 1
ATOM 1813 C C . TYR A 1 219 ? -21.188 17.547 9.023 1 89.44 219 TYR A C 1
ATOM 1815 O O . TYR A 1 219 ? -21.688 18.156 9.977 1 89.44 219 TYR A O 1
ATOM 1823 N N . SER A 1 220 ? -21.688 17.562 7.875 1 93 220 SER A N 1
ATOM 1824 C CA . SER A 1 220 ? -22.672 18.547 7.477 1 93 220 SER A CA 1
ATOM 1825 C C . SER A 1 220 ? -24 18.328 8.188 1 93 220 SER A C 1
ATOM 1827 O O . SER A 1 220 ? -24.531 17.203 8.18 1 93 220 SER A O 1
ATOM 1829 N N . SER A 1 221 ? -24.484 19.297 8.789 1 93.12 221 SER A N 1
ATOM 1830 C CA . SER A 1 221 ? -25.812 19.328 9.406 1 93.12 221 SER A CA 1
ATOM 1831 C C . SER A 1 221 ? -26.359 20.75 9.453 1 93.12 221 SER A C 1
ATOM 1833 O O . SER A 1 221 ? -25.609 21.719 9.539 1 93.12 221 SER A O 1
ATOM 1835 N N . PRO A 1 222 ? -27.703 20.828 9.359 1 93.25 222 PRO A N 1
ATOM 1836 C CA . PRO A 1 222 ? -28.297 22.172 9.461 1 93.25 222 PRO A CA 1
ATOM 1837 C C . PRO A 1 222 ? -27.906 22.891 10.75 1 93.25 222 PRO A C 1
ATOM 1839 O O . PRO A 1 222 ? -27.641 24.094 10.734 1 93.25 222 PRO A O 1
ATOM 1842 N N . ASP A 1 223 ? -27.797 22.172 11.758 1 92.44 223 ASP A N 1
ATOM 1843 C CA . ASP A 1 223 ? -27.438 22.75 13.047 1 92.44 223 ASP A CA 1
ATOM 1844 C C . ASP A 1 223 ? -26.031 23.344 13.008 1 92.44 223 ASP A C 1
ATOM 1846 O O . ASP A 1 223 ? -25.812 24.469 13.438 1 92.44 223 ASP A O 1
ATOM 1850 N N . LEU A 1 224 ? -25.109 22.594 12.531 1 94.12 224 LEU A N 1
ATOM 1851 C CA . LEU A 1 224 ? -23.734 23.062 12.438 1 94.12 224 LEU A CA 1
ATOM 1852 C C . LEU A 1 224 ? -23.641 24.297 11.555 1 94.12 224 LEU A C 1
ATOM 1854 O O . LEU A 1 224 ? -22.969 25.266 11.914 1 94.12 224 LEU A O 1
ATOM 1858 N N . PHE A 1 225 ? -24.359 24.297 10.477 1 96.19 225 PHE A N 1
ATOM 1859 C CA . PHE A 1 225 ? -24.281 25.406 9.531 1 96.19 225 PHE A CA 1
ATOM 1860 C C . PHE A 1 225 ? -24.844 26.672 10.141 1 96.19 225 PHE A C 1
ATOM 1862 O O . PHE A 1 225 ? -24.312 27.766 9.93 1 96.19 225 PHE A O 1
ATOM 1869 N N . GLN A 1 226 ? -25.875 26.531 10.844 1 94.25 226 GLN A N 1
ATOM 1870 C CA . GLN A 1 226 ? -26.469 27.688 11.516 1 94.25 226 GLN A CA 1
ATOM 1871 C C . GLN A 1 226 ? -25.5 28.25 12.555 1 94.25 226 GLN A C 1
ATOM 1873 O O . GLN A 1 226 ? -25.375 29.469 12.68 1 94.25 226 GLN A O 1
ATOM 1878 N N . ARG A 1 227 ? -24.875 27.391 13.242 1 94.25 227 ARG A N 1
ATOM 1879 C CA . ARG A 1 227 ? -23.906 27.828 14.25 1 94.25 227 ARG A CA 1
ATOM 1880 C C . ARG A 1 227 ? -22.75 28.578 13.602 1 94.25 227 ARG A C 1
ATOM 1882 O O . ARG A 1 227 ? -22.25 29.562 14.156 1 94.25 227 ARG A O 1
ATOM 1889 N N . LEU A 1 228 ? -22.328 28.094 12.531 1 96.06 228 LEU A N 1
ATOM 1890 C CA . LEU A 1 228 ? -21.219 28.719 11.828 1 96.06 228 LEU A CA 1
ATOM 1891 C C . LEU A 1 228 ? -21.609 30.109 11.328 1 96.06 228 LEU A C 1
ATOM 1893 O O . LEU A 1 228 ? -20.828 31.062 11.43 1 96.06 228 LEU A O 1
ATOM 1897 N N . VAL A 1 229 ? -22.828 30.219 10.867 1 95.5 229 VAL A N 1
ATOM 1898 C CA . VAL A 1 229 ? -23.328 31.5 10.383 1 95.5 229 VAL A CA 1
ATOM 1899 C C . VAL A 1 229 ? -23.391 32.5 11.539 1 95.5 229 VAL A C 1
ATOM 1901 O O . VAL A 1 229 ? -23.109 33.688 11.352 1 95.5 229 VAL A O 1
ATOM 1904 N N . GLN A 1 230 ? -23.75 32.031 12.625 1 94.94 230 GLN A N 1
ATOM 1905 C CA . GLN A 1 230 ? -23.812 32.875 13.805 1 94.94 230 GLN A CA 1
ATOM 1906 C C . GLN A 1 230 ? -22.438 33.438 14.164 1 94.94 230 GLN A C 1
ATOM 1908 O O . GLN A 1 230 ? -22.328 34.469 14.781 1 94.94 230 GLN A O 1
ATOM 1913 N N . ARG A 1 231 ? -21.453 32.719 13.742 1 95.62 231 ARG A N 1
ATOM 1914 C CA . ARG A 1 231 ? -20.078 33.156 13.969 1 95.62 231 ARG A CA 1
ATOM 1915 C C . ARG A 1 231 ? -19.484 33.75 12.703 1 95.62 231 ARG A C 1
ATOM 1917 O O . ARG A 1 231 ? -18.281 33.594 12.438 1 95.62 231 ARG A O 1
ATOM 1924 N N . THR A 1 232 ? -20.266 34.281 11.883 1 95.69 232 THR A N 1
ATOM 1925 C CA . THR A 1 232 ? -19.891 35 10.664 1 95.69 232 THR A CA 1
ATOM 1926 C C . THR A 1 232 ? -19.016 34.125 9.781 1 95.69 232 THR A C 1
ATOM 1928 O O . THR A 1 232 ? -17.984 34.562 9.258 1 95.69 232 THR A O 1
ATOM 1931 N N . THR A 1 233 ? -19.281 32.875 9.688 1 96.25 233 THR A N 1
ATOM 1932 C CA . THR A 1 233 ? -18.562 31.891 8.883 1 96.25 233 THR A CA 1
ATOM 1933 C C . THR A 1 233 ? -19.516 31.094 7.996 1 96.25 233 THR A C 1
ATOM 1935 O O . THR A 1 233 ? -20.484 30.531 8.484 1 96.25 233 THR A O 1
ATOM 1938 N N . ASP A 1 234 ? -19.281 31.156 6.734 1 97.06 234 ASP A N 1
ATOM 1939 C CA . ASP A 1 234 ? -20.109 30.391 5.801 1 97.06 234 ASP A CA 1
ATOM 1940 C C . ASP A 1 234 ? -19.672 28.938 5.742 1 97.06 234 ASP A C 1
ATOM 1942 O O . ASP A 1 234 ? -18.562 28.594 6.16 1 97.06 234 ASP A O 1
ATOM 1946 N N . ALA A 1 235 ? -20.578 28.109 5.266 1 96.94 235 ALA A N 1
ATOM 1947 C CA . ALA A 1 235 ? -20.25 26.703 5.125 1 96.94 235 ALA A CA 1
ATOM 1948 C C . ALA A 1 235 ? -20.922 26.109 3.889 1 96.94 235 ALA A C 1
ATOM 1950 O O . ALA A 1 235 ? -22 26.547 3.486 1 96.94 235 ALA A O 1
ATOM 1951 N N . VAL A 1 236 ? -20.234 25.281 3.256 1 97.06 236 VAL A N 1
ATOM 1952 C CA . VAL A 1 236 ? -20.734 24.531 2.102 1 97.06 236 VAL A CA 1
ATOM 1953 C C . VAL A 1 236 ? -20.391 23.062 2.266 1 97.06 236 VAL A C 1
ATOM 1955 O O . VAL A 1 236 ? -19.266 22.703 2.627 1 97.06 236 VAL A O 1
ATOM 1958 N N . GLY A 1 237 ? -21.328 22.172 2.021 1 96.56 237 GLY A N 1
ATOM 1959 C CA . GLY A 1 237 ? -21.016 20.75 2.16 1 96.56 237 GLY A CA 1
ATOM 1960 C C . GLY A 1 237 ? -22.078 19.844 1.582 1 96.56 237 GLY A C 1
ATOM 1961 O O . GLY A 1 237 ? -23.203 20.297 1.32 1 96.56 237 GLY A O 1
ATOM 1962 N N . THR A 1 238 ? -21.719 18.672 1.276 1 95.38 238 THR A N 1
ATOM 1963 C CA . THR A 1 238 ? -22.703 17.656 0.928 1 95.38 238 THR A CA 1
ATOM 1964 C C . THR A 1 238 ? -23.453 17.172 2.17 1 95.38 238 THR A C 1
ATOM 1966 O O . THR A 1 238 ? -22.953 17.328 3.291 1 95.38 238 THR A O 1
ATOM 1969 N N . VAL A 1 239 ? -24.656 16.719 2.002 1 94.19 239 VAL A N 1
ATOM 1970 C CA . VAL A 1 239 ? -25.438 16.266 3.143 1 94.19 239 VAL A CA 1
ATOM 1971 C C . VAL A 1 239 ? -26.281 15.062 2.74 1 94.19 239 VAL A C 1
ATOM 1973 O O . VAL A 1 239 ? -26.688 14.938 1.58 1 94.19 239 VAL A O 1
ATOM 1976 N N . LYS A 1 240 ? -26.406 14.18 3.666 1 91 240 LYS A N 1
ATOM 1977 C CA . LYS A 1 240 ? -27.344 13.078 3.443 1 91 240 LYS A CA 1
ATOM 1978 C C . LYS A 1 240 ? -28.797 13.57 3.506 1 91 240 LYS A C 1
ATOM 1980 O O . LYS A 1 240 ? -29.156 14.328 4.406 1 91 240 LYS A O 1
ATOM 1985 N N . ILE A 1 241 ? -29.5 13.055 2.617 1 87.69 241 ILE A N 1
ATOM 1986 C CA . ILE A 1 241 ? -30.891 13.516 2.514 1 87.69 241 ILE A CA 1
ATOM 1987 C C . ILE A 1 241 ? -31.672 13.07 3.748 1 87.69 241 ILE A C 1
ATOM 1989 O O . ILE A 1 241 ? -32.688 13.68 4.094 1 87.69 241 ILE A O 1
ATOM 1993 N N . THR A 1 242 ? -31.219 12.094 4.43 1 86.62 242 THR A N 1
ATOM 1994 C CA . THR A 1 242 ? -31.906 11.539 5.586 1 86.62 242 THR A CA 1
ATOM 1995 C C . THR A 1 242 ? -31.469 12.242 6.867 1 86.62 242 THR A C 1
ATOM 1997 O O . THR A 1 242 ? -31.984 11.945 7.949 1 86.62 242 THR A O 1
ATOM 2000 N N . ARG A 1 243 ? -30.531 13.18 6.766 1 87.75 243 ARG A N 1
ATOM 2001 C CA . ARG A 1 243 ? -30.016 13.883 7.938 1 87.75 243 ARG A CA 1
ATOM 2002 C C . ARG A 1 243 ? -31.125 14.648 8.648 1 87.75 243 ARG A C 1
ATOM 2004 O O . ARG A 1 243 ? -31.984 15.25 8 1 87.75 243 ARG A O 1
ATOM 2011 N N . LYS A 1 244 ? -31.047 14.57 9.953 1 85.94 244 LYS A N 1
ATOM 2012 C CA . LYS A 1 244 ? -32.031 15.312 10.75 1 85.94 244 LYS A CA 1
ATOM 2013 C C . LYS A 1 244 ? -32.031 16.797 10.383 1 85.94 244 LYS A C 1
ATOM 2015 O O . LYS A 1 244 ? -30.969 17.406 10.234 1 85.94 244 LYS A O 1
ATOM 2020 N N . GLY A 1 245 ? -33.188 17.391 10.148 1 85.38 245 GLY A N 1
ATOM 2021 C CA . GLY A 1 245 ? -33.312 18.812 9.844 1 85.38 245 GLY A CA 1
ATOM 2022 C C . GLY A 1 245 ? -33.5 19.078 8.359 1 85.38 245 GLY A C 1
ATOM 2023 O O . GLY A 1 245 ? -33.844 20.203 7.973 1 85.38 245 GLY A O 1
ATOM 2024 N N . ILE A 1 246 ? -33.219 18.031 7.57 1 88.19 246 ILE A N 1
ATOM 2025 C CA . ILE A 1 246 ? -33.406 18.188 6.133 1 88.19 246 ILE A CA 1
ATOM 2026 C C . ILE A 1 246 ? -34.875 17.953 5.773 1 88.19 246 ILE A C 1
ATOM 2028 O O . ILE A 1 246 ? -35.469 16.953 6.195 1 88.19 246 ILE A O 1
ATOM 2032 N N . PRO A 1 247 ? -35.406 18.875 5.012 1 85.44 247 PRO A N 1
ATOM 2033 C CA . PRO A 1 247 ? -36.812 18.734 4.641 1 85.44 247 PRO A CA 1
ATOM 2034 C C . PRO A 1 247 ? -37.062 17.484 3.805 1 85.44 247 PRO A C 1
ATOM 2036 O O . PRO A 1 247 ? -36.344 17.219 2.838 1 85.44 247 PRO A O 1
ATOM 2039 N N . THR A 1 248 ? -38.094 16.812 4.062 1 83.19 248 THR A N 1
ATOM 2040 C CA . THR A 1 248 ? -38.438 15.539 3.438 1 83.19 248 THR A CA 1
ATOM 2041 C C . THR A 1 248 ? -38.875 15.75 1.989 1 83.19 248 THR A C 1
ATOM 2043 O O . THR A 1 248 ? -38.781 14.828 1.176 1 83.19 248 THR A O 1
ATOM 2046 N N . VAL A 1 249 ? -39.312 17 1.693 1 80.31 249 VAL A N 1
ATOM 2047 C CA . VAL A 1 249 ? -39.812 17.312 0.354 1 80.31 249 VAL A CA 1
ATOM 2048 C C . VAL A 1 249 ? -38.688 17.109 -0.664 1 80.31 249 VAL A C 1
ATOM 2050 O O . VAL A 1 249 ? -38.938 16.859 -1.842 1 80.31 249 VAL A O 1
ATOM 2053 N N . LEU A 1 250 ? -37.531 17.172 -0.2 1 84.62 250 LEU A N 1
ATOM 2054 C CA . LEU A 1 250 ? -36.406 17.078 -1.106 1 84.62 250 LEU A CA 1
ATOM 2055 C C . LEU A 1 250 ? -36.062 15.625 -1.433 1 84.62 250 LEU A C 1
ATOM 2057 O O . LEU A 1 250 ? -35.219 15.352 -2.273 1 84.62 250 LEU A O 1
ATOM 2061 N N . LYS A 1 251 ? -36.781 14.688 -0.856 1 84.06 251 LYS A N 1
ATOM 2062 C CA . LYS A 1 251 ? -36.531 13.266 -1.098 1 84.06 251 LYS A CA 1
ATOM 2063 C C . LYS A 1 251 ? -37.125 12.828 -2.438 1 84.06 251 LYS A C 1
ATOM 2065 O O . LYS A 1 251 ? -36.812 11.75 -2.938 1 84.06 251 LYS A O 1
ATOM 2070 N N . LYS A 1 252 ? -37.844 13.68 -3.066 1 82.12 252 LYS A N 1
ATOM 2071 C CA . LYS A 1 252 ? -38.469 13.367 -4.348 1 82.12 252 LYS A CA 1
ATOM 2072 C C . LYS A 1 252 ? -37.406 13.125 -5.43 1 82.12 252 LYS A C 1
ATOM 2074 O O . LYS A 1 252 ? -36.312 13.719 -5.387 1 82.12 252 LYS A O 1
ATOM 2079 N N . LYS A 1 253 ? -37.688 12.234 -6.367 1 84.75 253 LYS A N 1
ATOM 2080 C CA . LYS A 1 253 ? -36.781 11.93 -7.473 1 84.75 253 LYS A CA 1
ATOM 2081 C C . LYS A 1 253 ? -36.75 13.055 -8.5 1 84.75 253 LYS A C 1
ATOM 2083 O O . LYS A 1 253 ? -37.812 13.617 -8.828 1 84.75 253 LYS A O 1
ATOM 2088 N N . LEU A 1 254 ? -35.625 13.414 -8.867 1 85.81 254 LEU A N 1
ATOM 2089 C CA . LEU A 1 254 ? -35.438 14.477 -9.844 1 85.81 254 LEU A CA 1
ATOM 2090 C C . LEU A 1 254 ? -34.969 13.922 -11.18 1 85.81 254 LEU A C 1
ATOM 2092 O O . LEU A 1 254 ? -34.375 12.836 -11.219 1 85.81 254 LEU A O 1
ATOM 2096 N N . LYS A 1 255 ? -35.375 14.633 -12.242 1 85.25 255 LYS A N 1
ATOM 2097 C CA . LYS A 1 255 ? -34.812 14.305 -13.547 1 85.25 255 LYS A CA 1
ATOM 2098 C C . LYS A 1 255 ? -33.344 14.773 -13.648 1 85.25 255 LYS A C 1
ATOM 2100 O O . LYS A 1 255 ? -32.875 15.57 -12.82 1 85.25 255 LYS A O 1
ATOM 2105 N N . LYS A 1 256 ? -32.719 14.234 -14.602 1 85.38 256 LYS A N 1
ATOM 2106 C CA . LYS A 1 256 ? -31.312 14.609 -14.82 1 85.38 256 LYS A CA 1
ATOM 2107 C C . LYS A 1 256 ? -31.172 16.125 -15.023 1 85.38 256 LYS A C 1
ATOM 2109 O O . LYS A 1 256 ? -31.953 16.719 -15.766 1 85.38 256 LYS A O 1
ATOM 2114 N N . GLU A 1 257 ? -30.344 16.797 -14.273 1 81.25 257 GLU A N 1
ATOM 2115 C CA . GLU A 1 257 ? -29.984 18.203 -14.344 1 81.25 257 GLU A CA 1
ATOM 2116 C C . GLU A 1 257 ? -31.031 19.078 -13.688 1 81.25 257 GLU A C 1
ATOM 2118 O O . GLU A 1 257 ? -31 20.312 -13.828 1 81.25 257 GLU A O 1
ATOM 2123 N N . GLU A 1 258 ? -31.953 18.453 -13.039 1 86.06 258 GLU A N 1
ATOM 2124 C CA . GLU A 1 258 ? -32.938 19.219 -12.289 1 86.06 258 GLU A CA 1
ATOM 2125 C C . GLU A 1 258 ? -32.438 19.562 -10.898 1 86.06 258 GLU A C 1
ATOM 2127 O O . GLU A 1 258 ? -31.625 18.828 -10.328 1 86.06 258 GLU A O 1
ATOM 2132 N N . VAL A 1 259 ? -32.875 20.703 -10.406 1 89.94 259 VAL A N 1
ATOM 2133 C CA . VAL A 1 259 ? -32.438 21.156 -9.086 1 89.94 259 VAL A CA 1
ATOM 2134 C C . VAL A 1 259 ? -33.688 21.531 -8.25 1 89.94 259 VAL A C 1
ATOM 2136 O O . VAL A 1 259 ? -34.625 22.094 -8.766 1 89.94 259 VAL A O 1
ATOM 2139 N N . ASP A 1 260 ? -33.75 20.969 -7.105 1 91.25 260 ASP A N 1
ATOM 2140 C CA . ASP A 1 260 ? -34.719 21.375 -6.09 1 91.25 260 ASP A CA 1
ATOM 2141 C C . ASP A 1 260 ? -34 22 -4.887 1 91.25 260 ASP A C 1
ATOM 2143 O O . ASP A 1 260 ? -32.906 21.625 -4.543 1 91.25 260 ASP A O 1
ATOM 2147 N N . SER A 1 261 ? -34.656 23.047 -4.375 1 92.75 261 SER A N 1
ATOM 2148 C CA . SER A 1 261 ? -34 23.734 -3.275 1 92.75 261 SER A CA 1
ATOM 2149 C C . SER A 1 261 ? -35 24.297 -2.279 1 92.75 261 SER A C 1
ATOM 2151 O O . SER A 1 261 ? -36.156 24.547 -2.633 1 92.75 261 SER A O 1
ATOM 2153 N N . ILE A 1 262 ? -34.625 24.328 -1.106 1 92.38 262 ILE A N 1
ATOM 2154 C CA . ILE A 1 262 ? -35.375 24.969 -0.03 1 92.38 262 ILE A CA 1
ATOM 2155 C C . ILE A 1 262 ? -34.438 25.922 0.733 1 92.38 262 ILE A C 1
ATOM 2157 O O . ILE A 1 262 ? -33.281 25.594 0.999 1 92.38 262 ILE A O 1
ATOM 2161 N N . LYS A 1 263 ? -35.031 27.094 1.028 1 91.94 263 LYS A N 1
ATOM 2162 C CA . LYS A 1 263 ? -34.25 28.109 1.741 1 91.94 263 LYS A CA 1
ATOM 2163 C C . LYS A 1 263 ? -34.844 28.406 3.109 1 91.94 263 LYS A C 1
ATOM 2165 O O . LYS A 1 263 ? -36.062 28.531 3.238 1 91.94 263 LYS A O 1
ATOM 2170 N N . CYS A 1 264 ? -34.031 28.328 4.066 1 89.94 264 CYS A N 1
ATOM 2171 C CA . CYS A 1 264 ? -34.375 28.75 5.422 1 89.94 264 CYS A CA 1
ATOM 2172 C C . CYS A 1 264 ? -33.375 29.766 5.949 1 89.94 264 CYS A C 1
ATOM 2174 O O . CYS A 1 264 ? -32.375 29.406 6.57 1 89.94 264 CYS A O 1
ATOM 2176 N N . GLY A 1 265 ? -33.75 31.078 5.855 1 88.69 265 GLY A N 1
ATOM 2177 C CA . GLY A 1 265 ? -32.75 32.094 6.18 1 88.69 265 GLY A CA 1
ATOM 2178 C C . GLY A 1 265 ? -31.562 32.094 5.238 1 88.69 265 GLY A C 1
ATOM 2179 O O . GLY A 1 265 ? -31.734 32.188 4.02 1 88.69 265 GLY A O 1
ATOM 2180 N N . LYS A 1 266 ? -30.438 31.891 5.828 1 91.69 266 LYS A N 1
ATOM 2181 C CA . LYS A 1 266 ? -29.219 31.859 5.02 1 91.69 266 LYS A CA 1
ATOM 2182 C C . LYS A 1 266 ? -28.906 30.453 4.547 1 91.69 266 LYS A C 1
ATOM 2184 O O . LYS A 1 266 ? -28.078 30.25 3.646 1 91.69 266 LYS A O 1
ATOM 2189 N N . LEU A 1 267 ? -29.594 29.562 5.129 1 94.81 267 LEU A N 1
ATOM 2190 C CA . LEU A 1 267 ? -29.312 28.156 4.836 1 94.81 267 LEU A CA 1
ATOM 2191 C C . LEU A 1 267 ? -30.094 27.703 3.607 1 94.81 267 LEU A C 1
ATOM 2193 O O . LEU A 1 267 ? -31.312 27.891 3.525 1 94.81 267 LEU A O 1
ATOM 2197 N N . VAL A 1 268 ? -29.406 27.25 2.674 1 95.06 268 VAL A N 1
ATOM 2198 C CA . VAL A 1 268 ? -30 26.703 1.462 1 95.06 268 VAL A CA 1
ATOM 2199 C C . VAL A 1 268 ? -29.703 25.203 1.367 1 95.06 268 VAL A C 1
ATOM 2201 O O . VAL A 1 268 ? -28.562 24.781 1.487 1 95.06 268 VAL A O 1
ATOM 2204 N N . THR A 1 269 ? -30.719 24.406 1.244 1 94.75 269 THR A N 1
ATOM 2205 C CA . THR A 1 269 ? -30.609 22.984 0.94 1 94.75 269 THR A CA 1
ATOM 2206 C C . THR A 1 269 ? -30.984 22.719 -0.514 1 94.75 269 THR A C 1
ATOM 2208 O O . THR A 1 269 ? -32.062 23.125 -0.972 1 94.75 269 THR A O 1
ATOM 2211 N N . LEU A 1 270 ? -30.078 22.156 -1.182 1 93.56 270 LEU A N 1
ATOM 2212 C CA . LEU A 1 270 ? -30.328 21.922 -2.6 1 93.56 270 LEU A CA 1
ATOM 2213 C C . LEU A 1 270 ? -30.062 20.469 -2.969 1 93.56 270 LEU A C 1
ATOM 2215 O O . LEU A 1 270 ? -29.188 19.812 -2.383 1 93.56 270 LEU A O 1
ATOM 2219 N N . LYS A 1 271 ? -30.844 19.891 -3.842 1 94.12 271 LYS A N 1
ATOM 2220 C CA . LYS A 1 271 ? -30.672 18.578 -4.445 1 94.12 271 LYS A CA 1
ATOM 2221 C C . LYS A 1 271 ? -30.516 18.672 -5.961 1 94.12 271 LYS A C 1
ATOM 2223 O O . LYS A 1 271 ? -31.297 19.375 -6.617 1 94.12 271 LYS A O 1
ATOM 2228 N N . TRP A 1 272 ? -29.484 18.109 -6.434 1 92.62 272 TRP A N 1
ATOM 2229 C CA . TRP A 1 272 ? -29.156 18.141 -7.855 1 92.62 272 TRP A CA 1
ATOM 2230 C C . TRP A 1 272 ? -28.859 16.734 -8.367 1 92.62 272 TRP A C 1
ATOM 2232 O O . TRP A 1 272 ? -28.188 15.945 -7.691 1 92.62 272 TRP A O 1
ATOM 2242 N N . THR A 1 273 ? -29.406 16.391 -9.594 1 90.94 273 THR A N 1
ATOM 2243 C CA . THR A 1 273 ? -29.203 15.055 -10.133 1 90.94 273 THR A CA 1
ATOM 2244 C C . THR A 1 273 ? -28.453 15.117 -11.461 1 90.94 273 THR A C 1
ATOM 2246 O O . THR A 1 273 ? -28.844 15.852 -12.367 1 90.94 273 THR A O 1
ATOM 2249 N N . ASP A 1 274 ? -27.406 14.477 -11.508 1 87.06 274 ASP A N 1
ATOM 2250 C CA . ASP A 1 274 ? -26.688 14.195 -12.75 1 87.06 274 ASP A CA 1
ATOM 2251 C C . ASP A 1 274 ? -26.609 12.695 -13.008 1 87.06 274 ASP A C 1
ATOM 2253 O O . ASP A 1 274 ? -27.625 12.055 -13.297 1 87.06 274 ASP A O 1
ATOM 2257 N N . LYS A 1 275 ? -25.469 12.094 -12.797 1 80.06 275 LYS A N 1
ATOM 2258 C CA . LYS A 1 275 ? -25.391 10.641 -12.805 1 80.06 275 LYS A CA 1
ATOM 2259 C C . LYS A 1 275 ? -25.938 10.047 -11.508 1 80.06 275 LYS A C 1
ATOM 2261 O O . LYS A 1 275 ? -26.438 8.922 -11.5 1 80.06 275 LYS A O 1
ATOM 2266 N N . HIS A 1 276 ? -25.781 10.859 -10.461 1 86.75 276 HIS A N 1
ATOM 2267 C CA . HIS A 1 276 ? -26.312 10.523 -9.148 1 86.75 276 HIS A CA 1
ATOM 2268 C C . HIS A 1 276 ? -26.906 11.758 -8.461 1 86.75 276 HIS A C 1
ATOM 2270 O O . HIS A 1 276 ? -26.656 12.891 -8.891 1 86.75 276 HIS A O 1
ATOM 2276 N N . ASP A 1 277 ? -27.672 11.484 -7.477 1 90.19 277 ASP A N 1
ATOM 2277 C CA . ASP A 1 277 ? -28.219 12.578 -6.68 1 90.19 277 ASP A CA 1
ATOM 2278 C C . ASP A 1 277 ? -27.156 13.18 -5.766 1 90.19 277 ASP A C 1
ATOM 2280 O O . ASP A 1 277 ? -26.391 12.445 -5.145 1 90.19 277 ASP A O 1
ATOM 2284 N N . VAL A 1 278 ? -27.078 14.445 -5.82 1 93.12 278 VAL A N 1
ATOM 2285 C CA . VAL A 1 278 ? -26.203 15.156 -4.906 1 93.12 278 VAL A CA 1
ATOM 2286 C C . VAL A 1 278 ? -27 16.156 -4.07 1 93.12 278 VAL A C 1
ATOM 2288 O O . VAL A 1 278 ? -27.703 17 -4.617 1 93.12 278 VAL A O 1
ATOM 2291 N N . SER A 1 279 ? -26.969 16.031 -2.783 1 94.75 279 SER A N 1
ATOM 2292 C CA . SER A 1 279 ? -27.609 16.969 -1.874 1 94.75 279 SER A CA 1
ATOM 2293 C C . SER A 1 279 ? -26.578 17.875 -1.194 1 94.75 279 SER A C 1
ATOM 2295 O O . SER A 1 279 ? -25.547 17.391 -0.718 1 94.75 279 SER A O 1
ATOM 2297 N N . MET A 1 280 ? -26.891 19.172 -1.167 1 96.06 280 MET A N 1
ATOM 2298 C CA . MET A 1 280 ? -25.938 20.141 -0.639 1 96.06 280 MET A CA 1
ATOM 2299 C C . MET A 1 280 ? -26.594 21.016 0.425 1 96.06 280 MET A C 1
ATOM 2301 O O . MET A 1 280 ? -27.797 21.25 0.388 1 96.06 280 MET A O 1
ATOM 2305 N N . LEU A 1 281 ? -25.797 21.453 1.387 1 96.06 281 LEU A N 1
ATOM 2306 C CA . LEU A 1 281 ? -26.094 22.547 2.299 1 96.06 281 LEU A CA 1
ATOM 2307 C C . LEU A 1 281 ? -25.156 23.719 2.072 1 96.06 281 LEU A C 1
ATOM 2309 O O . LEU A 1 281 ? -23.938 23.531 1.924 1 96.06 281 LEU A O 1
ATOM 2313 N N . THR A 1 282 ? -25.672 24.875 1.913 1 97.38 282 THR A N 1
ATOM 2314 C CA . THR A 1 282 ? -24.797 26.031 1.731 1 97.38 282 THR A CA 1
ATOM 2315 C C . THR A 1 282 ? -25.391 27.266 2.387 1 97.38 282 THR A C 1
ATOM 2317 O O . THR A 1 282 ? -26.609 27.422 2.457 1 97.38 282 THR A O 1
ATOM 2320 N N . THR A 1 283 ? -24.562 28.047 2.943 1 97.38 283 THR A N 1
ATOM 2321 C CA . THR A 1 283 ? -24.953 29.344 3.469 1 97.38 283 THR A CA 1
ATOM 2322 C C . THR A 1 283 ? -24.328 30.484 2.656 1 97.38 283 THR A C 1
ATOM 2324 O O . THR A 1 283 ? -24.422 31.656 3.033 1 97.38 283 THR A O 1
ATOM 2327 N N . ARG A 1 284 ? -23.703 30.062 1.6 1 95.5 284 ARG A N 1
ATOM 2328 C CA . ARG A 1 284 ? -22.969 31.047 0.792 1 95.5 284 ARG A CA 1
ATOM 2329 C C . ARG A 1 284 ? -23.625 31.219 -0.576 1 95.5 284 ARG A C 1
ATOM 2331 O O . ARG A 1 284 ? -23.578 32.312 -1.156 1 95.5 284 ARG A O 1
ATOM 2338 N N . HIS A 1 285 ? -24.234 30.234 -1.012 1 94.69 285 HIS A N 1
ATOM 2339 C CA . HIS A 1 285 ? -24.672 30.188 -2.402 1 94.69 285 HIS A CA 1
ATOM 2340 C C . HIS A 1 285 ? -26.188 30.281 -2.502 1 94.69 285 HIS A C 1
ATOM 2342 O O . HIS A 1 285 ? -26.891 29.969 -1.547 1 94.69 285 HIS A O 1
ATOM 2348 N N . SER A 1 286 ? -26.531 30.766 -3.736 1 89.69 286 SER A N 1
ATOM 2349 C CA . SER A 1 286 ? -27.906 30.625 -4.168 1 89.69 286 SER A CA 1
ATOM 2350 C C . SER A 1 286 ? -28.094 29.453 -5.117 1 89.69 286 SER A C 1
ATOM 2352 O O . SER A 1 286 ? -27.203 28.609 -5.238 1 89.69 286 SER A O 1
ATOM 2354 N N . ILE A 1 287 ? -29.234 29.328 -5.719 1 86.88 287 ILE A N 1
ATOM 2355 C CA . ILE A 1 287 ? -29.531 28.188 -6.57 1 86.88 287 ILE A CA 1
ATOM 2356 C C . ILE A 1 287 ? -28.984 28.438 -7.977 1 86.88 287 ILE A C 1
ATOM 2358 O O . ILE A 1 287 ? -29.406 27.781 -8.938 1 86.88 287 ILE A O 1
ATOM 2362 N N . GLU A 1 288 ? -27.969 29.219 -8.109 1 90.12 288 GLU A N 1
ATOM 2363 C CA . GLU A 1 288 ? -27.406 29.547 -9.414 1 90.12 288 GLU A CA 1
ATOM 2364 C C . GLU A 1 288 ? -26.656 28.359 -10.008 1 90.12 288 GLU A C 1
ATOM 2366 O O . GLU A 1 288 ? -26 27.609 -9.289 1 90.12 288 GLU A O 1
ATOM 2371 N N . MET A 1 289 ? -26.844 28.203 -11.32 1 91.88 289 MET A N 1
ATOM 2372 C CA . MET A 1 289 ? -26.203 27.109 -12.055 1 91.88 289 MET A CA 1
ATOM 2373 C C . MET A 1 289 ? -25.188 27.656 -13.055 1 91.88 289 MET A C 1
ATOM 2375 O O . MET A 1 289 ? -25.266 28.812 -13.477 1 91.88 289 MET A O 1
ATOM 2379 N N . GLN A 1 290 ? -24.219 26.891 -13.359 1 91.56 290 GLN A N 1
ATOM 2380 C CA . GLN A 1 290 ? -23.188 27.219 -14.344 1 91.56 290 GLN A CA 1
ATOM 2381 C C . GLN A 1 290 ? -22.844 26.016 -15.203 1 91.56 290 GLN A C 1
ATOM 2383 O O . GLN A 1 290 ? -22.75 24.891 -14.695 1 91.56 290 GLN A O 1
ATOM 2388 N N . PRO A 1 291 ? -22.766 26.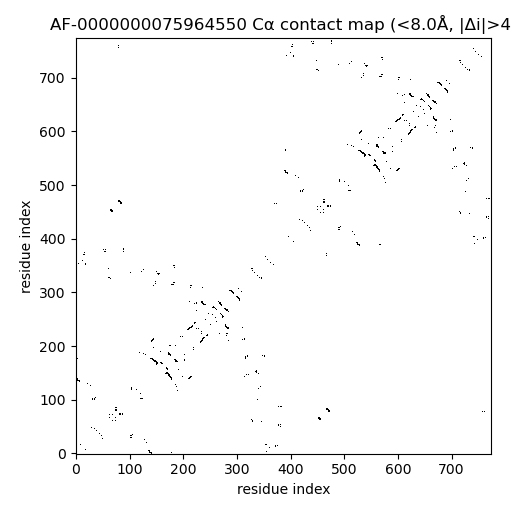281 -16.516 1 90.62 291 PRO A N 1
ATOM 2389 C CA . PRO A 1 291 ? -22.344 25.172 -17.391 1 90.62 291 PRO A CA 1
ATOM 2390 C C . PRO A 1 291 ? -20.875 24.828 -17.203 1 90.62 291 PRO A C 1
ATOM 2392 O O . PRO A 1 291 ? -20.016 25.719 -17.125 1 90.62 291 PRO A O 1
ATOM 2395 N N . VAL A 1 292 ? -20.609 23.578 -16.984 1 89.31 292 VAL A N 1
ATOM 2396 C CA . VAL A 1 292 ? -19.234 23.078 -16.844 1 89.31 292 VAL A CA 1
ATOM 2397 C C . VAL A 1 292 ? -19 21.938 -17.828 1 89.31 292 VAL A C 1
ATOM 2399 O O . VAL A 1 292 ? -19.891 21.156 -18.109 1 89.31 292 VAL A O 1
ATOM 2402 N N . SER A 1 293 ? -17.797 21.875 -18.375 1 85 293 SER A N 1
ATOM 2403 C CA . SER A 1 293 ? -17.422 20.812 -19.297 1 85 293 SER A CA 1
ATOM 2404 C C . SER A 1 293 ? -17.031 19.547 -18.531 1 85 293 SER A C 1
ATOM 2406 O O . SER A 1 293 ? -16.312 19.594 -17.547 1 85 293 SER A O 1
ATOM 2408 N N . ARG A 1 294 ? -17.672 18.422 -18.844 1 77.25 294 ARG A N 1
ATOM 2409 C CA . ARG A 1 294 ? -17.266 17.156 -18.266 1 77.25 294 ARG A CA 1
ATOM 2410 C C . ARG A 1 294 ? -15.844 16.797 -18.688 1 77.25 294 ARG A C 1
ATOM 2412 O O . ARG A 1 294 ? -15.383 17.219 -19.75 1 77.25 294 ARG A O 1
ATOM 2419 N N . LYS A 1 295 ? -15.273 15.977 -17.75 1 64.12 295 LYS A N 1
ATOM 2420 C CA . LYS A 1 295 ? -13.938 15.477 -18.094 1 64.12 295 LYS A CA 1
ATOM 2421 C C . LYS A 1 295 ? -13.945 14.75 -19.422 1 64.12 295 LYS A C 1
ATOM 2423 O O . LYS A 1 295 ? -14.82 13.914 -19.688 1 64.12 295 LYS A O 1
ATOM 2428 N N . GLY A 1 296 ? -13.297 15.133 -20.484 1 61.38 296 GLY A N 1
ATOM 2429 C CA . GLY A 1 296 ? -13.195 14.656 -21.859 1 61.38 296 GLY A CA 1
ATOM 2430 C C . GLY A 1 296 ? -13.773 15.625 -22.859 1 61.38 296 GLY A C 1
ATOM 2431 O O . GLY A 1 296 ? -13.625 15.43 -24.078 1 61.38 296 GLY A O 1
ATOM 2432 N N . GLY A 1 297 ? -14.32 16.797 -22.516 1 62.91 297 GLY A N 1
ATOM 2433 C CA . GLY A 1 297 ? -14.57 18.031 -23.266 1 62.91 297 GLY A CA 1
ATOM 2434 C C . GLY A 1 297 ? -15.883 18 -24.016 1 62.91 297 GLY A C 1
ATOM 2435 O O . GLY A 1 297 ? -16.328 19.031 -24.516 1 62.91 297 GLY A O 1
ATOM 2436 N N . LEU A 1 298 ? -16.625 16.812 -24.109 1 65.62 298 LEU A N 1
ATOM 2437 C CA . LEU A 1 298 ? -17.625 16.891 -25.172 1 65.62 298 LEU A CA 1
ATOM 2438 C C . LEU A 1 298 ? -18.984 17.328 -24.609 1 65.62 298 LEU A C 1
ATOM 2440 O O . LEU A 1 298 ? -19.75 17.984 -25.297 1 65.62 298 LEU A O 1
ATOM 2444 N N . GLU A 1 299 ? -19.188 16.953 -23.328 1 77.56 299 GLU A N 1
ATOM 2445 C CA . GLU A 1 299 ? -20.547 17.203 -22.844 1 77.56 299 GLU A CA 1
ATOM 2446 C C . GLU A 1 299 ? -20.562 18.297 -21.797 1 77.56 299 GLU A C 1
ATOM 2448 O O . GLU A 1 299 ? -19.719 18.312 -20.891 1 77.56 299 GLU A O 1
ATOM 2453 N N . LEU A 1 300 ? -21.359 19.453 -22.062 1 84.06 300 LEU A N 1
ATOM 2454 C CA . LEU A 1 300 ? -21.594 20.5 -21.094 1 84.06 300 LEU A CA 1
ATOM 2455 C C . LEU A 1 300 ? -22.734 20.125 -20.141 1 84.06 300 LEU A C 1
ATOM 2457 O O . LEU A 1 300 ? -23.781 19.641 -20.578 1 84.06 300 LEU A O 1
ATOM 2461 N N . VAL A 1 301 ? -22.453 20.188 -18.906 1 87 301 VAL A N 1
ATOM 2462 C CA . VAL A 1 301 ? -23.469 19.891 -17.906 1 87 301 VAL A CA 1
ATOM 2463 C C . VAL A 1 301 ? -23.688 21.125 -17.031 1 87 301 VAL A C 1
ATOM 2465 O O . VAL A 1 301 ? -22.734 21.797 -16.641 1 87 301 VAL A O 1
ATOM 2468 N N . ASN A 1 302 ? -24.984 21.5 -16.859 1 89.19 302 ASN A N 1
ATOM 2469 C CA . ASN A 1 302 ? -25.297 22.594 -15.953 1 89.19 302 ASN A CA 1
ATOM 2470 C C . ASN A 1 302 ? -25.234 22.156 -14.492 1 89.19 302 ASN A C 1
ATOM 2472 O O . ASN A 1 302 ? -26.031 21.312 -14.055 1 89.19 302 ASN A O 1
ATOM 2476 N N . LYS A 1 303 ? -24.281 22.734 -13.727 1 92 303 LYS A N 1
ATOM 2477 C CA . LYS A 1 303 ? -24.047 22.359 -12.328 1 92 303 LYS A CA 1
ATOM 2478 C C . LYS A 1 303 ? -24.297 23.547 -11.398 1 92 303 LYS A C 1
ATOM 2480 O O . LYS A 1 303 ? -23.953 24.672 -11.727 1 92 303 LYS A O 1
ATOM 2485 N N . PRO A 1 304 ? -25 23.312 -10.273 1 94.12 304 PRO A N 1
ATOM 2486 C CA . PRO A 1 304 ? -25.078 24.391 -9.281 1 94.12 304 PRO A CA 1
ATOM 2487 C C . PRO A 1 304 ? -23.719 24.922 -8.875 1 94.12 304 PRO A C 1
ATOM 2489 O O . PRO A 1 304 ? -22.766 24.156 -8.727 1 94.12 304 PRO A O 1
ATOM 2492 N N . ILE A 1 305 ? -23.594 26.188 -8.672 1 95.25 305 ILE A N 1
ATOM 2493 C CA . ILE A 1 305 ? -22.328 26.844 -8.344 1 95.25 305 ILE A CA 1
ATOM 2494 C C . ILE A 1 305 ? -21.781 26.266 -7.035 1 95.25 305 ILE A C 1
ATOM 2496 O O . ILE A 1 305 ? -20.578 26.125 -6.875 1 95.25 305 ILE A O 1
ATOM 2500 N N . CYS A 1 306 ? -22.688 25.953 -6.09 1 95.19 306 CYS A N 1
ATOM 2501 C CA . CYS A 1 306 ? -22.25 25.406 -4.812 1 95.19 306 CYS A CA 1
ATOM 2502 C C . CYS A 1 306 ? -21.531 24.078 -5.008 1 95.19 306 CYS A C 1
ATOM 2504 O O . CYS A 1 306 ? -20.562 23.781 -4.301 1 95.19 306 CYS A O 1
ATOM 2506 N N . VAL A 1 307 ? -21.938 23.312 -5.98 1 94.19 307 VAL A N 1
ATOM 2507 C CA . VAL A 1 307 ? -21.297 22.031 -6.281 1 94.19 307 VAL A CA 1
ATOM 2508 C C . VAL A 1 307 ? -19.922 22.281 -6.914 1 94.19 307 VAL A C 1
ATOM 2510 O O . VAL A 1 307 ? -18.953 21.594 -6.613 1 94.19 307 VAL A O 1
ATOM 2513 N N . ILE A 1 308 ? -19.875 23.281 -7.77 1 93.19 308 ILE A N 1
ATOM 2514 C CA . ILE A 1 308 ? -18.625 23.641 -8.43 1 93.19 308 ILE A CA 1
ATOM 2515 C C . ILE A 1 308 ? -17.594 24.078 -7.383 1 93.19 308 ILE A C 1
ATOM 2517 O O . ILE A 1 308 ? -16.453 23.594 -7.379 1 93.19 308 ILE A O 1
ATOM 2521 N N . ASP A 1 309 ? -18.031 24.906 -6.48 1 92.56 309 ASP A N 1
ATOM 2522 C CA . ASP A 1 309 ? -17.141 25.391 -5.43 1 92.56 309 ASP A CA 1
ATOM 2523 C C . ASP A 1 309 ? -16.719 24.266 -4.492 1 92.56 309 ASP A C 1
ATOM 2525 O O . ASP A 1 309 ? -15.562 24.188 -4.09 1 92.56 309 ASP A O 1
ATOM 2529 N N . TYR A 1 310 ? -17.672 23.453 -4.211 1 93.62 310 TYR A N 1
ATOM 2530 C CA . TYR A 1 310 ? -17.375 22.312 -3.35 1 93.62 310 TYR A CA 1
ATOM 2531 C C . TYR A 1 310 ? -16.281 21.438 -3.957 1 93.62 310 TYR A C 1
ATOM 2533 O O . TYR A 1 310 ? -15.312 21.078 -3.275 1 93.62 310 TYR A O 1
ATOM 2541 N N . ASN A 1 311 ? -16.406 21.125 -5.238 1 88.88 311 ASN A N 1
ATOM 2542 C CA . ASN A 1 311 ? -15.438 20.266 -5.922 1 88.88 311 ASN A CA 1
ATOM 2543 C C . ASN A 1 311 ? -14.07 20.938 -5.992 1 88.88 311 ASN A C 1
ATOM 2545 O O . ASN A 1 311 ? -13.039 20.25 -5.941 1 88.88 311 ASN A O 1
ATOM 2549 N N . LYS A 1 312 ? -14.055 22.172 -6.008 1 88.31 312 LYS A N 1
ATOM 2550 C CA . LYS A 1 312 ? -12.812 22.938 -6.125 1 88.31 312 LYS A CA 1
ATOM 2551 C C . LYS A 1 312 ? -12.07 22.984 -4.789 1 88.31 312 LYS A C 1
ATOM 2553 O O . LYS A 1 312 ? -10.844 22.906 -4.754 1 88.31 312 LYS A O 1
ATOM 2558 N N . TYR A 1 313 ? -12.828 23.062 -3.656 1 88.88 313 TYR A N 1
ATOM 2559 C CA . TYR A 1 313 ? -12.164 23.453 -2.416 1 88.88 313 TYR A CA 1
ATOM 2560 C C . TYR A 1 313 ? -12.133 22.281 -1.436 1 88.88 313 TYR A C 1
ATOM 2562 O O . TYR A 1 313 ? -11.391 22.312 -0.447 1 88.88 313 TYR A O 1
ATOM 2570 N N . MET A 1 314 ? -12.836 21.094 -1.601 1 88.44 314 MET A N 1
ATOM 2571 C CA . MET A 1 314 ? -12.914 19.984 -0.652 1 88.44 314 MET A CA 1
ATOM 2572 C C . MET A 1 314 ? -11.766 19 -0.873 1 88.44 314 MET A C 1
ATOM 2574 O O . MET A 1 314 ? -11.383 18.266 0.043 1 88.44 314 MET A O 1
ATOM 2578 N N . GLY A 1 315 ? -10.969 18.906 -1.87 1 79.38 315 GLY A N 1
ATOM 2579 C CA . GLY A 1 315 ? -10.047 17.828 -2.227 1 79.38 315 GLY A CA 1
ATOM 2580 C C . GLY A 1 315 ? -8.688 17.984 -1.582 1 79.38 315 GLY A C 1
ATOM 2581 O O . GLY A 1 315 ? -7.754 17.25 -1.918 1 79.38 315 GLY A O 1
ATOM 2582 N N . GLY A 1 316 ? -8.57 18.828 -0.528 1 76 316 GLY A N 1
ATOM 2583 C CA . GLY A 1 316 ? -7.254 19.109 0.028 1 76 316 GLY A CA 1
ATOM 2584 C C . GLY A 1 316 ? -6.664 17.953 0.803 1 76 316 GLY A C 1
ATOM 2585 O O . GLY A 1 316 ? -5.5 17.594 0.612 1 76 316 GLY A O 1
ATOM 2586 N N . VAL A 1 317 ? -7.441 17.344 1.679 1 78.19 317 VAL A N 1
ATOM 2587 C CA . VAL A 1 317 ? -6.961 16.25 2.518 1 78.19 317 VAL A CA 1
ATOM 2588 C C . VAL A 1 317 ? -6.594 15.055 1.645 1 78.19 317 VAL A C 1
ATOM 2590 O O . VAL A 1 317 ? -5.555 14.43 1.852 1 78.19 317 VAL A O 1
ATOM 2593 N N . ASP A 1 318 ? -7.391 14.797 0.685 1 78.5 318 ASP A N 1
ATOM 2594 C CA . ASP A 1 318 ? -7.121 13.672 -0.208 1 78.5 318 ASP A CA 1
ATOM 2595 C C . ASP A 1 318 ? -5.832 13.891 -0.995 1 78.5 318 ASP A C 1
ATOM 2597 O O . ASP A 1 318 ? -5.051 12.961 -1.188 1 78.5 318 ASP A O 1
ATOM 2601 N N . LEU A 1 319 ? -5.711 15.086 -1.435 1 80.81 319 LEU A N 1
ATOM 2602 C CA . LEU A 1 319 ? -4.5 15.406 -2.184 1 80.81 319 LEU A CA 1
ATOM 2603 C C . LEU A 1 319 ? -3.264 15.281 -1.297 1 80.81 319 LEU A C 1
ATOM 2605 O O . LEU A 1 319 ? -2.244 14.734 -1.719 1 80.81 319 LEU A O 1
ATOM 2609 N N . LYS A 1 320 ? -3.369 15.82 -0.115 1 82.75 320 LYS A N 1
ATOM 2610 C CA . LYS A 1 320 ? -2.281 15.688 0.85 1 82.75 320 LYS A CA 1
ATOM 2611 C C . LYS A 1 320 ? -1.932 14.219 1.085 1 82.75 320 LYS A C 1
ATOM 2613 O O . LYS A 1 320 ? -0.76 13.836 1.027 1 82.75 320 LYS A O 1
ATOM 2618 N N . ASP A 1 321 ? -2.898 13.414 1.368 1 80.81 321 ASP A N 1
ATOM 2619 C CA . ASP A 1 321 ? -2.674 12 1.65 1 80.81 321 ASP A CA 1
ATOM 2620 C C . ASP A 1 321 ? -2.02 11.305 0.461 1 80.81 321 ASP A C 1
ATOM 2622 O O . ASP A 1 321 ? -1.151 10.445 0.639 1 80.81 321 ASP A O 1
ATOM 2626 N N . GLN A 1 322 ? -2.416 11.727 -0.712 1 80.69 322 GLN A N 1
ATOM 2627 C CA . GLN A 1 322 ? -1.83 11.156 -1.92 1 80.69 322 GLN A CA 1
ATOM 2628 C C . GLN A 1 322 ? -0.351 11.516 -2.035 1 80.69 322 GLN A C 1
ATOM 2630 O O . GLN A 1 322 ? 0.472 10.672 -2.389 1 80.69 322 GLN A O 1
ATOM 2635 N N . LEU A 1 323 ? -0.052 12.703 -1.704 1 80.81 323 LEU A N 1
ATOM 2636 C CA . LEU A 1 323 ? 1.323 13.18 -1.816 1 80.81 323 LEU A CA 1
ATOM 2637 C C . LEU A 1 323 ? 2.209 12.539 -0.753 1 80.81 323 LEU A C 1
ATOM 2639 O O . LEU A 1 323 ? 3.389 12.273 -0.996 1 80.81 323 LEU A O 1
ATOM 2643 N N . LEU A 1 324 ? 1.563 12.289 0.362 1 83.5 324 LEU A N 1
ATOM 2644 C CA . LEU A 1 324 ? 2.328 11.703 1.454 1 83.5 324 LEU A CA 1
ATOM 2645 C C . LEU A 1 324 ? 2.533 10.203 1.229 1 83.5 324 LEU A C 1
ATOM 2647 O O . LEU A 1 324 ? 3.531 9.641 1.676 1 83.5 324 LEU A O 1
ATOM 2651 N N . GLU A 1 325 ? 1.623 9.57 0.612 1 76.94 325 GLU A N 1
ATOM 2652 C CA . GLU A 1 325 ? 1.672 8.125 0.395 1 76.94 325 GLU A CA 1
ATOM 2653 C C . GLU A 1 325 ? 2.891 7.734 -0.435 1 76.94 325 GLU A C 1
ATOM 2655 O O . GLU A 1 325 ? 3.387 6.609 -0.328 1 76.94 325 GLU A O 1
ATOM 2660 N N . SER A 1 326 ? 3.381 8.625 -1.19 1 73.88 326 SER A N 1
ATOM 2661 C CA . SER A 1 326 ? 4.508 8.336 -2.07 1 73.88 326 SER A CA 1
ATOM 2662 C C . SER A 1 326 ? 5.805 8.188 -1.277 1 73.88 326 SER A C 1
ATOM 2664 O O . SER A 1 326 ? 6.793 7.66 -1.786 1 73.88 326 SER A O 1
ATOM 2666 N N . PHE A 1 327 ? 5.828 8.68 -0.069 1 75.06 327 PHE A N 1
ATOM 2667 C CA . PHE A 1 327 ? 7.066 8.688 0.707 1 75.06 327 PHE A CA 1
ATOM 2668 C C . PHE A 1 327 ? 6.816 8.188 2.123 1 75.06 327 PHE A C 1
ATOM 2670 O O . PHE A 1 327 ? 7.254 8.812 3.094 1 75.06 327 PHE A O 1
ATOM 2677 N N . LEU A 1 328 ? 6.145 7.102 2.168 1 66.44 328 LEU A N 1
ATOM 2678 C CA . LEU A 1 328 ? 5.777 6.648 3.504 1 66.44 328 LEU A CA 1
ATOM 2679 C C . LEU A 1 328 ? 7.008 6.203 4.285 1 66.44 328 LEU A C 1
ATOM 2681 O O . LEU A 1 328 ? 7.891 5.539 3.734 1 66.44 328 LEU A O 1
ATOM 2685 N N . LEU A 1 329 ? 7.098 6.852 5.391 1 62.53 329 LEU A N 1
ATOM 2686 C CA . LEU A 1 329 ? 8.133 6.484 6.348 1 62.53 329 LEU A CA 1
ATOM 2687 C C . LEU A 1 329 ? 7.746 5.227 7.117 1 62.53 329 LEU A C 1
ATOM 2689 O O . LEU A 1 329 ? 7.332 5.305 8.273 1 62.53 329 LEU A O 1
ATOM 2693 N N . LYS A 1 330 ? 7.188 4.125 6.297 1 57.09 330 LYS A N 1
ATOM 2694 C CA . LYS A 1 330 ? 6.418 3.051 6.922 1 57.09 330 LYS A CA 1
ATOM 2695 C C . LYS A 1 330 ? 7.34 2.016 7.562 1 57.09 330 LYS A C 1
ATOM 2697 O O . LYS A 1 330 ? 8.211 1.458 6.895 1 57.09 330 LYS A O 1
ATOM 2702 N N . LYS A 1 331 ? 7.664 2.236 8.875 1 59.41 331 LYS A N 1
ATOM 2703 C CA . LYS A 1 331 ? 8.234 1.068 9.539 1 59.41 331 LYS A CA 1
ATOM 2704 C C . LYS A 1 331 ? 7.199 0.39 10.438 1 59.41 331 LYS A C 1
ATOM 2706 O O . LYS A 1 331 ? 6.348 1.059 11.031 1 59.41 331 LYS A O 1
ATOM 2711 N N . ARG A 1 332 ? 7.012 -0.831 10.188 1 60.81 332 ARG A N 1
ATOM 2712 C CA . ARG A 1 332 ? 6.195 -1.618 11.102 1 60.81 332 ARG A CA 1
ATOM 2713 C C . ARG A 1 332 ? 6.574 -1.338 12.555 1 60.81 332 ARG A C 1
ATOM 2715 O O . ARG A 1 332 ? 7.754 -1.351 12.906 1 60.81 332 ARG A O 1
ATOM 2722 N N . THR A 1 333 ? 5.762 -0.521 13.219 1 70.38 333 THR A N 1
ATOM 2723 C CA . THR A 1 333 ? 6 -0.255 14.633 1 70.38 333 THR A CA 1
ATOM 2724 C C . THR A 1 333 ? 4.789 -0.659 15.469 1 70.38 333 THR A C 1
ATOM 2726 O O . THR A 1 333 ? 3.66 -0.674 14.969 1 70.38 333 THR A O 1
ATOM 2729 N N . LYS A 1 334 ? 5.113 -1.108 16.656 1 75.31 334 LYS A N 1
ATOM 2730 C CA . LYS A 1 334 ? 4.055 -1.427 17.609 1 75.31 334 LYS A CA 1
ATOM 2731 C C . LYS A 1 334 ? 3.768 -0.243 18.531 1 75.31 334 LYS A C 1
ATOM 2733 O O . LYS A 1 334 ? 2.947 -0.345 19.453 1 75.31 334 LYS A O 1
ATOM 2738 N N . VAL A 1 335 ? 4.449 0.83 18.312 1 86.56 335 VAL A N 1
ATOM 2739 C CA . VAL A 1 335 ? 4.273 2.016 19.141 1 86.56 335 VAL A CA 1
ATOM 2740 C C . VAL A 1 335 ? 3.539 3.096 18.359 1 86.56 335 VAL A C 1
ATOM 2742 O O . VAL A 1 335 ? 4.113 3.723 17.469 1 86.56 335 VAL A O 1
ATOM 2745 N N . TRP A 1 336 ? 2.342 3.373 18.75 1 85.06 336 TRP A N 1
ATOM 2746 C CA . TRP A 1 336 ? 1.437 4.191 17.953 1 85.06 336 TRP A CA 1
ATOM 2747 C C . TRP A 1 336 ? 1.923 5.633 17.891 1 85.06 336 TRP A C 1
ATOM 2749 O O . TRP A 1 336 ? 1.795 6.289 16.844 1 85.06 336 TRP A O 1
ATOM 2759 N N . TYR A 1 337 ? 2.432 6.207 19.031 1 87.5 337 TYR A N 1
ATOM 2760 C CA . TYR A 1 337 ? 2.781 7.621 19.047 1 87.5 337 TYR A CA 1
ATOM 2761 C C . TYR A 1 337 ? 4.004 7.887 18.172 1 87.5 337 TYR A C 1
ATOM 2763 O O . TYR A 1 337 ? 4.188 8.992 17.672 1 87.5 337 TYR A O 1
ATOM 2771 N N . ARG A 1 338 ? 4.828 6.914 17.953 1 89.5 338 ARG A N 1
ATOM 2772 C CA . ARG A 1 338 ? 5.961 7.066 17.047 1 89.5 338 ARG A CA 1
ATOM 2773 C C . ARG A 1 338 ? 5.496 7.09 15.594 1 89.5 338 ARG A C 1
ATOM 2775 O O . ARG A 1 338 ? 6.066 7.809 14.766 1 89.5 338 ARG A O 1
ATOM 2782 N N . LYS A 1 339 ? 4.539 6.254 15.328 1 87.31 339 LYS A N 1
ATOM 2783 C CA . LYS A 1 339 ? 3.955 6.293 13.992 1 87.31 339 LYS A CA 1
ATOM 2784 C C . LYS A 1 339 ? 3.336 7.656 13.695 1 87.31 339 LYS A C 1
ATOM 2786 O O . LYS A 1 339 ? 3.473 8.18 12.594 1 87.31 339 LYS A O 1
ATOM 2791 N N . LEU A 1 340 ? 2.65 8.172 14.68 1 86.56 340 LEU A N 1
ATOM 2792 C CA . LEU A 1 340 ? 2.059 9.492 14.539 1 86.56 340 LEU A CA 1
ATOM 2793 C C . LEU A 1 340 ? 3.139 10.562 14.383 1 86.56 340 LEU A C 1
ATOM 2795 O O . LEU A 1 340 ? 2.965 11.523 13.625 1 86.56 340 LEU A O 1
ATOM 2799 N N . PHE A 1 341 ? 4.188 10.406 15.125 1 90.75 341 PHE A N 1
ATOM 2800 C CA . PHE A 1 341 ? 5.309 11.328 15.008 1 90.75 341 PHE A CA 1
ATOM 2801 C C . PHE A 1 341 ? 5.871 11.32 13.594 1 90.75 341 PHE A C 1
ATOM 2803 O O . PHE A 1 341 ? 6.109 12.383 13.008 1 90.75 341 PHE A O 1
ATOM 2810 N N . ASN A 1 342 ? 6.066 10.141 13.047 1 90.25 342 ASN A N 1
ATOM 2811 C CA . ASN A 1 342 ? 6.555 10.023 11.68 1 90.25 342 ASN A CA 1
ATOM 2812 C C . ASN A 1 342 ? 5.617 10.711 10.688 1 90.25 342 ASN A C 1
ATOM 2814 O O . ASN A 1 342 ? 6.07 11.328 9.719 1 90.25 342 ASN A O 1
ATOM 2818 N N . HIS A 1 343 ? 4.379 10.539 10.945 1 87 343 HIS A N 1
ATOM 2819 C CA . HIS A 1 343 ? 3.387 11.195 10.102 1 87 343 HIS A CA 1
ATOM 2820 C C . HIS A 1 343 ? 3.51 12.711 10.188 1 87 343 HIS A C 1
ATOM 2822 O O . HIS A 1 343 ? 3.381 13.414 9.18 1 87 343 HIS A O 1
ATOM 2828 N N . LEU A 1 344 ? 3.691 13.227 11.367 1 87.25 344 LEU A N 1
ATOM 2829 C CA . LEU A 1 344 ? 3.855 14.664 11.562 1 87.25 344 LEU A CA 1
ATOM 2830 C C . LEU A 1 344 ? 5.102 15.172 10.844 1 87.25 344 LEU A C 1
ATOM 2832 O O . LEU A 1 344 ? 5.078 16.25 10.234 1 87.25 344 LEU A O 1
ATOM 2836 N N . VAL A 1 345 ? 6.141 14.383 10.922 1 91.31 345 VAL A N 1
ATOM 2837 C CA . VAL A 1 345 ? 7.371 14.742 10.227 1 91.31 345 VAL A CA 1
ATOM 2838 C C . VAL A 1 345 ? 7.113 14.805 8.727 1 91.31 345 VAL A C 1
ATOM 2840 O O . VAL A 1 345 ? 7.484 15.781 8.062 1 91.31 345 VAL A O 1
ATOM 2843 N N . ASN A 1 346 ? 6.477 13.82 8.211 1 90.5 346 ASN A N 1
ATOM 2844 C CA . ASN A 1 346 ? 6.176 13.766 6.785 1 90.5 346 ASN A CA 1
ATOM 2845 C C . ASN A 1 346 ? 5.293 14.93 6.348 1 90.5 346 ASN A C 1
ATOM 2847 O O . ASN A 1 346 ? 5.492 15.5 5.273 1 90.5 346 ASN A O 1
ATOM 2851 N N . THR A 1 347 ? 4.352 15.219 7.172 1 87.25 347 THR A N 1
ATOM 2852 C CA . THR A 1 347 ? 3.461 16.328 6.883 1 87.25 347 THR A CA 1
ATOM 2853 C C . THR A 1 347 ? 4.227 17.656 6.906 1 87.25 347 THR A C 1
ATOM 2855 O O . THR A 1 347 ? 3.967 18.547 6.094 1 87.25 347 THR A O 1
ATOM 2858 N N . ALA A 1 348 ? 5.102 17.781 7.863 1 89.94 348 ALA A N 1
ATOM 2859 C CA . ALA A 1 348 ? 5.93 18.969 7.941 1 89.94 348 ALA A CA 1
ATOM 2860 C C . ALA A 1 348 ? 6.77 19.141 6.68 1 89.94 348 ALA A C 1
ATOM 2862 O O . ALA A 1 348 ? 6.934 20.266 6.18 1 89.94 348 ALA A O 1
ATOM 2863 N N . VAL A 1 349 ? 7.293 18.078 6.18 1 92.62 349 VAL A N 1
ATOM 2864 C CA . VAL A 1 349 ? 8.094 18.109 4.957 1 92.62 349 VAL A CA 1
ATOM 2865 C C . VAL A 1 349 ? 7.223 18.562 3.785 1 92.62 349 VAL A C 1
ATOM 2867 O O . VAL A 1 349 ? 7.645 19.391 2.975 1 92.62 349 VAL A O 1
ATOM 2870 N N . LEU A 1 350 ? 6.094 18.016 3.695 1 89.12 350 LEU A N 1
ATOM 2871 C CA . LEU A 1 350 ? 5.168 18.406 2.631 1 89.12 350 LEU A CA 1
ATOM 2872 C C . LEU A 1 350 ? 4.816 19.875 2.721 1 89.12 350 LEU A C 1
ATOM 2874 O O . LEU A 1 350 ? 4.809 20.578 1.706 1 89.12 350 LEU A O 1
ATOM 2878 N N . ASN A 1 351 ? 4.492 20.344 3.941 1 87.38 351 ASN A N 1
ATOM 2879 C CA . ASN A 1 351 ? 4.172 21.766 4.133 1 87.38 351 ASN A CA 1
ATOM 2880 C C . ASN A 1 351 ? 5.348 22.656 3.75 1 87.38 351 ASN A C 1
ATOM 2882 O O . ASN A 1 351 ? 5.156 23.703 3.141 1 87.38 351 ASN A O 1
ATOM 2886 N N . ALA A 1 352 ? 6.488 22.219 4.164 1 91.12 352 ALA A N 1
ATOM 2887 C CA . ALA A 1 352 ? 7.691 22.953 3.779 1 91.12 352 ALA A CA 1
ATOM 2888 C C . ALA A 1 352 ? 7.832 23.016 2.262 1 91.12 352 ALA A C 1
ATOM 2890 O O . ALA A 1 352 ? 8.172 24.078 1.712 1 91.12 352 ALA A O 1
ATOM 2891 N N . TYR A 1 353 ? 7.578 22 1.589 1 91.88 353 TYR A N 1
ATOM 2892 C CA . TYR A 1 353 ? 7.641 21.922 0.134 1 91.88 353 TYR A CA 1
ATOM 2893 C C . TYR A 1 353 ? 6.629 22.875 -0.501 1 91.88 353 TYR A C 1
ATOM 2895 O O . TYR A 1 353 ? 6.949 23.594 -1.456 1 91.88 353 TYR A O 1
ATOM 2903 N N . ILE A 1 354 ? 5.449 22.797 0.007 1 87.31 354 ILE A N 1
ATOM 2904 C CA . ILE A 1 354 ? 4.383 23.641 -0.534 1 87.31 354 ILE A CA 1
ATOM 2905 C C . ILE A 1 354 ? 4.766 25.109 -0.394 1 87.31 354 ILE A C 1
ATOM 2907 O O . ILE A 1 354 ? 4.602 25.891 -1.333 1 87.31 354 ILE A O 1
ATOM 2911 N N . LEU A 1 355 ? 5.262 25.516 0.795 1 87.25 355 LEU A N 1
ATOM 2912 C CA . LEU A 1 355 ? 5.699 26.891 1.013 1 87.25 355 LEU A CA 1
ATOM 2913 C C . LEU A 1 355 ? 6.867 27.25 0.095 1 87.25 355 LEU A C 1
ATOM 2915 O O . LEU A 1 355 ? 6.926 28.344 -0.451 1 87.25 355 LEU A O 1
ATOM 2919 N N . PHE A 1 356 ? 7.781 26.297 -0.052 1 91.12 356 PHE A N 1
ATOM 2920 C CA . PHE A 1 356 ? 8.938 26.453 -0.932 1 91.12 356 PHE A CA 1
ATOM 2921 C C . PHE A 1 356 ? 8.492 26.703 -2.367 1 91.12 356 PHE A C 1
ATOM 2923 O O . PHE A 1 356 ? 9.023 27.594 -3.045 1 91.12 356 PHE A O 1
ATOM 2930 N N . HIS A 1 357 ? 7.535 25.984 -2.816 1 87.25 357 HIS A N 1
ATOM 2931 C CA . HIS A 1 357 ? 7.008 26.094 -4.172 1 87.25 357 HIS A CA 1
ATOM 2932 C C . HIS A 1 357 ? 6.234 27.391 -4.359 1 87.25 357 HIS A C 1
ATOM 2934 O O . HIS A 1 357 ? 6.266 27.984 -5.438 1 87.25 357 HIS A O 1
ATOM 2940 N N . LYS A 1 358 ? 5.535 27.828 -3.387 1 83.44 358 LYS A N 1
ATOM 2941 C CA . LYS A 1 358 ? 4.762 29.078 -3.438 1 83.44 358 LYS A CA 1
ATOM 2942 C C . LYS A 1 358 ? 5.668 30.281 -3.662 1 83.44 358 LYS A C 1
ATOM 2944 O O . LYS A 1 358 ? 5.246 31.281 -4.242 1 83.44 358 LYS A O 1
ATOM 2949 N N . GLU A 1 359 ? 6.883 30.156 -3.146 1 85.69 359 GLU A N 1
ATOM 2950 C CA . GLU A 1 359 ? 7.828 31.25 -3.295 1 85.69 359 GLU A CA 1
ATOM 2951 C C . GLU A 1 359 ? 8.445 31.266 -4.691 1 85.69 359 GLU A C 1
ATOM 2953 O O . GLU A 1 359 ? 9.289 32.094 -4.996 1 85.69 359 GLU A O 1
ATOM 2958 N N . GLY A 1 360 ? 8.055 30.297 -5.59 1 86.5 360 GLY A N 1
ATOM 2959 C CA . GLY A 1 360 ? 8.461 30.359 -6.984 1 86.5 360 GLY A CA 1
ATOM 2960 C C . GLY A 1 360 ? 9.445 29.281 -7.371 1 86.5 360 GLY A C 1
ATOM 2961 O O . GLY A 1 360 ? 9.82 29.156 -8.539 1 86.5 360 GLY A O 1
ATOM 2962 N N . ASN A 1 361 ? 9.828 28.438 -6.363 1 90.25 361 ASN A N 1
ATOM 2963 C CA . ASN A 1 361 ? 10.75 27.359 -6.68 1 90.25 361 ASN A CA 1
ATOM 2964 C C . ASN A 1 361 ? 10.055 26.234 -7.438 1 90.25 361 ASN A C 1
ATOM 2966 O O . ASN A 1 361 ? 8.898 25.906 -7.145 1 90.25 361 ASN A O 1
ATOM 2970 N N . LYS A 1 362 ? 10.688 25.625 -8.406 1 90.75 362 LYS A N 1
ATOM 2971 C CA . LYS A 1 362 ? 10.031 24.703 -9.328 1 90.75 362 LYS A CA 1
ATOM 2972 C C . LYS A 1 362 ? 10.469 23.266 -9.07 1 90.75 362 LYS A C 1
ATOM 2974 O O . LYS A 1 362 ? 10.031 22.344 -9.766 1 90.75 362 LYS A O 1
ATOM 2979 N N . GLU A 1 363 ? 11.227 23 -8.117 1 91.38 363 GLU A N 1
ATOM 2980 C CA . GLU A 1 363 ? 11.656 21.625 -7.809 1 91.38 363 GLU A CA 1
ATOM 2981 C C . GLU A 1 363 ? 10.461 20.75 -7.469 1 91.38 363 GLU A C 1
ATOM 2983 O O . GLU A 1 363 ? 9.508 21.188 -6.832 1 91.38 363 GLU A O 1
ATOM 2988 N N . ASP A 1 364 ? 10.477 19.516 -7.945 1 92.62 364 ASP A N 1
ATOM 2989 C CA . ASP A 1 364 ? 9.398 18.594 -7.586 1 92.62 364 ASP A CA 1
ATOM 2990 C C . ASP A 1 364 ? 9.562 18.094 -6.152 1 92.62 364 ASP A C 1
ATOM 2992 O O . ASP A 1 364 ? 10.594 18.328 -5.52 1 92.62 364 ASP A O 1
ATOM 2996 N N . HIS A 1 365 ? 8.562 17.5 -5.656 1 92.06 365 HIS A N 1
ATOM 2997 C CA . HIS A 1 365 ? 8.5 17.094 -4.262 1 92.06 365 HIS A CA 1
ATOM 2998 C C . HIS A 1 365 ? 9.648 16.156 -3.914 1 92.06 365 HIS A C 1
ATOM 3000 O O . HIS A 1 365 ? 10.281 16.297 -2.867 1 92.06 365 HIS A O 1
ATOM 3006 N N . LEU A 1 366 ? 9.961 15.195 -4.797 1 93.25 366 LEU A N 1
ATOM 3007 C CA . LEU A 1 366 ? 11.047 14.25 -4.562 1 93.25 366 LEU A CA 1
ATOM 3008 C C . LEU A 1 366 ? 12.391 14.969 -4.48 1 93.25 366 LEU A C 1
ATOM 3010 O O . LEU A 1 366 ? 13.164 14.742 -3.549 1 93.25 366 LEU A O 1
ATOM 3014 N N . SER A 1 367 ? 12.664 15.812 -5.426 1 94.06 367 SER A N 1
ATOM 3015 C CA . SER A 1 367 ? 13.906 16.578 -5.438 1 94.06 367 SER A CA 1
ATOM 3016 C C . SER A 1 367 ? 14.023 17.453 -4.195 1 94.06 367 SER A C 1
ATOM 3018 O O . SER A 1 367 ? 15.109 17.578 -3.619 1 94.06 367 SER A O 1
ATOM 3020 N N . PHE A 1 368 ? 12.914 18.109 -3.838 1 95.19 368 PHE A N 1
ATOM 3021 C CA . PHE A 1 368 ? 12.891 18.922 -2.627 1 95.19 368 PHE A CA 1
ATOM 3022 C C . PHE A 1 368 ? 13.328 18.094 -1.419 1 95.19 368 PHE A C 1
ATOM 3024 O O . PHE A 1 368 ? 14.164 18.547 -0.628 1 95.19 368 PHE A O 1
ATOM 3031 N N . ARG A 1 369 ? 12.789 16.891 -1.253 1 95.31 369 ARG A N 1
ATOM 3032 C CA . ARG A 1 369 ? 13.094 16.016 -0.119 1 95.31 369 ARG A CA 1
ATOM 3033 C C . ARG A 1 369 ? 14.57 15.625 -0.115 1 95.31 369 ARG A C 1
ATOM 3035 O O . ARG A 1 369 ? 15.211 15.609 0.938 1 95.31 369 ARG A O 1
ATOM 3042 N N . ILE A 1 370 ? 15.094 15.273 -1.264 1 95.62 370 ILE A N 1
ATOM 3043 C CA . ILE A 1 370 ? 16.484 14.859 -1.377 1 95.62 370 ILE A CA 1
ATOM 3044 C C . ILE A 1 370 ? 17.406 16.016 -0.98 1 95.62 370 ILE A C 1
ATOM 3046 O O . ILE A 1 370 ? 18.359 15.82 -0.208 1 95.62 370 ILE A O 1
ATOM 3050 N N . VAL A 1 371 ? 17.141 17.172 -1.452 1 96.38 371 VAL A N 1
ATOM 3051 C CA . VAL A 1 371 ? 17.953 18.344 -1.135 1 96.38 371 VAL A CA 1
ATOM 3052 C C . VAL A 1 371 ? 17.844 18.656 0.356 1 96.38 371 VAL A C 1
ATOM 3054 O O . VAL A 1 371 ? 18.844 19.016 0.995 1 96.38 371 VAL A O 1
ATOM 3057 N N . LEU A 1 372 ? 16.609 18.562 0.858 1 97.19 372 LEU A N 1
ATOM 3058 C CA . LEU A 1 372 ? 16.391 18.797 2.283 1 97.19 372 LEU A CA 1
ATOM 3059 C C . LEU A 1 372 ? 17.266 17.859 3.121 1 97.19 372 LEU A C 1
ATOM 3061 O O . LEU A 1 372 ? 17.938 18.312 4.047 1 97.19 372 LEU A O 1
ATOM 3065 N N . VAL A 1 373 ? 17.281 16.562 2.809 1 97 373 VAL A N 1
ATOM 3066 C CA . VAL A 1 373 ? 18.062 15.586 3.547 1 97 373 VAL A CA 1
ATOM 3067 C C . VAL A 1 373 ? 19.547 15.938 3.449 1 97 373 VAL A C 1
ATOM 3069 O O . VAL A 1 373 ? 20.266 15.938 4.453 1 97 373 VAL A O 1
ATOM 3072 N N . ASN A 1 374 ? 20.016 16.297 2.289 1 96.31 374 ASN A N 1
ATOM 3073 C CA . ASN A 1 374 ? 21.422 16.672 2.086 1 96.31 374 ASN A CA 1
ATOM 3074 C C . ASN A 1 374 ? 21.797 17.875 2.938 1 96.31 374 ASN A C 1
ATOM 3076 O O . ASN A 1 374 ? 22.875 17.906 3.541 1 96.31 374 ASN A O 1
ATOM 3080 N N . LYS A 1 375 ? 20.953 18.828 2.955 1 96.62 375 LYS A N 1
ATOM 3081 C CA . LYS A 1 375 ? 21.219 20.031 3.715 1 96.62 375 LYS A CA 1
ATOM 3082 C C . LYS A 1 375 ? 21.234 19.766 5.215 1 96.62 375 LYS A C 1
ATOM 3084 O O . LYS A 1 375 ? 22.062 20.328 5.945 1 96.62 375 LYS A O 1
ATOM 3089 N N . ILE A 1 376 ? 20.297 18.922 5.668 1 97.31 376 ILE A N 1
ATOM 3090 C CA . ILE A 1 376 ? 20.266 18.547 7.074 1 97.31 376 ILE A CA 1
ATOM 3091 C C . ILE A 1 376 ? 21.578 17.891 7.461 1 97.31 376 ILE A C 1
ATOM 3093 O O . ILE A 1 376 ? 22.219 18.266 8.453 1 97.31 376 ILE A O 1
ATOM 3097 N N . ILE A 1 377 ? 22.016 16.891 6.684 1 96.81 377 ILE A N 1
ATOM 3098 C CA . ILE A 1 377 ? 23.219 16.141 7 1 96.81 377 ILE A CA 1
ATOM 3099 C C . ILE A 1 377 ? 24.453 17.047 6.895 1 96.81 377 ILE A C 1
ATOM 3101 O O . ILE A 1 377 ? 25.344 17 7.746 1 96.81 377 ILE A O 1
ATOM 3105 N N . ALA A 1 378 ? 24.531 17.875 5.906 1 95 378 ALA A N 1
ATOM 3106 C CA . ALA A 1 378 ? 25.656 18.797 5.715 1 95 378 ALA A CA 1
ATOM 3107 C C . ALA A 1 378 ? 25.766 19.781 6.867 1 95 378 ALA A C 1
ATOM 3109 O O . ALA A 1 378 ? 26.859 20.156 7.289 1 95 378 ALA A O 1
ATOM 3110 N N . SER A 1 379 ? 24.625 20.188 7.422 1 94.94 379 SER A N 1
ATOM 3111 C CA . SER A 1 379 ? 24.609 21.25 8.43 1 94.94 379 SER A CA 1
ATOM 3112 C C . SER A 1 379 ? 24.844 20.672 9.828 1 94.94 379 SER A C 1
ATOM 3114 O O . SER A 1 379 ? 25.453 21.344 10.68 1 94.94 379 SER A O 1
ATOM 3116 N N . TYR A 1 380 ? 24.375 19.438 10.031 1 95.25 380 TYR A N 1
ATOM 3117 C CA . TYR A 1 380 ? 24.281 19.047 11.438 1 95.25 380 TYR A CA 1
ATOM 3118 C C . TYR A 1 380 ? 25.094 17.781 11.695 1 95.25 380 TYR A C 1
ATOM 3120 O O . TYR A 1 380 ? 25.297 17.406 12.852 1 95.25 380 TYR A O 1
ATOM 3128 N N . HIS A 1 381 ? 25.422 17.062 10.602 1 91.12 381 HIS A N 1
ATOM 3129 C CA . HIS A 1 381 ? 26.219 15.867 10.812 1 91.12 381 HIS A CA 1
ATOM 3130 C C . HIS A 1 381 ? 27.656 16.219 11.164 1 91.12 381 HIS A C 1
ATOM 3132 O O . HIS A 1 381 ? 28.328 16.953 10.43 1 91.12 381 HIS A O 1
ATOM 3138 N N . ILE A 1 382 ? 28.109 16.078 12.383 1 76.06 382 ILE A N 1
ATOM 3139 C CA . ILE A 1 382 ? 29.469 16.328 12.828 1 76.06 382 ILE A CA 1
ATOM 3140 C C . ILE A 1 382 ? 30.328 15.094 12.602 1 76.06 382 ILE A C 1
ATOM 3142 O O . ILE A 1 382 ? 30 14 13.062 1 76.06 382 ILE A O 1
ATOM 3146 N N . GLN A 1 383 ? 31.094 15.023 11.484 1 60.19 383 GLN A N 1
ATOM 3147 C CA . GLN A 1 383 ? 32 13.906 11.258 1 60.19 383 GLN A CA 1
ATOM 3148 C C . GLN A 1 383 ? 32.875 13.648 12.484 1 60.19 383 GLN A C 1
ATOM 3150 O O . GLN A 1 383 ? 33.438 14.586 13.062 1 60.19 383 GLN A O 1
ATOM 3155 N N . LYS A 1 384 ? 32.562 12.734 13.43 1 47.72 384 LYS A N 1
ATOM 3156 C CA . LYS A 1 384 ? 33.531 12.391 14.438 1 47.72 384 LYS A CA 1
ATOM 3157 C C . LYS A 1 384 ? 34.938 12.281 13.828 1 47.72 384 LYS A C 1
ATOM 3159 O O . LYS A 1 384 ? 35.156 11.484 12.914 1 47.72 384 LYS A O 1
ATOM 3164 N N . LEU A 1 385 ? 35.625 13.289 13.664 1 37.03 385 LEU A N 1
ATOM 3165 C CA . LEU A 1 385 ? 37.062 13.156 13.453 1 37.03 385 LEU A CA 1
ATOM 3166 C C . LEU A 1 385 ? 37.656 12.141 14.422 1 37.03 385 LEU A C 1
ATOM 3168 O O . LEU A 1 385 ? 37.344 12.148 15.617 1 37.03 385 LEU A O 1
ATOM 3172 N N . GLU A 1 386 ? 37.781 10.891 13.992 1 34.22 386 GLU A N 1
ATOM 3173 C CA . GLU A 1 386 ? 38.719 10.078 14.773 1 34.22 386 GLU A CA 1
ATOM 3174 C C . GLU A 1 386 ? 39.844 10.938 15.359 1 34.22 386 GLU A C 1
ATOM 3176 O O . GLU A 1 386 ? 40.562 11.625 14.633 1 34.22 386 GLU A O 1
ATOM 3181 N N . LYS A 1 387 ? 39.719 11.383 16.609 1 24.67 387 LYS A N 1
ATOM 3182 C CA . LYS A 1 387 ? 40.969 11.539 17.344 1 24.67 387 LYS A CA 1
ATOM 3183 C C . LYS A 1 387 ? 41.625 10.188 17.609 1 24.67 387 LYS A C 1
ATOM 3185 O O . LYS A 1 387 ? 40.969 9.234 18 1 24.67 387 LYS A O 1
ATOM 3190 N N . MET B 1 1 ? -2.186 -36.906 1.43 1 46.09 1 MET B N 1
ATOM 3191 C CA . MET B 1 1 ? -0.849 -36.938 0.843 1 46.09 1 MET B CA 1
ATOM 3192 C C . MET B 1 1 ? -0.377 -35.531 0.492 1 46.09 1 MET B C 1
ATOM 3194 O O . MET B 1 1 ? -1.116 -34.75 -0.119 1 46.09 1 MET B O 1
ATOM 3198 N N . VAL B 1 2 ? 0.683 -35.031 1.153 1 58.78 2 VAL B N 1
ATOM 3199 C CA . VAL B 1 2 ? 1.349 -33.75 0.944 1 58.78 2 VAL B CA 1
ATOM 3200 C C . VAL B 1 2 ? 1.931 -33.688 -0.466 1 58.78 2 VAL B C 1
ATOM 3202 O O . VAL B 1 2 ? 2.201 -34.719 -1.074 1 58.78 2 VAL B O 1
ATOM 3205 N N . GLY B 1 3 ? 1.702 -32.75 -1.271 1 65.69 3 GLY B N 1
ATOM 3206 C CA . GLY B 1 3 ? 2.289 -32.594 -2.592 1 65.69 3 GLY B CA 1
ATOM 3207 C C . GLY B 1 3 ? 3.748 -33 -2.646 1 65.69 3 GLY B C 1
ATOM 3208 O O . GLY B 1 3 ? 4.395 -33.156 -1.608 1 65.69 3 GLY B O 1
ATOM 3209 N N . LYS B 1 4 ? 4.188 -33.531 -3.91 1 73.38 4 LYS B N 1
ATOM 3210 C CA . LYS B 1 4 ? 5.551 -34.031 -4.055 1 73.38 4 LYS B CA 1
ATOM 3211 C C . LYS B 1 4 ? 6.262 -33.375 -5.223 1 73.38 4 LYS B C 1
ATOM 3213 O O . LYS B 1 4 ? 5.664 -33.156 -6.277 1 73.38 4 LYS B O 1
ATOM 3218 N N . GLN B 1 5 ? 7.516 -32.938 -4.898 1 73.38 5 GLN B N 1
ATOM 3219 C CA . GLN B 1 5 ? 8.383 -32.469 -5.969 1 73.38 5 GLN B CA 1
ATOM 3220 C C . GLN B 1 5 ? 8.906 -33.625 -6.812 1 73.38 5 GLN B C 1
ATOM 3222 O O . GLN B 1 5 ? 9.398 -34.625 -6.273 1 73.38 5 GLN B O 1
ATOM 3227 N N . VAL B 1 6 ? 8.672 -33.469 -8.188 1 75.38 6 VAL B N 1
ATOM 3228 C CA . VAL B 1 6 ? 8.961 -34.594 -9.062 1 75.38 6 VAL B CA 1
ATOM 3229 C C . VAL B 1 6 ? 10.359 -34.469 -9.656 1 75.38 6 VAL B C 1
ATOM 3231 O O . VAL B 1 6 ? 11.031 -35.469 -9.922 1 75.38 6 VAL B O 1
ATOM 3234 N N . VAL B 1 7 ? 10.828 -33.156 -9.82 1 73.81 7 VAL B N 1
ATOM 3235 C CA . VAL B 1 7 ? 12.133 -32.969 -10.453 1 73.81 7 VAL B CA 1
ATOM 3236 C C . VAL B 1 7 ? 13.188 -32.719 -9.383 1 73.81 7 VAL B C 1
ATOM 3238 O O . VAL B 1 7 ? 13.031 -31.812 -8.547 1 73.81 7 VAL B O 1
ATOM 3241 N N . PRO B 1 8 ? 14.203 -33.531 -9.43 1 76.62 8 PRO B N 1
ATOM 3242 C CA . PRO B 1 8 ? 15.242 -33.344 -8.414 1 76.62 8 PRO B CA 1
ATOM 3243 C C . PRO B 1 8 ? 16.141 -32.156 -8.688 1 76.62 8 PRO B C 1
ATOM 3245 O O . PRO B 1 8 ? 16.328 -31.766 -9.852 1 76.62 8 PRO B O 1
ATOM 3248 N N . VAL B 1 9 ? 16.484 -31.484 -7.637 1 75.31 9 VAL B N 1
ATOM 3249 C CA . VAL B 1 9 ? 17.469 -30.406 -7.742 1 75.31 9 VAL B CA 1
ATOM 3250 C C . VAL B 1 9 ? 18.875 -30.984 -7.57 1 75.31 9 VAL B C 1
ATOM 3252 O O . VAL B 1 9 ? 19.094 -31.891 -6.762 1 75.31 9 VAL B O 1
ATOM 3255 N N . GLN B 1 10 ? 19.797 -30.547 -8.484 1 74.56 10 GLN B N 1
ATOM 3256 C CA . GLN B 1 10 ? 21.172 -31.031 -8.414 1 74.56 10 GLN B CA 1
ATOM 3257 C C . GLN B 1 10 ? 21.828 -30.641 -7.094 1 74.56 10 GLN B C 1
ATOM 3259 O O . GLN B 1 10 ? 22.469 -31.469 -6.441 1 74.56 10 GLN B O 1
ATOM 3264 N N . CYS B 1 11 ? 21.688 -29.375 -6.758 1 76.06 11 CYS B N 1
ATOM 3265 C CA . CYS B 1 11 ? 22.203 -28.859 -5.492 1 76.06 11 CYS B CA 1
ATOM 3266 C C . CYS B 1 11 ? 21.062 -28.312 -4.637 1 76.06 11 CYS B C 1
ATOM 3268 O O . CYS B 1 11 ? 20.562 -27.219 -4.902 1 76.06 11 CYS B O 1
ATOM 3270 N N . ALA B 1 12 ? 20.828 -29.094 -3.625 1 79.44 12 ALA B N 1
ATOM 3271 C CA . ALA B 1 12 ? 19.656 -28.797 -2.805 1 79.44 12 ALA B CA 1
ATOM 3272 C C . ALA B 1 12 ? 19.781 -27.422 -2.145 1 79.44 12 ALA B C 1
ATOM 3274 O O . ALA B 1 12 ? 18.781 -26.812 -1.786 1 79.44 12 ALA B O 1
ATOM 3275 N N . ASN B 1 13 ? 20.984 -26.906 -2.07 1 88.06 13 ASN B N 1
ATOM 3276 C CA . ASN B 1 13 ? 21.156 -25.641 -1.369 1 88.06 13 ASN B CA 1
ATOM 3277 C C . ASN B 1 13 ? 21.375 -24.484 -2.346 1 88.06 13 ASN B C 1
ATOM 3279 O O . ASN B 1 13 ? 21.844 -23.406 -1.954 1 88.06 13 ASN B O 1
ATOM 3283 N N . ASN B 1 14 ? 20.953 -24.734 -3.623 1 93.69 14 ASN B N 1
ATOM 3284 C CA . ASN B 1 14 ? 21.141 -23.703 -4.637 1 93.69 14 ASN B CA 1
ATOM 3285 C C . ASN B 1 14 ? 19.812 -23.109 -5.09 1 93.69 14 ASN B C 1
ATOM 3287 O O . ASN B 1 14 ? 19.141 -23.656 -5.969 1 93.69 14 ASN B O 1
ATOM 3291 N N . PRO B 1 15 ? 19.484 -21.891 -4.582 1 95.38 15 PRO B N 1
ATOM 3292 C CA . PRO B 1 15 ? 18.203 -21.25 -4.922 1 95.38 15 PRO B CA 1
ATOM 3293 C C . PRO B 1 15 ? 18.031 -21.062 -6.43 1 95.38 15 PRO B C 1
ATOM 3295 O O . PRO B 1 15 ? 16.891 -21.094 -6.926 1 95.38 15 PRO B O 1
ATOM 3298 N N . LEU B 1 16 ? 19.125 -20.906 -7.152 1 96.56 16 LEU B N 1
ATOM 3299 C CA . LEU B 1 16 ? 19.062 -20.672 -8.586 1 96.56 16 LEU B CA 1
ATOM 3300 C C . LEU B 1 16 ? 18.5 -21.891 -9.32 1 96.56 16 LEU B C 1
ATOM 3302 O O . LEU B 1 16 ? 17.719 -21.734 -10.266 1 96.56 16 LEU B O 1
ATOM 3306 N N . GLU B 1 17 ? 18.812 -23.062 -8.93 1 94.5 17 GLU B N 1
ATOM 3307 C CA . GLU B 1 17 ? 18.328 -24.281 -9.57 1 94.5 17 GLU B CA 1
ATOM 3308 C C . GLU B 1 17 ? 16.812 -24.438 -9.406 1 94.5 17 GLU B C 1
ATOM 3310 O O . GLU B 1 17 ? 16.125 -24.906 -10.312 1 94.5 17 GLU B O 1
ATOM 3315 N N . TYR B 1 18 ? 16.344 -24.047 -8.227 1 93.31 18 TYR B N 1
ATOM 3316 C CA . TYR B 1 18 ? 14.906 -24.109 -7.992 1 93.31 18 TYR B CA 1
ATOM 3317 C C . TYR B 1 18 ? 14.164 -23.109 -8.875 1 93.31 18 TYR B C 1
ATOM 3319 O O . TYR B 1 18 ? 13.102 -23.422 -9.414 1 93.31 18 TYR B O 1
ATOM 3327 N N . PHE B 1 19 ? 14.75 -21.922 -8.977 1 94.94 19 PHE B N 1
ATOM 3328 C CA . PHE B 1 19 ? 14.141 -20.891 -9.812 1 94.94 19 PHE B CA 1
ATOM 3329 C C . PHE B 1 19 ? 14.117 -21.328 -11.273 1 94.94 19 PHE B C 1
ATOM 3331 O O . PHE B 1 19 ? 13.148 -21.078 -11.984 1 94.94 19 PHE B O 1
ATOM 3338 N N . GLU B 1 20 ? 15.078 -21.984 -11.688 1 94.06 20 GLU B N 1
ATOM 3339 C CA . GLU B 1 20 ? 15.234 -22.375 -13.086 1 94.06 20 GLU B CA 1
ATOM 3340 C C . GLU B 1 20 ? 14.297 -23.516 -13.453 1 94.06 20 GLU B C 1
ATOM 3342 O O . GLU B 1 20 ? 14.086 -23.797 -14.633 1 94.06 20 GLU B O 1
ATOM 3347 N N . PHE B 1 21 ? 13.633 -24.078 -12.477 1 90.69 21 PHE B N 1
ATOM 3348 C CA . PHE B 1 21 ? 12.547 -25.016 -12.766 1 90.69 21 PHE B CA 1
ATOM 3349 C C . PHE B 1 21 ? 11.406 -24.297 -13.477 1 90.69 21 PHE B C 1
ATOM 3351 O O . PHE B 1 21 ? 10.734 -24.875 -14.328 1 90.69 21 PHE B O 1
ATOM 3358 N N . PHE B 1 22 ? 11.211 -23.094 -13.078 1 90.25 22 PHE B N 1
ATOM 3359 C CA . PHE B 1 22 ? 10.062 -22.344 -13.578 1 90.25 22 PHE B CA 1
ATOM 3360 C C . PHE B 1 22 ? 10.461 -21.469 -14.75 1 90.25 22 PHE B C 1
ATOM 3362 O O . PHE B 1 22 ? 9.703 -21.328 -15.711 1 90.25 22 PHE B O 1
ATOM 3369 N N . PHE B 1 23 ? 11.586 -20.828 -14.562 1 92.56 23 PHE B N 1
ATOM 3370 C CA . PHE B 1 23 ? 12.141 -20.016 -15.641 1 92.56 23 PHE B CA 1
ATOM 3371 C C . PHE B 1 23 ? 13.32 -20.719 -16.297 1 92.56 23 PHE B C 1
ATOM 3373 O O . PHE B 1 23 ? 14.469 -20.328 -16.109 1 92.56 23 PHE B O 1
ATOM 3380 N N . ASP B 1 24 ? 12.984 -21.641 -17.141 1 93.12 24 ASP B N 1
ATOM 3381 C CA . ASP B 1 24 ? 13.992 -22.469 -17.781 1 93.12 24 ASP B CA 1
ATOM 3382 C C . ASP B 1 24 ? 14.477 -21.844 -19.094 1 93.12 24 ASP B C 1
ATOM 3384 O O . ASP B 1 24 ? 14.031 -20.766 -19.469 1 93.12 24 ASP B O 1
ATOM 3388 N N . ASP B 1 25 ? 15.32 -22.5 -19.781 1 94.44 25 ASP B N 1
ATOM 3389 C CA . ASP B 1 25 ? 15.961 -21.969 -20.984 1 94.44 25 ASP B CA 1
ATOM 3390 C C . ASP B 1 25 ? 14.938 -21.797 -22.109 1 94.44 25 ASP B C 1
ATOM 3392 O O . ASP B 1 25 ? 15.039 -20.859 -22.906 1 94.44 25 ASP B O 1
ATOM 3396 N N . ASP B 1 26 ? 13.977 -22.672 -22.172 1 94.75 26 ASP B N 1
ATOM 3397 C CA . ASP B 1 26 ? 12.969 -22.594 -23.219 1 94.75 26 ASP B CA 1
ATOM 3398 C C . ASP B 1 26 ? 12.117 -21.344 -23.078 1 94.75 26 ASP B C 1
ATOM 3400 O O . ASP B 1 26 ? 11.844 -20.641 -24.062 1 94.75 26 ASP B O 1
ATOM 3404 N N . LEU B 1 27 ? 11.711 -21.125 -21.875 1 95.31 27 LEU B N 1
ATOM 3405 C CA . LEU B 1 27 ? 10.922 -19.938 -21.609 1 95.31 27 LEU B CA 1
ATOM 3406 C C . LEU B 1 27 ? 11.719 -18.672 -21.922 1 95.31 27 LEU B C 1
ATOM 3408 O O . LEU B 1 27 ? 11.195 -17.734 -22.531 1 95.31 27 LEU B O 1
ATOM 3412 N N . LEU B 1 28 ? 12.977 -18.625 -21.578 1 96.75 28 LEU B N 1
ATOM 3413 C CA . LEU B 1 28 ? 13.828 -17.469 -21.797 1 96.75 28 LEU B CA 1
ATOM 3414 C C . LEU B 1 28 ? 14.078 -17.25 -23.281 1 96.75 28 LEU B C 1
ATOM 3416 O O . LEU B 1 28 ? 14.18 -16.109 -23.75 1 96.75 28 LEU B O 1
ATOM 3420 N N . LYS B 1 29 ? 14.164 -18.328 -23.984 1 96.75 29 LYS B N 1
ATOM 3421 C CA . LYS B 1 29 ? 14.352 -18.234 -25.438 1 96.75 29 LYS B CA 1
ATOM 3422 C C . LYS B 1 29 ? 13.172 -17.531 -26.094 1 96.75 29 LYS B C 1
ATOM 3424 O O . LYS B 1 29 ? 13.352 -16.703 -26.984 1 96.75 29 LYS B O 1
ATOM 3429 N N . ILE B 1 30 ? 12 -17.859 -25.656 1 96.31 30 ILE B N 1
ATOM 3430 C CA . ILE B 1 30 ? 10.812 -17.203 -26.188 1 96.31 30 ILE B CA 1
ATOM 3431 C C . ILE B 1 30 ? 10.891 -15.695 -25.922 1 96.31 30 ILE B C 1
ATOM 3433 O O . ILE B 1 30 ? 10.648 -14.891 -26.828 1 96.31 30 ILE B O 1
ATOM 3437 N N . ILE B 1 31 ? 11.227 -15.32 -24.719 1 97.56 31 ILE B N 1
ATOM 3438 C CA . ILE B 1 31 ? 11.297 -13.922 -24.328 1 97.56 31 ILE B CA 1
ATOM 3439 C C . ILE B 1 31 ? 12.336 -13.188 -25.172 1 97.56 31 ILE B C 1
ATOM 3441 O O . ILE B 1 31 ? 12.078 -12.094 -25.672 1 97.56 31 ILE B O 1
ATOM 3445 N N . VAL B 1 32 ? 13.5 -13.844 -25.344 1 98 32 VAL B N 1
ATOM 3446 C CA . VAL B 1 32 ? 14.609 -13.242 -26.062 1 98 32 VAL B CA 1
ATOM 3447 C C . VAL B 1 32 ? 14.219 -13.023 -27.531 1 98 32 VAL B C 1
ATOM 3449 O O . VAL B 1 32 ? 14.398 -11.938 -28.078 1 98 32 VAL B O 1
ATOM 3452 N N . ILE B 1 33 ? 13.648 -14.008 -28.156 1 97.44 33 ILE B N 1
ATOM 3453 C CA . ILE B 1 33 ? 13.289 -13.961 -29.562 1 97.44 33 ILE B CA 1
ATOM 3454 C C . ILE B 1 33 ? 12.25 -12.859 -29.797 1 97.44 33 ILE B C 1
ATOM 3456 O O . ILE B 1 33 ? 12.414 -12.023 -30.688 1 97.44 33 ILE B O 1
ATOM 3460 N N . GLU B 1 34 ? 11.242 -12.82 -29 1 97.31 34 GLU B N 1
ATOM 3461 C CA . GLU B 1 34 ? 10.141 -11.891 -29.219 1 97.31 34 GLU B CA 1
ATOM 3462 C C . GLU B 1 34 ? 10.547 -10.469 -28.844 1 97.31 34 GLU B C 1
ATOM 3464 O O . GLU B 1 34 ? 10.086 -9.5 -29.453 1 97.31 34 GLU B O 1
ATOM 3469 N N . THR B 1 35 ? 11.383 -10.305 -27.828 1 97.44 35 THR B N 1
ATOM 3470 C CA . THR B 1 35 ? 11.875 -8.984 -27.453 1 97.44 35 THR B CA 1
ATOM 3471 C C . THR B 1 35 ? 12.742 -8.398 -28.562 1 97.44 35 THR B C 1
ATOM 3473 O O . THR B 1 35 ? 12.57 -7.238 -28.938 1 97.44 35 THR B O 1
ATOM 3476 N N . ASN B 1 36 ? 13.664 -9.227 -29.047 1 97.31 36 ASN B N 1
ATOM 3477 C CA . ASN B 1 36 ? 14.516 -8.773 -30.141 1 97.31 36 ASN B CA 1
ATOM 3478 C C . ASN B 1 36 ? 13.703 -8.438 -31.391 1 97.31 36 ASN B C 1
ATOM 3480 O O . ASN B 1 36 ? 13.953 -7.426 -32.062 1 97.31 36 ASN B O 1
ATOM 3484 N N . ARG B 1 37 ? 12.734 -9.242 -31.672 1 96.06 37 ARG B N 1
ATOM 3485 C CA . ARG B 1 37 ? 11.867 -9 -32.812 1 96.06 37 ARG B CA 1
ATOM 3486 C C . ARG B 1 37 ? 11.102 -7.691 -32.656 1 96.06 37 ARG B C 1
ATOM 3488 O O . ARG B 1 37 ? 10.992 -6.906 -33.594 1 96.06 37 ARG B O 1
ATOM 3495 N N . TYR B 1 38 ? 10.594 -7.445 -31.516 1 95.06 38 TYR B N 1
ATOM 3496 C CA . TYR B 1 38 ? 9.766 -6.273 -31.234 1 95.06 38 TYR B CA 1
ATOM 3497 C C . TYR B 1 38 ? 10.586 -4.996 -31.328 1 95.06 38 TYR B C 1
ATOM 3499 O O . TYR B 1 38 ? 10.18 -4.027 -31.969 1 95.06 38 TYR B O 1
ATOM 3507 N N . VAL B 1 39 ? 11.742 -4.977 -30.609 1 94.44 39 VAL B N 1
ATOM 3508 C CA . VAL B 1 39 ? 12.555 -3.77 -30.547 1 94.44 39 VAL B CA 1
ATOM 3509 C C . VAL B 1 39 ? 13.062 -3.41 -31.953 1 94.44 39 VAL B C 1
ATOM 3511 O O . VAL B 1 39 ? 13.188 -2.23 -32.281 1 94.44 39 VAL B O 1
ATOM 3514 N N . GLU B 1 40 ? 13.336 -4.391 -32.75 1 92.69 40 GLU B N 1
ATOM 3515 C CA . GLU B 1 40 ? 13.898 -4.18 -34.062 1 92.69 40 GLU B CA 1
ATOM 3516 C C . GLU B 1 40 ? 12.938 -3.398 -34.969 1 92.69 40 GLU B C 1
ATOM 3518 O O . GLU B 1 40 ? 13.352 -2.783 -35.938 1 92.69 40 GLU B O 1
ATOM 3523 N N . GLN B 1 41 ? 11.727 -3.416 -34.625 1 91.62 41 GLN B N 1
ATOM 3524 C CA . GLN B 1 41 ? 10.727 -2.674 -35.375 1 91.62 41 GLN B CA 1
ATOM 3525 C C . GLN B 1 41 ? 10.852 -1.173 -35.125 1 91.62 41 GLN B C 1
ATOM 3527 O O . GLN B 1 41 ? 10.391 -0.365 -35.938 1 91.62 41 GLN B O 1
ATOM 3532 N N . PHE B 1 42 ? 11.469 -0.775 -34.094 1 90.06 42 PHE B N 1
ATOM 3533 C CA . PHE B 1 42 ? 11.461 0.626 -33.688 1 90.06 42 PHE B CA 1
ATOM 3534 C C . PHE B 1 42 ? 12.883 1.172 -33.594 1 90.06 42 PHE B C 1
ATOM 3536 O O . PHE B 1 42 ? 13.109 2.361 -33.844 1 90.06 42 PHE B O 1
ATOM 3543 N N . HIS B 1 43 ? 13.766 0.285 -33.094 1 87.12 43 HIS B N 1
ATOM 3544 C CA . HIS B 1 43 ? 15.086 0.76 -32.688 1 87.12 43 HIS B CA 1
ATOM 3545 C C . HIS B 1 43 ? 16.172 -0.222 -33.125 1 87.12 43 HIS B C 1
ATOM 3547 O O . HIS B 1 43 ? 15.945 -1.434 -33.125 1 87.12 43 HIS B O 1
ATOM 3553 N N . LYS B 1 44 ? 17.281 0.363 -33.625 1 88.75 44 LYS B N 1
ATOM 3554 C CA . LYS B 1 44 ? 18.469 -0.478 -33.688 1 88.75 44 LYS B CA 1
ATOM 3555 C C . LYS B 1 44 ? 19.047 -0.736 -32.312 1 88.75 44 LYS B C 1
ATOM 3557 O O . LYS B 1 44 ? 19.094 0.166 -31.469 1 88.75 44 LYS B O 1
ATOM 3562 N N . TRP B 1 45 ? 19.297 -2.051 -31.969 1 91.88 45 TRP B N 1
ATOM 3563 C CA . TRP B 1 45 ? 19.859 -2.314 -30.656 1 91.88 45 TRP B CA 1
ATOM 3564 C C . TRP B 1 45 ? 20.703 -3.592 -30.672 1 91.88 45 TRP B C 1
ATOM 3566 O O . TRP B 1 45 ? 20.734 -4.301 -31.672 1 91.88 45 TRP B O 1
ATOM 3576 N N . VAL B 1 46 ? 21.531 -3.801 -29.672 1 94.38 46 VAL B N 1
ATOM 3577 C CA . VAL B 1 46 ? 22.25 -5.047 -29.484 1 94.38 46 VAL B CA 1
ATOM 3578 C C . VAL B 1 46 ? 21.312 -6.133 -28.984 1 94.38 46 VAL B C 1
ATOM 3580 O O . VAL B 1 46 ? 20.688 -5.984 -27.922 1 94.38 46 VAL B O 1
ATOM 3583 N N . PRO B 1 47 ? 21.125 -7.156 -29.812 1 96.62 47 PRO B N 1
ATOM 3584 C CA . PRO B 1 47 ? 20.203 -8.211 -29.391 1 96.62 47 PRO B CA 1
ATOM 3585 C C . PRO B 1 47 ? 20.5 -8.727 -27.984 1 96.62 47 PRO B C 1
ATOM 3587 O O . PRO B 1 47 ? 21.672 -8.875 -27.609 1 96.62 47 PRO B O 1
ATOM 3590 N N . THR B 1 48 ? 19.453 -8.883 -27.297 1 97.12 48 THR B N 1
ATOM 3591 C CA . THR B 1 48 ? 19.609 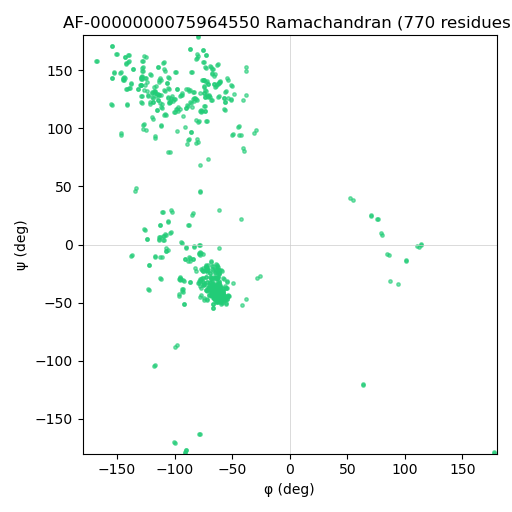-9.43 -25.953 1 97.12 48 THR B CA 1
ATOM 3592 C C . THR B 1 48 ? 19.766 -10.945 -26 1 97.12 48 THR B C 1
ATOM 3594 O O . THR B 1 48 ? 19.562 -11.562 -27.047 1 97.12 48 THR B O 1
ATOM 3597 N N . THR B 1 49 ? 20.266 -11.547 -24.922 1 97.12 49 THR B N 1
ATOM 3598 C CA . THR B 1 49 ? 20.531 -12.977 -24.781 1 97.12 49 THR B CA 1
ATOM 3599 C C . THR B 1 49 ? 19.812 -13.539 -23.562 1 97.12 49 THR B C 1
ATOM 3601 O O . THR B 1 49 ? 19.359 -12.789 -22.703 1 97.12 49 THR B O 1
ATOM 3604 N N . PRO B 1 50 ? 19.656 -14.875 -23.531 1 96.94 50 PRO B N 1
ATOM 3605 C CA . PRO B 1 50 ? 19.062 -15.477 -22.344 1 96.94 50 PRO B CA 1
ATOM 3606 C C . PRO B 1 50 ? 19.781 -15.094 -21.062 1 96.94 50 PRO B C 1
ATOM 3608 O O . PRO B 1 50 ? 19.156 -14.828 -20.031 1 96.94 50 PRO B O 1
ATOM 3611 N N . ASN B 1 51 ? 21.094 -14.984 -21.109 1 97.06 51 ASN B N 1
ATOM 3612 C CA . ASN B 1 51 ? 21.875 -14.602 -19.938 1 97.06 51 ASN B CA 1
ATOM 3613 C C . ASN B 1 51 ? 21.562 -13.18 -19.484 1 97.06 51 ASN B C 1
ATOM 3615 O O . ASN B 1 51 ? 21.406 -12.914 -18.297 1 97.06 51 ASN B O 1
ATOM 3619 N N . GLU B 1 52 ? 21.453 -12.32 -20.453 1 97.25 52 GLU B N 1
ATOM 3620 C CA . GLU B 1 52 ? 21.172 -10.93 -20.109 1 97.25 52 GLU B CA 1
ATOM 3621 C C . GLU B 1 52 ? 19.766 -10.781 -19.516 1 97.25 52 GLU B C 1
ATOM 3623 O O . GLU B 1 52 ? 19.562 -9.984 -18.594 1 97.25 52 GLU B O 1
ATOM 3628 N N . ILE B 1 53 ? 18.812 -11.547 -20.062 1 97.44 53 ILE B N 1
ATOM 3629 C CA . ILE B 1 53 ? 17.453 -11.5 -19.531 1 97.44 53 ILE B CA 1
ATOM 3630 C C . ILE B 1 53 ? 17.422 -12.023 -18.094 1 97.44 53 ILE B C 1
ATOM 3632 O O . ILE B 1 53 ? 16.703 -11.508 -17.25 1 97.44 53 ILE B O 1
ATOM 3636 N N . ARG B 1 54 ? 18.25 -13.07 -17.844 1 97.5 54 ARG B N 1
ATOM 3637 C CA . ARG B 1 54 ? 18.359 -13.555 -16.469 1 97.5 54 ARG B CA 1
ATOM 3638 C C . ARG B 1 54 ? 18.875 -12.461 -15.539 1 97.5 54 ARG B C 1
ATOM 3640 O O . ARG B 1 54 ? 18.359 -12.273 -14.438 1 97.5 54 ARG B O 1
ATOM 3647 N N . VAL B 1 55 ? 19.875 -11.75 -15.992 1 97.81 55 VAL B N 1
ATOM 3648 C CA . VAL B 1 55 ? 20.453 -10.656 -15.211 1 97.81 55 VAL B CA 1
ATOM 3649 C C . VAL B 1 55 ? 19.406 -9.562 -15.008 1 97.81 55 VAL B C 1
ATOM 3651 O O . VAL B 1 55 ? 19.266 -9.039 -13.898 1 97.81 55 VAL B O 1
ATOM 3654 N N . TYR B 1 56 ? 18.688 -9.258 -16.109 1 96.88 56 TYR B N 1
ATOM 3655 C CA . TYR B 1 56 ? 17.594 -8.297 -16.031 1 96.88 56 TYR B CA 1
ATOM 3656 C C . TYR B 1 56 ? 16.594 -8.695 -14.961 1 96.88 56 TYR B C 1
ATOM 3658 O O . TYR B 1 56 ? 16.172 -7.867 -14.148 1 96.88 56 TYR B O 1
ATOM 3666 N N . LEU B 1 57 ? 16.219 -9.953 -14.898 1 96.69 57 LEU B N 1
ATOM 3667 C CA . LEU B 1 57 ? 15.266 -10.469 -13.914 1 96.69 57 LEU B CA 1
ATOM 3668 C C . LEU B 1 57 ? 15.836 -10.367 -12.508 1 96.69 57 LEU B C 1
ATOM 3670 O O . LEU B 1 57 ? 15.109 -10.047 -11.562 1 96.69 57 LEU B O 1
ATOM 3674 N N . GLY B 1 58 ? 17.109 -10.703 -12.406 1 96.62 58 GLY B N 1
ATOM 3675 C CA . GLY B 1 58 ? 17.766 -10.547 -11.117 1 96.62 58 GLY B CA 1
ATOM 3676 C C . GLY B 1 58 ? 17.672 -9.133 -10.578 1 96.62 58 GLY B C 1
ATOM 3677 O O . GLY B 1 58 ? 17.359 -8.922 -9.406 1 96.62 58 GLY B O 1
ATOM 3678 N N . LEU B 1 59 ? 17.953 -8.156 -11.422 1 96.38 59 LEU B N 1
ATOM 3679 C CA . LEU B 1 59 ? 17.875 -6.758 -11.023 1 96.38 59 LEU B CA 1
ATOM 3680 C C . LEU B 1 59 ? 16.438 -6.375 -10.672 1 96.38 59 LEU B C 1
ATOM 3682 O O . LEU B 1 59 ? 16.203 -5.629 -9.719 1 96.38 59 LEU B O 1
ATOM 3686 N N . LEU B 1 60 ? 15.516 -6.918 -11.445 1 94.06 60 LEU B N 1
ATOM 3687 C CA . LEU B 1 60 ? 14.102 -6.676 -11.172 1 94.06 60 LEU B CA 1
ATOM 3688 C C . LEU B 1 60 ? 13.719 -7.199 -9.789 1 94.06 60 LEU B C 1
ATOM 3690 O O . LEU B 1 60 ? 13 -6.531 -9.039 1 94.06 60 LEU B O 1
ATOM 3694 N N . MET B 1 61 ? 14.188 -8.344 -9.445 1 94.75 61 MET B N 1
ATOM 3695 C CA . MET B 1 61 ? 13.938 -8.93 -8.133 1 94.75 61 MET B CA 1
ATOM 3696 C C . MET B 1 61 ? 14.523 -8.062 -7.023 1 94.75 61 MET B C 1
ATOM 3698 O O . MET B 1 61 ? 13.891 -7.859 -5.984 1 94.75 61 MET B O 1
ATOM 3702 N N . LEU B 1 62 ? 15.711 -7.57 -7.309 1 95.25 62 LEU B N 1
ATOM 3703 C CA . LEU B 1 62 ? 16.375 -6.738 -6.316 1 95.25 62 LEU B CA 1
ATOM 3704 C C . LEU B 1 62 ? 15.625 -5.43 -6.105 1 95.25 62 LEU B C 1
ATOM 3706 O O . LEU B 1 62 ? 15.586 -4.902 -4.988 1 95.25 62 LEU B O 1
ATOM 3710 N N . MET B 1 63 ? 15.031 -4.922 -7.152 1 93.44 63 MET B N 1
ATOM 3711 C CA . MET B 1 63 ? 14.234 -3.703 -7.051 1 93.44 63 MET B CA 1
ATOM 3712 C C . MET B 1 63 ? 13.008 -3.928 -6.172 1 93.44 63 MET B C 1
ATOM 3714 O O . MET B 1 63 ? 12.461 -2.98 -5.609 1 93.44 63 MET B O 1
ATOM 3718 N N . GLY B 1 64 ? 12.562 -5.148 -6.039 1 90.81 64 GLY B N 1
ATOM 3719 C CA . GLY B 1 64 ? 11.484 -5.484 -5.125 1 90.81 64 GLY B CA 1
ATOM 3720 C C . GLY B 1 64 ? 11.906 -5.453 -3.666 1 90.81 64 GLY B C 1
ATOM 3721 O O . GLY B 1 64 ? 11.062 -5.316 -2.775 1 90.81 64 GLY B O 1
ATOM 3722 N N . ILE B 1 65 ? 13.172 -5.59 -3.496 1 92.06 65 ILE B N 1
ATOM 3723 C CA . ILE B 1 65 ? 13.727 -5.582 -2.146 1 92.06 65 ILE B CA 1
ATOM 3724 C C . ILE B 1 65 ? 14.125 -4.16 -1.758 1 92.06 65 ILE B C 1
ATOM 3726 O O . ILE B 1 65 ? 13.758 -3.678 -0.686 1 92.06 65 ILE B O 1
ATOM 3730 N N . ILE B 1 66 ? 14.883 -3.551 -2.641 1 93.38 66 ILE B N 1
ATOM 3731 C CA . ILE B 1 66 ? 15.234 -2.143 -2.492 1 93.38 66 ILE B CA 1
ATOM 3732 C C . ILE B 1 66 ? 14.344 -1.29 -3.389 1 93.38 66 ILE B C 1
ATOM 3734 O O . ILE B 1 66 ? 14.477 -1.317 -4.613 1 93.38 66 ILE B O 1
ATOM 3738 N N . GLN B 1 67 ? 13.562 -0.527 -2.834 1 90.69 67 GLN B N 1
ATOM 3739 C CA . GLN B 1 67 ? 12.594 0.207 -3.641 1 90.69 67 GLN B CA 1
ATOM 3740 C C . GLN B 1 67 ? 12.945 1.69 -3.707 1 90.69 67 GLN B C 1
ATOM 3742 O O . GLN B 1 67 ? 13.312 2.293 -2.695 1 90.69 67 GLN B O 1
ATOM 3747 N N . LYS B 1 68 ? 12.898 2.154 -4.852 1 91.31 68 LYS B N 1
ATOM 3748 C CA . LYS B 1 68 ? 13.109 3.574 -5.125 1 91.31 68 LYS B CA 1
ATOM 3749 C C . LYS B 1 68 ? 11.969 4.141 -5.973 1 91.31 68 LYS B C 1
ATOM 3751 O O . LYS B 1 68 ? 11.281 3.398 -6.676 1 91.31 68 LYS B O 1
ATOM 3756 N N . PRO B 1 69 ? 11.711 5.422 -5.973 1 87.5 69 PRO B N 1
ATOM 3757 C CA . PRO B 1 69 ? 10.547 6.031 -6.613 1 87.5 69 PRO B CA 1
ATOM 3758 C C . PRO B 1 69 ? 10.594 5.941 -8.133 1 87.5 69 PRO B C 1
ATOM 3760 O O . PRO B 1 69 ? 9.547 5.91 -8.789 1 87.5 69 PRO B O 1
ATOM 3763 N N . SER B 1 70 ? 11.82 5.934 -8.68 1 88.56 70 SER B N 1
ATOM 3764 C CA . SER B 1 70 ? 11.922 5.906 -10.141 1 88.56 70 SER B CA 1
ATOM 3765 C C . SER B 1 70 ? 13.047 4.988 -10.594 1 88.56 70 SER B C 1
ATOM 3767 O O . SER B 1 70 ? 13.992 4.73 -9.844 1 88.56 70 SER B O 1
ATOM 3769 N N . LEU B 1 71 ? 12.875 4.57 -11.852 1 90 71 LEU B N 1
ATOM 3770 C CA . LEU B 1 71 ? 13.859 3.662 -12.422 1 90 71 LEU B CA 1
ATOM 3771 C C . LEU B 1 71 ? 15.242 4.309 -12.453 1 90 71 LEU B C 1
ATOM 3773 O O . LEU B 1 71 ? 16.25 3.656 -12.148 1 90 71 LEU B O 1
ATOM 3777 N N . ARG B 1 72 ? 15.305 5.543 -12.766 1 91.81 72 ARG B N 1
ATOM 3778 C CA . ARG B 1 72 ? 16.578 6.246 -12.898 1 91.81 72 ARG B CA 1
ATOM 3779 C C . ARG B 1 72 ? 17.328 6.277 -11.578 1 91.81 72 ARG B C 1
ATOM 3781 O O . ARG B 1 72 ? 18.562 6.258 -11.555 1 91.81 72 ARG B O 1
ATOM 3788 N N . MET B 1 73 ? 16.656 6.238 -10.523 1 93.5 73 MET B N 1
ATOM 3789 C CA . MET B 1 73 ? 17.25 6.375 -9.203 1 93.5 73 MET B CA 1
ATOM 3790 C C . MET B 1 73 ? 18.031 5.113 -8.82 1 93.5 73 MET B C 1
ATOM 3792 O O . MET B 1 73 ? 18.969 5.172 -8.031 1 93.5 73 MET B O 1
ATOM 3796 N N . TYR B 1 74 ? 17.594 4.004 -9.367 1 94.94 74 TYR B N 1
ATOM 3797 C CA . TYR B 1 74 ? 18.312 2.766 -9.102 1 94.94 74 TYR B CA 1
ATOM 3798 C C . TYR B 1 74 ? 19.734 2.826 -9.656 1 94.94 74 TYR B C 1
ATOM 3800 O O . TYR B 1 74 ? 20.641 2.207 -9.109 1 94.94 74 TYR B O 1
ATOM 3808 N N . PHE B 1 75 ? 19.859 3.605 -10.695 1 96 75 PHE B N 1
ATOM 3809 C CA . PHE B 1 75 ? 21.141 3.625 -11.398 1 96 75 PHE B CA 1
ATOM 3810 C C . PHE B 1 75 ? 21.891 4.926 -11.133 1 96 75 PHE B C 1
ATOM 3812 O O . PHE B 1 75 ? 22.891 5.215 -11.781 1 96 75 PHE B O 1
ATOM 3819 N N . SER B 1 76 ? 21.344 5.715 -10.188 1 94.81 76 SER B N 1
ATOM 3820 C CA . SER B 1 76 ? 21.984 6.973 -9.82 1 94.81 76 SER B CA 1
ATOM 3821 C C . SER B 1 76 ? 23.312 6.734 -9.125 1 94.81 76 SER B C 1
ATOM 3823 O O . SER B 1 76 ? 23.469 5.781 -8.359 1 94.81 76 SER B O 1
ATOM 3825 N N . ARG B 1 77 ? 24.25 7.633 -9.328 1 93.31 77 ARG B N 1
ATOM 3826 C CA . ARG B 1 77 ? 25.547 7.543 -8.68 1 93.31 77 ARG B CA 1
ATOM 3827 C C . ARG B 1 77 ? 25.703 8.633 -7.621 1 93.31 77 ARG B C 1
ATOM 3829 O O . ARG B 1 77 ? 26.797 8.805 -7.055 1 93.31 77 ARG B O 1
ATOM 3836 N N . LYS B 1 78 ? 24.609 9.336 -7.391 1 92.38 78 LYS B N 1
ATOM 3837 C CA . LYS B 1 78 ? 24.625 10.312 -6.305 1 92.38 78 LYS B CA 1
ATOM 3838 C C . LYS B 1 78 ? 24.812 9.625 -4.953 1 92.38 78 LYS B C 1
ATOM 3840 O O . LYS B 1 78 ? 24.109 8.648 -4.652 1 92.38 78 LYS B O 1
ATOM 3845 N N . HIS B 1 79 ? 25.594 10.156 -4.176 1 91.06 79 HIS B N 1
ATOM 3846 C CA . HIS B 1 79 ? 26.016 9.547 -2.922 1 91.06 79 HIS B CA 1
ATOM 3847 C C . HIS B 1 79 ? 24.812 9.25 -2.029 1 91.06 79 HIS B C 1
ATOM 3849 O O . HIS B 1 79 ? 24.75 8.195 -1.399 1 91.06 79 HIS B O 1
ATOM 3855 N N . ILE B 1 80 ? 23.859 10.078 -1.993 1 92.81 80 ILE B N 1
ATOM 3856 C CA . ILE B 1 80 ? 22.734 9.984 -1.075 1 92.81 80 ILE B CA 1
ATOM 3857 C C . ILE B 1 80 ? 21.766 8.906 -1.554 1 92.81 80 ILE B C 1
ATOM 3859 O O . ILE B 1 80 ? 21.016 8.336 -0.756 1 92.81 80 ILE B O 1
ATOM 3863 N N . LEU B 1 81 ? 21.812 8.555 -2.873 1 92.94 81 LEU B N 1
ATOM 3864 C CA . LEU B 1 81 ? 20.781 7.691 -3.447 1 92.94 81 LEU B CA 1
ATOM 3865 C C . LEU B 1 81 ? 21.391 6.379 -3.938 1 92.94 81 LEU B C 1
ATOM 3867 O O . LEU B 1 81 ? 20.672 5.414 -4.199 1 92.94 81 LEU B O 1
ATOM 3871 N N . GLU B 1 82 ? 22.672 6.297 -3.98 1 93.62 82 GLU B N 1
ATOM 3872 C CA . GLU B 1 82 ? 23.297 5.262 -4.789 1 93.62 82 GLU B CA 1
ATOM 3873 C C . GLU B 1 82 ? 23.172 3.891 -4.133 1 93.62 82 GLU B C 1
ATOM 3875 O O . GLU B 1 82 ? 23.25 3.773 -2.908 1 93.62 82 GLU B O 1
ATOM 3880 N N . THR B 1 83 ? 22.859 2.941 -4.863 1 94 83 THR B N 1
ATOM 3881 C CA . THR B 1 83 ? 23.047 1.508 -4.688 1 94 83 THR B CA 1
ATOM 3882 C C . THR B 1 83 ? 23.953 0.946 -5.781 1 94 83 THR B C 1
ATOM 3884 O O . THR B 1 83 ? 23.469 0.493 -6.82 1 94 83 THR B O 1
ATOM 3887 N N . PRO B 1 84 ? 25.156 0.92 -5.488 1 94.75 84 PRO B N 1
ATOM 3888 C CA . PRO B 1 84 ? 26.156 0.709 -6.539 1 94.75 84 PRO B CA 1
ATOM 3889 C C . PRO B 1 84 ? 25.953 -0.605 -7.289 1 94.75 84 PRO B C 1
ATOM 3891 O O . PRO B 1 84 ? 26.359 -0.724 -8.453 1 94.75 84 PRO B O 1
ATOM 3894 N N . PHE B 1 85 ? 25.328 -1.525 -6.762 1 95.06 85 PHE B N 1
ATOM 3895 C CA . PHE B 1 85 ? 25.125 -2.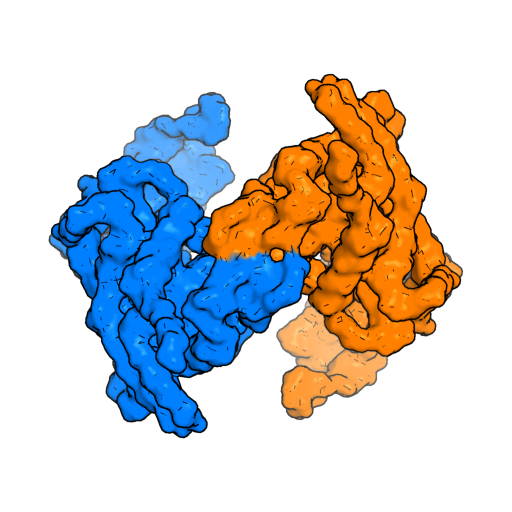836 -7.371 1 95.06 85 PHE B CA 1
ATOM 3896 C C . PHE B 1 85 ? 24.422 -2.705 -8.711 1 95.06 85 PHE B C 1
ATOM 3898 O O . PHE B 1 85 ? 24.828 -3.316 -9.703 1 95.06 85 PHE B O 1
ATOM 3905 N N . PHE B 1 86 ? 23.438 -1.845 -8.844 1 96.19 86 PHE B N 1
ATOM 3906 C CA . PHE B 1 86 ? 22.594 -1.73 -10.039 1 96.19 86 PHE B CA 1
ATOM 3907 C C . PHE B 1 86 ? 23.406 -1.235 -11.227 1 96.19 86 PHE B C 1
ATOM 3909 O O . PHE B 1 86 ? 23.531 -1.934 -12.234 1 96.19 86 PHE B O 1
ATOM 3916 N N . PRO B 1 87 ? 24.109 -0.054 -11.086 1 96.12 87 PRO B N 1
ATOM 3917 C CA . PRO B 1 87 ? 24.859 0.446 -12.242 1 96.12 87 PRO B CA 1
ATOM 3918 C C . PRO B 1 87 ? 26.094 -0.392 -12.547 1 96.12 87 PRO B C 1
ATOM 3920 O O . PRO B 1 87 ? 26.609 -0.359 -13.672 1 96.12 87 PRO B O 1
ATOM 3923 N N . ASN B 1 88 ? 26.578 -1.108 -11.562 1 95.12 88 ASN B N 1
ATOM 3924 C CA . ASN B 1 88 ? 27.75 -1.947 -11.797 1 95.12 88 ASN B CA 1
ATOM 3925 C C . ASN B 1 88 ? 27.391 -3.207 -12.578 1 95.12 88 ASN B C 1
ATOM 3927 O O . ASN B 1 88 ? 28.25 -3.812 -13.219 1 95.12 88 ASN B O 1
ATOM 3931 N N . VAL B 1 89 ? 26.172 -3.641 -12.57 1 96.5 89 VAL B N 1
ATOM 3932 C CA . VAL B 1 89 ? 25.734 -4.871 -13.227 1 96.5 89 VAL B CA 1
ATOM 3933 C C . VAL B 1 89 ? 25.234 -4.559 -14.633 1 96.5 89 VAL B C 1
ATOM 3935 O O . VAL B 1 89 ? 25.516 -5.305 -15.578 1 96.5 89 VAL B O 1
ATOM 3938 N N . MET B 1 90 ? 24.516 -3.453 -14.828 1 96.19 90 MET B N 1
ATOM 3939 C CA . MET B 1 90 ? 23.938 -3.066 -16.109 1 96.19 90 MET B CA 1
ATOM 3940 C C . MET B 1 90 ? 23.734 -1.556 -16.188 1 96.19 90 MET B C 1
ATOM 3942 O O . MET B 1 90 ? 23.422 -0.914 -15.172 1 96.19 90 MET B O 1
ATOM 3946 N N . SER B 1 91 ? 23.938 -1.006 -17.312 1 96.25 91 SER B N 1
ATOM 3947 C CA . SER B 1 91 ? 23.719 0.428 -17.484 1 96.25 91 SER B CA 1
ATOM 3948 C C . SER B 1 91 ? 22.234 0.776 -17.391 1 96.25 91 SER B C 1
ATOM 3950 O O . SER B 1 91 ? 21.375 -0.058 -17.688 1 96.25 91 SER B O 1
ATOM 3952 N N . GLU B 1 92 ? 21.938 1.999 -16.984 1 96.12 92 GLU B N 1
ATOM 3953 C CA . GLU B 1 92 ? 20.578 2.494 -16.906 1 96.12 92 GLU B CA 1
ATOM 3954 C C . GLU B 1 92 ? 19.875 2.398 -18.266 1 96.12 92 GLU B C 1
ATOM 3956 O O . GLU B 1 92 ? 18.734 1.96 -18.359 1 96.12 92 GLU B O 1
ATOM 3961 N N . GLU B 1 93 ? 20.531 2.807 -19.234 1 95.62 93 GLU B N 1
ATOM 3962 C CA . GLU B 1 93 ? 19.969 2.838 -20.578 1 95.62 93 GLU B CA 1
ATOM 3963 C C . GLU B 1 93 ? 19.578 1.439 -21.047 1 95.62 93 GLU B C 1
ATOM 3965 O O . GLU B 1 93 ? 18.484 1.251 -21.594 1 95.62 93 GLU B O 1
ATOM 3970 N N . ARG B 1 94 ? 20.516 0.498 -20.891 1 96.19 94 ARG B N 1
ATOM 3971 C CA . ARG B 1 94 ? 20.219 -0.861 -21.344 1 96.19 94 ARG B CA 1
ATOM 3972 C C . ARG B 1 94 ? 19.062 -1.464 -20.578 1 96.19 94 ARG B C 1
ATOM 3974 O O . ARG B 1 94 ? 18.172 -2.098 -21.156 1 96.19 94 ARG B O 1
ATOM 3981 N N . PHE B 1 95 ? 19.031 -1.265 -19.297 1 96.12 95 PHE B N 1
ATOM 3982 C CA . PHE B 1 95 ? 17.922 -1.766 -18.469 1 96.12 95 PHE B CA 1
ATOM 3983 C C . PHE B 1 95 ? 16.609 -1.15 -18.906 1 96.12 95 PHE B C 1
ATOM 3985 O O . PHE B 1 95 ? 15.594 -1.853 -19.031 1 96.12 95 PHE B O 1
ATOM 3992 N N . ALA B 1 96 ? 16.641 0.162 -19.125 1 93.56 96 ALA B N 1
ATOM 3993 C CA . ALA B 1 96 ? 15.438 0.881 -19.547 1 93.56 96 ALA B CA 1
ATOM 3994 C C . ALA B 1 96 ? 14.914 0.345 -20.875 1 93.56 96 ALA B C 1
ATOM 3996 O O . ALA B 1 96 ? 13.695 0.226 -21.062 1 93.56 96 ALA B O 1
ATOM 3997 N N . LEU B 1 97 ? 15.789 0.043 -21.75 1 94.44 97 LEU B N 1
ATOM 3998 C CA . LEU B 1 97 ? 15.406 -0.499 -23.047 1 94.44 97 LEU B CA 1
ATOM 3999 C C . LEU B 1 97 ? 14.773 -1.88 -22.891 1 94.44 97 LEU B C 1
ATOM 4001 O O . LEU B 1 97 ? 13.75 -2.17 -23.5 1 94.44 97 LEU B O 1
ATOM 4005 N N . LEU B 1 98 ? 15.406 -2.709 -22.094 1 95.06 98 LEU B N 1
ATOM 4006 C CA . LEU B 1 98 ? 14.852 -4.039 -21.859 1 95.06 98 LEU B CA 1
ATOM 4007 C C . LEU B 1 98 ? 13.469 -3.941 -21.219 1 95.06 98 LEU B C 1
ATOM 4009 O O . LEU B 1 98 ? 12.555 -4.68 -21.594 1 95.06 98 LEU B O 1
ATOM 4013 N N . ASN B 1 99 ? 13.352 -3.033 -20.281 1 92.75 99 ASN B N 1
ATOM 4014 C CA . ASN B 1 99 ? 12.086 -2.83 -19.594 1 92.75 99 ASN B CA 1
ATOM 4015 C C . ASN B 1 99 ? 11 -2.34 -20.547 1 92.75 99 ASN B C 1
ATOM 4017 O O . ASN B 1 99 ? 9.836 -2.738 -20.438 1 92.75 99 ASN B O 1
ATOM 4021 N N . LYS B 1 100 ? 11.344 -1.549 -21.469 1 91.62 100 LYS B N 1
ATOM 4022 C CA . LYS B 1 100 ? 10.398 -0.92 -22.391 1 91.62 100 LYS B CA 1
ATOM 4023 C C . LYS B 1 100 ? 9.977 -1.889 -23.484 1 91.62 100 LYS B C 1
ATOM 4025 O O . LYS B 1 100 ? 8.828 -1.862 -23.938 1 91.62 100 LYS B O 1
ATOM 4030 N N . PHE B 1 101 ? 10.875 -2.748 -23.875 1 94.06 101 PHE B N 1
ATOM 4031 C CA . PHE B 1 101 ? 10.609 -3.496 -25.094 1 94.06 101 PHE B CA 1
ATOM 4032 C C . PHE B 1 101 ? 10.422 -4.977 -24.797 1 94.06 101 PHE B C 1
ATOM 4034 O O . PHE B 1 101 ? 10.273 -5.793 -25.703 1 94.06 101 PHE B O 1
ATOM 4041 N N . LEU B 1 102 ? 10.422 -5.324 -23.516 1 95.12 102 LEU B N 1
ATOM 4042 C CA . LEU B 1 102 ? 10.133 -6.707 -23.156 1 95.12 102 LEU B CA 1
ATOM 4043 C C . LEU B 1 102 ? 8.844 -7.184 -23.812 1 95.12 102 LEU B C 1
ATOM 4045 O O . LEU B 1 102 ? 7.805 -6.531 -23.703 1 95.12 102 LEU B O 1
ATOM 4049 N N . HIS B 1 103 ? 8.945 -8.266 -24.531 1 96.12 103 HIS B N 1
ATOM 4050 C CA . HIS B 1 103 ? 7.816 -8.758 -25.312 1 96.12 103 HIS B CA 1
ATOM 4051 C C . HIS B 1 103 ? 7.773 -10.281 -25.312 1 96.12 103 HIS B C 1
ATOM 4053 O O . HIS B 1 103 ? 8.797 -10.938 -25.094 1 96.12 103 HIS B O 1
ATOM 4059 N N . PHE B 1 104 ? 6.547 -10.867 -25.672 1 96.31 104 PHE B N 1
ATOM 4060 C CA . PHE B 1 104 ? 6.395 -12.297 -25.406 1 96.31 104 PHE B CA 1
ATOM 4061 C C . PHE B 1 104 ? 5.711 -12.984 -26.578 1 96.31 104 PHE B C 1
ATOM 4063 O O . PHE B 1 104 ? 5.598 -14.219 -26.609 1 96.31 104 PHE B O 1
ATOM 4070 N N . VAL B 1 105 ? 5.203 -12.172 -27.516 1 94.5 105 VAL B N 1
ATOM 4071 C CA . VAL B 1 105 ? 4.504 -12.75 -28.656 1 94.5 105 VAL B CA 1
ATOM 4072 C C . VAL B 1 105 ? 4.836 -11.953 -29.922 1 94.5 105 VAL B C 1
ATOM 4074 O O . VAL B 1 105 ? 5.258 -10.797 -29.844 1 94.5 105 VAL B O 1
ATOM 4077 N N . ASP B 1 106 ? 4.68 -12.656 -31 1 92.44 106 ASP B N 1
ATOM 4078 C CA . ASP B 1 106 ? 4.727 -11.961 -32.281 1 92.44 106 ASP B CA 1
ATOM 4079 C C . ASP B 1 106 ? 3.422 -11.219 -32.562 1 92.44 106 ASP B C 1
ATOM 4081 O O . ASP B 1 106 ? 2.379 -11.836 -32.781 1 92.44 106 ASP B O 1
ATOM 4085 N N . ASN B 1 107 ? 3.488 -9.945 -32.594 1 87.88 107 ASN B N 1
ATOM 4086 C CA . ASN B 1 107 ? 2.295 -9.125 -32.781 1 87.88 107 ASN B CA 1
ATOM 4087 C C . ASN B 1 107 ? 1.638 -9.367 -34.125 1 87.88 107 ASN B C 1
ATOM 4089 O O . ASN B 1 107 ? 0.465 -9.039 -34.312 1 87.88 107 ASN B O 1
ATOM 4093 N N . SER B 1 108 ? 2.395 -9.938 -34.969 1 86.56 108 SER B N 1
ATOM 4094 C CA . SER B 1 108 ? 1.863 -10.188 -36.281 1 86.56 108 SER B CA 1
ATOM 4095 C C . SER B 1 108 ? 1.103 -11.508 -36.344 1 86.56 108 SER B C 1
ATOM 4097 O O . SER B 1 108 ? 0.37 -11.773 -37.312 1 86.56 108 SER B O 1
ATOM 4099 N N . ASP B 1 109 ? 1.264 -12.25 -35.312 1 87.12 109 ASP B N 1
ATOM 4100 C CA . ASP B 1 109 ? 0.58 -13.531 -35.25 1 87.12 109 ASP B CA 1
ATOM 4101 C C . ASP B 1 109 ? -0.878 -13.367 -34.844 1 87.12 109 ASP B C 1
ATOM 4103 O O . ASP B 1 109 ? -1.181 -13.297 -33.625 1 87.12 109 ASP B O 1
ATOM 4107 N N . LYS B 1 110 ? -1.828 -13.477 -35.656 1 86.69 110 LYS B N 1
ATOM 4108 C CA . LYS B 1 110 ? -3.248 -13.258 -35.375 1 86.69 110 LYS B CA 1
ATOM 4109 C C . LYS B 1 110 ? -3.885 -14.492 -34.75 1 86.69 110 LYS B C 1
ATOM 4111 O O . LYS B 1 110 ? -4.922 -14.391 -34.094 1 86.69 110 LYS B O 1
ATOM 4116 N N . GLU B 1 111 ? -3.266 -15.547 -34.938 1 88.19 111 GLU B N 1
ATOM 4117 C CA . GLU B 1 111 ? -3.836 -16.781 -34.438 1 88.19 111 GLU B CA 1
ATOM 4118 C C . GLU B 1 111 ? -3.818 -16.812 -32.906 1 88.19 111 GLU B C 1
ATOM 4120 O O . GLU B 1 111 ? -4.742 -17.328 -32.281 1 88.19 111 GLU B O 1
ATOM 4125 N N . ILE B 1 112 ? -2.811 -16.281 -32.375 1 85.75 112 ILE B N 1
ATOM 4126 C CA . ILE B 1 112 ? -2.701 -16.297 -30.922 1 85.75 112 ILE B CA 1
ATOM 4127 C C . ILE B 1 112 ? -3.756 -15.375 -30.312 1 85.75 112 ILE B C 1
ATOM 4129 O O . ILE B 1 112 ? -4.305 -15.672 -29.234 1 85.75 112 ILE B O 1
ATOM 4133 N N . ALA B 1 113 ? -4.043 -14.312 -30.953 1 84.19 113 ALA B N 1
ATOM 4134 C CA . ALA B 1 113 ? -5.055 -13.375 -30.484 1 84.19 113 ALA B CA 1
ATOM 4135 C C . ALA B 1 113 ? -6.445 -14.008 -30.516 1 84.19 113 ALA B C 1
ATOM 4137 O O . ALA B 1 113 ? -7.293 -13.688 -29.688 1 84.19 113 ALA B O 1
ATOM 4138 N N . LYS B 1 114 ? -6.605 -14.914 -31.391 1 85.81 114 LYS B N 1
ATOM 4139 C CA . LYS B 1 114 ? -7.883 -15.617 -31.5 1 85.81 114 LYS B CA 1
ATOM 4140 C C . LYS B 1 114 ? -8.062 -16.625 -30.375 1 85.81 114 LYS B C 1
ATOM 4142 O O . LYS B 1 114 ? -9.18 -16.844 -29.906 1 85.81 114 LYS B O 1
ATOM 4147 N N . ARG B 1 115 ? -7.039 -17.172 -29.938 1 82.69 115 ARG B N 1
ATOM 4148 C CA . ARG B 1 115 ? -7.082 -18.172 -28.891 1 82.69 115 ARG B CA 1
ATOM 4149 C C . ARG B 1 115 ? -7.504 -17.547 -27.562 1 82.69 115 ARG B C 1
ATOM 4151 O O . ARG B 1 115 ? -8.312 -18.109 -26.828 1 82.69 115 ARG B O 1
ATOM 4158 N N . ASP B 1 116 ? -6.938 -16.391 -27.266 1 80.62 116 ASP B N 1
ATOM 4159 C CA . ASP B 1 116 ? -7.277 -15.664 -26.047 1 80.62 116 ASP B CA 1
ATOM 4160 C C . ASP B 1 116 ? -7.203 -14.156 -26.266 1 80.62 116 ASP B C 1
ATOM 4162 O O . ASP B 1 116 ? -6.141 -13.547 -26.109 1 80.62 116 ASP B O 1
ATOM 4166 N N . PRO B 1 117 ? -8.234 -13.625 -26.531 1 77.38 117 PRO B N 1
ATOM 4167 C CA . PRO B 1 117 ? -8.234 -12.211 -26.891 1 77.38 117 PRO B CA 1
ATOM 4168 C C . PRO B 1 117 ? -7.801 -11.305 -25.75 1 77.38 117 PRO B C 1
ATOM 4170 O O . PRO B 1 117 ? -7.363 -10.172 -25.984 1 77.38 117 PRO B O 1
ATOM 4173 N N . LYS B 1 118 ? -7.902 -11.781 -24.578 1 77.69 118 LYS B N 1
ATOM 4174 C CA . LYS B 1 118 ? -7.578 -10.922 -23.438 1 77.69 118 LYS B CA 1
ATOM 4175 C C . LYS B 1 118 ? -6.121 -11.094 -23.016 1 77.69 118 LYS B C 1
ATOM 4177 O O . LYS B 1 118 ? -5.414 -10.109 -22.797 1 77.69 118 LYS B O 1
ATOM 4182 N N . LEU B 1 119 ? -5.625 -12.398 -23.078 1 83.25 119 LEU B N 1
ATOM 4183 C CA . LEU B 1 119 ? -4.309 -12.664 -22.5 1 83.25 119 LEU B CA 1
ATOM 4184 C C . LEU B 1 119 ? -3.309 -13.031 -23.594 1 83.25 119 LEU B C 1
ATOM 4186 O O . LEU B 1 119 ? -2.225 -13.547 -23.297 1 83.25 119 LEU B O 1
ATOM 4190 N N . TYR B 1 120 ? -3.57 -12.766 -24.781 1 86.19 120 TYR B N 1
ATOM 4191 C CA . TYR B 1 120 ? -2.771 -13.273 -25.891 1 86.19 120 TYR B CA 1
ATOM 4192 C C . TYR B 1 120 ? -1.343 -12.75 -25.828 1 86.19 120 TYR B C 1
ATOM 4194 O O . TYR B 1 120 ? -0.404 -13.43 -26.25 1 86.19 120 TYR B O 1
ATOM 4202 N N . LYS B 1 121 ? -1.122 -11.602 -25.281 1 88.94 121 LYS B N 1
ATOM 4203 C CA . LYS B 1 121 ? 0.207 -11 -25.266 1 88.94 121 LYS B CA 1
ATOM 4204 C C . LYS B 1 121 ? 1.133 -11.734 -24.297 1 88.94 121 LYS B C 1
ATOM 4206 O O . LYS B 1 121 ? 2.357 -11.625 -24.406 1 88.94 121 LYS B O 1
ATOM 4211 N N . ILE B 1 122 ? 0.582 -12.477 -23.344 1 90.38 122 ILE B N 1
ATOM 4212 C CA . ILE B 1 122 ? 1.414 -13.148 -22.344 1 90.38 122 ILE B CA 1
ATOM 4213 C C . ILE B 1 122 ? 1.122 -14.648 -22.359 1 90.38 122 ILE B C 1
ATOM 4215 O O . ILE B 1 122 ? 1.681 -15.398 -21.562 1 90.38 122 ILE B O 1
ATOM 4219 N N . LEU B 1 123 ? 0.333 -15.117 -23.234 1 88.44 123 LEU B N 1
ATOM 4220 C CA . LEU B 1 123 ? -0.198 -16.469 -23.266 1 88.44 123 LEU B CA 1
ATOM 4221 C C . LEU B 1 123 ? 0.93 -17.5 -23.359 1 88.44 123 LEU B C 1
ATOM 4223 O O . LEU B 1 123 ? 0.966 -18.453 -22.594 1 88.44 123 LEU B O 1
ATOM 4227 N N . PRO B 1 124 ? 1.925 -17.281 -24.266 1 90.38 124 PRO B N 1
ATOM 4228 C CA . PRO B 1 124 ? 2.992 -18.266 -24.359 1 90.38 124 PRO B CA 1
ATOM 4229 C C . PRO B 1 124 ? 3.768 -18.422 -23.047 1 90.38 124 PRO B C 1
ATOM 4231 O O . PRO B 1 124 ? 4.148 -19.547 -22.688 1 90.38 124 PRO B O 1
ATOM 4234 N N . ILE B 1 125 ? 3.93 -17.359 -22.344 1 91.44 125 ILE B N 1
ATOM 4235 C CA . ILE B 1 125 ? 4.688 -17.375 -21.109 1 91.44 125 ILE B CA 1
ATOM 4236 C C . ILE B 1 125 ? 3.867 -18.047 -20.016 1 91.44 125 ILE B C 1
ATOM 4238 O O . ILE B 1 125 ? 4.379 -18.906 -19.281 1 91.44 125 ILE B O 1
ATOM 4242 N N . SER B 1 126 ? 2.637 -17.688 -19.922 1 86.81 126 SER B N 1
ATOM 4243 C CA . SER B 1 126 ? 1.761 -18.25 -18.891 1 86.81 126 SER B CA 1
ATOM 4244 C C . SER B 1 126 ? 1.572 -19.75 -19.078 1 86.81 126 SER B C 1
ATOM 4246 O O . SER B 1 126 ? 1.579 -20.5 -18.109 1 86.81 126 SER B O 1
ATOM 4248 N N . GLU B 1 127 ? 1.41 -20.156 -20.281 1 84.38 127 GLU B N 1
ATOM 4249 C CA . GLU B 1 127 ? 1.235 -21.578 -20.578 1 84.38 127 GLU B CA 1
ATOM 4250 C C . GLU B 1 127 ? 2.504 -22.375 -20.25 1 84.38 127 GLU B C 1
ATOM 4252 O O . GLU B 1 127 ? 2.439 -23.453 -19.688 1 84.38 127 GLU B O 1
ATOM 4257 N N . HIS B 1 128 ? 3.588 -21.812 -20.672 1 88.19 128 HIS B N 1
ATOM 4258 C CA . HIS B 1 128 ? 4.859 -22.469 -20.391 1 88.19 128 HIS B CA 1
ATOM 4259 C C . HIS B 1 128 ? 5.098 -22.578 -18.891 1 88.19 128 HIS B C 1
ATOM 4261 O O . HIS B 1 128 ? 5.543 -23.609 -18.406 1 88.19 128 HIS B O 1
ATOM 4267 N N . TRP B 1 129 ? 4.848 -21.516 -18.266 1 83.62 129 TRP B N 1
ATOM 4268 C CA . TRP B 1 129 ? 5.016 -21.484 -16.812 1 83.62 129 TRP B CA 1
ATOM 4269 C C . TRP B 1 129 ? 4.133 -22.531 -16.141 1 83.62 129 TRP B C 1
ATOM 4271 O O . TRP B 1 129 ? 4.574 -23.219 -15.219 1 83.62 129 TRP B O 1
ATOM 4281 N N . LYS B 1 130 ? 2.959 -22.641 -16.562 1 80.19 130 LYS B N 1
ATOM 4282 C CA . LYS B 1 130 ? 2.018 -23.625 -16.031 1 80.19 130 LYS B CA 1
ATOM 4283 C C . LYS B 1 130 ? 2.525 -25.047 -16.25 1 80.19 130 LYS B C 1
ATOM 4285 O O . LYS B 1 130 ? 2.467 -25.875 -15.336 1 80.19 130 LYS B O 1
ATOM 4290 N N . ASN B 1 131 ? 2.945 -25.234 -17.406 1 83.38 131 ASN B N 1
ATOM 4291 C CA . ASN B 1 131 ? 3.477 -26.562 -17.734 1 83.38 131 ASN B CA 1
ATOM 4292 C C . ASN B 1 131 ? 4.688 -26.906 -16.875 1 83.38 131 ASN B C 1
ATOM 4294 O O . ASN B 1 131 ? 4.824 -28.047 -16.406 1 83.38 131 ASN B O 1
ATOM 4298 N N . ASN B 1 132 ? 5.551 -25.938 -16.688 1 85 132 ASN B N 1
ATOM 4299 C CA . ASN B 1 132 ? 6.73 -26.156 -15.852 1 85 132 ASN B CA 1
ATOM 4300 C C . ASN B 1 132 ? 6.344 -26.453 -14.406 1 85 132 ASN B C 1
ATOM 4302 O O . ASN B 1 132 ? 6.941 -27.328 -13.766 1 85 132 ASN B O 1
ATOM 4306 N N . PHE B 1 133 ? 5.41 -25.766 -13.961 1 81.56 133 PHE B N 1
ATOM 4307 C CA . PHE B 1 133 ? 4.949 -25.984 -12.594 1 81.56 133 PHE B CA 1
ATOM 4308 C C . PHE B 1 133 ? 4.441 -27.406 -12.414 1 81.56 133 PHE B C 1
ATOM 4310 O O . PHE B 1 133 ? 4.785 -28.078 -11.438 1 81.56 133 PHE B O 1
ATOM 4317 N N . GLN B 1 134 ? 3.713 -27.875 -13.359 1 79.12 134 GLN B N 1
ATOM 4318 C CA . GLN B 1 134 ? 3.104 -29.203 -13.281 1 79.12 134 GLN B CA 1
ATOM 4319 C C . GLN B 1 134 ? 4.16 -30.297 -13.359 1 79.12 134 GLN B C 1
ATOM 4321 O O . GLN B 1 134 ? 3.975 -31.391 -12.812 1 79.12 134 GLN B O 1
ATOM 4326 N N . LYS B 1 135 ? 5.203 -29.922 -14.031 1 81.69 135 LYS B N 1
ATOM 4327 C CA . LYS B 1 135 ? 6.289 -30.891 -14.148 1 81.69 135 LYS B CA 1
ATOM 4328 C C . LYS B 1 135 ? 7.082 -31 -12.852 1 81.69 135 LYS B C 1
ATOM 4330 O O . LYS B 1 135 ? 7.621 -32.062 -12.523 1 81.69 135 LYS B O 1
ATOM 4335 N N . VAL B 1 136 ? 7.102 -29.953 -12.141 1 83.31 136 VAL B N 1
ATOM 4336 C CA . VAL B 1 136 ? 8.008 -29.859 -11.008 1 83.31 136 VAL B CA 1
ATOM 4337 C C . VAL B 1 136 ? 7.301 -30.312 -9.734 1 83.31 136 VAL B C 1
ATOM 4339 O O . VAL B 1 136 ? 7.926 -30.891 -8.844 1 83.31 136 VAL B O 1
ATOM 4342 N N . TYR B 1 137 ? 6.012 -30.109 -9.656 1 81.12 137 TYR B N 1
ATOM 4343 C CA . TYR B 1 137 ? 5.328 -30.359 -8.391 1 81.12 137 TYR B CA 1
ATOM 4344 C C . TYR B 1 137 ? 3.955 -30.984 -8.625 1 81.12 137 TYR B C 1
ATOM 4346 O O . TYR B 1 137 ? 3.195 -30.516 -9.484 1 81.12 137 TYR B O 1
ATOM 4354 N N . ILE B 1 138 ? 3.746 -31.984 -7.848 1 80.19 138 ILE B N 1
ATOM 4355 C CA . ILE B 1 138 ? 2.436 -32.625 -7.859 1 80.19 138 ILE B CA 1
ATOM 4356 C C . ILE B 1 138 ? 1.652 -32.219 -6.613 1 80.19 138 ILE B C 1
ATOM 4358 O O . ILE B 1 138 ? 2.098 -32.438 -5.488 1 80.19 138 ILE B O 1
ATOM 4362 N N . LEU B 1 139 ? 0.477 -31.625 -6.855 1 82.31 139 LEU B N 1
ATOM 4363 C CA . LEU B 1 139 ? -0.35 -31.156 -5.75 1 82.31 139 LEU B CA 1
ATOM 4364 C C . LEU B 1 139 ? -0.873 -32.344 -4.93 1 82.31 139 LEU B C 1
ATOM 4366 O O . LEU B 1 139 ? -1.083 -33.438 -5.469 1 82.31 139 LEU B O 1
ATOM 4370 N N . GLY B 1 140 ? -1.086 -32.094 -3.689 1 83.81 140 GLY B N 1
ATOM 4371 C CA . GLY B 1 140 ? -1.606 -33.094 -2.799 1 83.81 140 GLY B CA 1
ATOM 4372 C C . GLY B 1 140 ? -3.104 -33.312 -2.938 1 83.81 140 GLY B C 1
ATOM 4373 O O . GLY B 1 140 ? -3.695 -32.938 -3.953 1 83.81 140 GLY B O 1
ATOM 4374 N N . LYS B 1 141 ? -3.619 -33.938 -1.937 1 88.81 141 LYS B N 1
ATOM 4375 C CA . LYS B 1 141 ? -5.027 -34.344 -1.956 1 88.81 141 LYS B CA 1
ATOM 4376 C C . LYS B 1 141 ? -5.934 -33.125 -1.728 1 88.81 141 LYS B C 1
ATOM 4378 O O . LYS B 1 141 ? -7.039 -33.062 -2.271 1 88.81 141 LYS B O 1
ATOM 4383 N N . GLU B 1 142 ? -5.461 -32.281 -0.94 1 91.31 142 GLU B N 1
ATOM 4384 C CA . GLU B 1 142 ? -6.254 -31.094 -0.596 1 91.31 142 GLU B CA 1
ATOM 4385 C C . GLU B 1 142 ? -5.859 -29.891 -1.446 1 91.31 142 GLU B C 1
ATOM 4387 O O . GLU B 1 142 ? -4.719 -29.438 -1.386 1 91.31 142 GLU B O 1
ATOM 4392 N N . VAL B 1 143 ? -6.797 -29.438 -2.264 1 89.38 143 VAL B N 1
ATOM 4393 C CA . VAL B 1 143 ? -6.5 -28.297 -3.131 1 89.38 143 VAL B CA 1
ATOM 4394 C C . VAL B 1 143 ? -7.562 -27.219 -2.945 1 89.38 143 VAL B C 1
ATOM 4396 O O . VAL B 1 143 ? -8.68 -27.5 -2.496 1 89.38 143 VAL B O 1
ATOM 4399 N N . SER B 1 144 ? -7.199 -26.016 -3.178 1 90.44 144 SER B N 1
ATOM 4400 C CA . SER B 1 144 ? -8.156 -24.906 -3.078 1 90.44 144 SER B CA 1
ATOM 4401 C C . SER B 1 144 ? -8.133 -24.047 -4.336 1 90.44 144 SER B C 1
ATOM 4403 O O . SER B 1 144 ? -7.098 -23.922 -4.992 1 90.44 144 SER B O 1
ATOM 4405 N N . VAL B 1 145 ? -9.273 -23.562 -4.711 1 87.38 145 VAL B N 1
ATOM 4406 C CA . VAL B 1 145 ? -9.422 -22.609 -5.805 1 87.38 145 VAL B CA 1
ATOM 4407 C C . VAL B 1 145 ? -9.867 -21.25 -5.254 1 87.38 145 VAL B C 1
ATOM 4409 O O . VAL B 1 145 ? -10.789 -21.188 -4.438 1 87.38 145 VAL B O 1
ATOM 4412 N N . ASP B 1 146 ? -9.172 -20.25 -5.629 1 86.12 146 ASP B N 1
ATOM 4413 C CA . ASP B 1 146 ? -9.531 -18.906 -5.203 1 86.12 146 ASP B CA 1
ATOM 4414 C C . ASP B 1 146 ? -9.023 -17.859 -6.203 1 86.12 146 ASP B C 1
ATOM 4416 O O . ASP B 1 146 ? -8.336 -18.203 -7.164 1 86.12 146 ASP B O 1
ATOM 4420 N N . GLU B 1 147 ? -9.508 -16.656 -5.934 1 82.31 147 GLU B N 1
ATOM 4421 C CA . GLU B 1 147 ? -9.133 -15.578 -6.84 1 82.31 147 GLU B CA 1
ATOM 4422 C C . GLU B 1 147 ? -8.117 -14.648 -6.195 1 82.31 147 GLU B C 1
ATOM 4424 O O . GLU B 1 147 ? -8.141 -14.438 -4.977 1 82.31 147 GLU B O 1
ATOM 4429 N N . SER B 1 148 ? -7.129 -14.234 -6.973 1 81.5 148 SER B N 1
ATOM 4430 C CA . SER B 1 148 ? -6.18 -13.195 -6.602 1 81.5 148 SER B CA 1
ATOM 4431 C C . SER B 1 148 ? -6.371 -11.945 -7.457 1 81.5 148 SER B C 1
ATOM 4433 O O . SER B 1 148 ? -6.793 -12.031 -8.609 1 81.5 148 SER B O 1
ATOM 4435 N N . SER B 1 149 ? -6.234 -10.812 -6.855 1 80.06 149 SER B N 1
ATOM 4436 C CA . SER B 1 149 ? -6.387 -9.555 -7.582 1 80.06 149 SER B CA 1
ATOM 4437 C C . SER B 1 149 ? -5.055 -8.828 -7.711 1 80.06 149 SER B C 1
ATOM 4439 O O . SER B 1 149 ? -4.395 -8.547 -6.711 1 80.06 149 SER B O 1
ATOM 4441 N N . LEU B 1 150 ? -4.652 -8.664 -8.938 1 80.44 150 LEU B N 1
ATOM 4442 C CA . LEU B 1 150 ? -3.488 -7.828 -9.219 1 80.44 150 LEU B CA 1
ATOM 4443 C C . LEU B 1 150 ? -3.902 -6.379 -9.453 1 80.44 150 LEU B C 1
ATOM 4445 O O . LEU B 1 150 ? -4.668 -6.09 -10.375 1 80.44 150 LEU B O 1
ATOM 4449 N N . LEU B 1 151 ? -3.408 -5.52 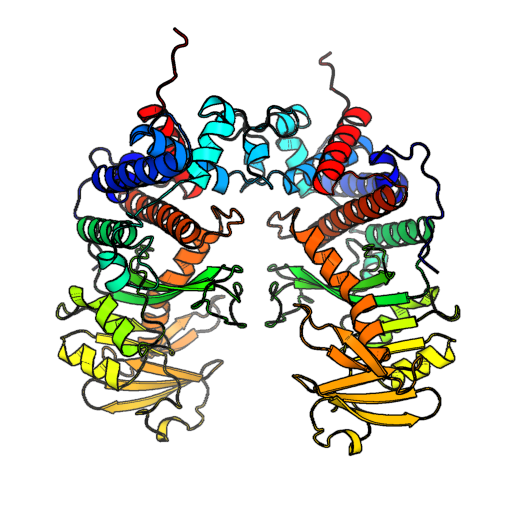-8.57 1 77.12 151 LEU B N 1
ATOM 4450 C CA . LEU B 1 151 ? -3.787 -4.113 -8.664 1 77.12 151 LEU B CA 1
ATOM 4451 C C . LEU B 1 151 ? -3.447 -3.553 -10.047 1 77.12 151 LEU B C 1
ATOM 4453 O O . LEU B 1 151 ? -2.336 -3.744 -10.539 1 77.12 151 LEU B O 1
ATOM 4457 N N . TRP B 1 152 ? -4.445 -3.033 -10.758 1 79.19 152 TRP B N 1
ATOM 4458 C CA . TRP B 1 152 ? -4.285 -2.391 -12.055 1 79.19 152 TRP B CA 1
ATOM 4459 C C . TRP B 1 152 ? -5.191 -1.17 -12.18 1 79.19 152 TRP B C 1
ATOM 4461 O O . TRP B 1 152 ? -6.414 -1.289 -12.094 1 79.19 152 TRP B O 1
ATOM 4471 N N . LYS B 1 153 ? -4.578 -0.039 -12.391 1 73.62 153 LYS B N 1
ATOM 4472 C CA . LYS B 1 153 ? -5.359 1.194 -12.453 1 73.62 153 LYS B CA 1
ATOM 4473 C C . LYS B 1 153 ? -5.449 1.715 -13.891 1 73.62 153 LYS B C 1
ATOM 4475 O O . LYS B 1 153 ? -6.164 2.68 -14.156 1 73.62 153 LYS B O 1
ATOM 4480 N N . GLY B 1 154 ? -4.73 1.048 -14.789 1 75.75 154 GLY B N 1
ATOM 4481 C CA . GLY B 1 154 ? -4.715 1.502 -16.172 1 75.75 154 GLY B CA 1
ATOM 4482 C C . GLY B 1 154 ? -5.945 1.075 -16.953 1 75.75 154 GLY B C 1
ATOM 4483 O O . GLY B 1 154 ? -6.863 0.474 -16.391 1 75.75 154 GLY B O 1
ATOM 4484 N N . ARG B 1 155 ? -5.938 1.476 -18.094 1 75.31 155 ARG B N 1
ATOM 4485 C CA . ARG B 1 155 ? -7.043 1.129 -18.984 1 75.31 155 ARG B CA 1
ATOM 4486 C C . ARG B 1 155 ? -6.961 -0.331 -19.422 1 75.31 155 ARG B C 1
ATOM 4488 O O . ARG B 1 155 ? -5.934 -0.77 -19.953 1 75.31 155 ARG B O 1
ATOM 4495 N N . LEU B 1 156 ? -7.934 -1.054 -19.094 1 78.12 156 LEU B N 1
ATOM 4496 C CA . LEU B 1 156 ? -8.078 -2.457 -19.469 1 78.12 156 LEU B CA 1
ATOM 4497 C C . LEU B 1 156 ? -9.547 -2.867 -19.469 1 78.12 156 LEU B C 1
ATOM 4499 O O . LEU B 1 156 ? -10.258 -2.668 -18.484 1 78.12 156 LEU B O 1
ATOM 4503 N N . LEU B 1 157 ? -9.953 -3.283 -20.578 1 69.88 157 LEU B N 1
ATOM 4504 C CA . LEU B 1 157 ? -11.367 -3.557 -20.812 1 69.88 157 LEU B CA 1
ATOM 4505 C C . LEU B 1 157 ? -11.906 -4.535 -19.766 1 69.88 157 LEU B C 1
ATOM 4507 O O . LEU B 1 157 ? -13.07 -4.445 -19.375 1 69.88 157 LEU B O 1
ATOM 4511 N N . TRP B 1 158 ? -11.094 -5.375 -19.328 1 76.06 158 TRP B N 1
ATOM 4512 C CA . TRP B 1 158 ? -11.594 -6.422 -18.453 1 76.06 158 TRP B CA 1
ATOM 4513 C C . TRP B 1 158 ? -11.07 -6.227 -17.031 1 76.06 158 TRP B C 1
ATOM 4515 O O . TRP B 1 158 ? -10.906 -7.195 -16.281 1 76.06 158 TRP B O 1
ATOM 4525 N N . LYS B 1 159 ? -10.805 -5.023 -16.703 1 77.81 159 LYS B N 1
ATOM 4526 C CA . LYS B 1 159 ? -10.453 -4.66 -15.336 1 77.81 159 LYS B CA 1
ATOM 4527 C C . LYS B 1 159 ? -11.641 -4.883 -14.391 1 77.81 159 LYS B C 1
ATOM 4529 O O . LYS B 1 159 ? -12.789 -4.652 -14.766 1 77.81 159 LYS B O 1
ATOM 4534 N N . GLN B 1 160 ? -11.359 -5.438 -13.188 1 77.38 160 GLN B N 1
ATOM 4535 C CA . GLN B 1 160 ? -12.406 -5.719 -12.211 1 77.38 160 GLN B CA 1
ATOM 4536 C C . GLN B 1 160 ? -12.367 -4.723 -11.055 1 77.38 160 GLN B C 1
ATOM 4538 O O . GLN B 1 160 ? -11.297 -4.199 -10.719 1 77.38 160 GLN B O 1
ATOM 4543 N N . TYR B 1 161 ? -13.523 -4.355 -10.547 1 74.56 161 TYR B N 1
ATOM 4544 C CA . TYR B 1 161 ? -13.648 -3.473 -9.398 1 74.56 161 TYR B CA 1
ATOM 4545 C C . TYR B 1 161 ? -14.289 -4.199 -8.219 1 74.56 161 TYR B C 1
ATOM 4547 O O . TYR B 1 161 ? -15.367 -4.777 -8.352 1 74.56 161 TYR B O 1
ATOM 4555 N N . ASN B 1 162 ? -13.602 -4.379 -7.129 1 71.19 162 ASN B N 1
ATOM 4556 C CA . ASN B 1 162 ? -14.117 -4.953 -5.891 1 71.19 162 ASN B CA 1
ATOM 4557 C C . ASN B 1 162 ? -13.844 -4.043 -4.695 1 71.19 162 ASN B C 1
ATOM 4559 O O . ASN B 1 162 ? -12.742 -4.039 -4.156 1 71.19 162 ASN B O 1
ATOM 4563 N N . PRO B 1 163 ? -14.836 -3.312 -4.195 1 67.19 163 PRO B N 1
ATOM 4564 C CA . PRO B 1 163 ? -14.633 -2.33 -3.129 1 67.19 163 PRO B CA 1
ATOM 4565 C C . PRO B 1 163 ? -14.242 -2.975 -1.801 1 67.19 163 PRO B C 1
ATOM 4567 O O . PRO B 1 163 ? -13.711 -2.297 -0.914 1 67.19 163 PRO B O 1
ATOM 4570 N N . MET B 1 164 ? -14.492 -4.285 -1.651 1 67.88 164 MET B N 1
ATOM 4571 C CA . MET B 1 164 ? -14.25 -4.961 -0.379 1 67.88 164 MET B CA 1
ATOM 4572 C C . MET B 1 164 ? -12.789 -5.379 -0.249 1 67.88 164 MET B C 1
ATOM 4574 O O . MET B 1 164 ? -12.352 -5.77 0.833 1 67.88 164 MET B O 1
ATOM 4578 N N . LYS B 1 165 ? -12.062 -5.293 -1.396 1 65.69 165 LYS B N 1
ATOM 4579 C CA . LYS B 1 165 ? -10.656 -5.691 -1.367 1 65.69 165 LYS B CA 1
ATOM 4580 C C . LYS B 1 165 ? -9.742 -4.477 -1.263 1 65.69 165 LYS B C 1
ATOM 4582 O O . LYS B 1 165 ? -10.117 -3.373 -1.662 1 65.69 165 LYS B O 1
ATOM 4587 N N . ALA B 1 166 ? -8.656 -4.691 -0.625 1 65.5 166 ALA B N 1
ATOM 4588 C CA . ALA B 1 166 ? -7.672 -3.615 -0.55 1 65.5 166 ALA B CA 1
ATOM 4589 C C . ALA B 1 166 ? -7.316 -3.096 -1.941 1 65.5 166 ALA B C 1
ATOM 4591 O O . ALA B 1 166 ? -7.203 -1.887 -2.148 1 65.5 166 ALA B O 1
ATOM 4592 N N . SER B 1 167 ? -7.113 -4 -2.85 1 62.34 167 SER B N 1
ATOM 4593 C CA . SER B 1 167 ? -6.926 -3.643 -4.25 1 62.34 167 SER B CA 1
ATOM 4594 C C . SER B 1 167 ? -8.258 -3.561 -4.984 1 62.34 167 SER B C 1
ATOM 4596 O O . SER B 1 167 ? -8.703 -4.535 -5.594 1 62.34 167 SER B O 1
ATOM 4598 N N . ARG B 1 168 ? -8.852 -2.375 -4.984 1 66.94 168 ARG B N 1
ATOM 4599 C CA . ARG B 1 168 ? -10.227 -2.244 -5.453 1 66.94 168 ARG B CA 1
ATOM 4600 C C . ARG B 1 168 ? -10.32 -2.471 -6.957 1 66.94 168 ARG B C 1
ATOM 4602 O O . ARG B 1 168 ? -11.328 -2.973 -7.453 1 66.94 168 ARG B O 1
ATOM 4609 N N . PHE B 1 169 ? -9.211 -2.053 -7.664 1 72.88 169 PHE B N 1
ATOM 4610 C CA . PHE B 1 169 ? -9.156 -2.232 -9.109 1 72.88 169 PHE B CA 1
ATOM 4611 C C . PHE B 1 169 ? -8.016 -3.166 -9.5 1 72.88 169 PHE B C 1
ATOM 4613 O O . PHE B 1 169 ? -6.93 -3.098 -8.922 1 72.88 169 PHE B O 1
ATOM 4620 N N . GLY B 1 170 ? -8.383 -4.137 -10.367 1 78.88 170 GLY B N 1
ATOM 4621 C CA . GLY B 1 170 ? -7.246 -4.953 -10.766 1 78.88 170 GLY B CA 1
ATOM 4622 C C . GLY B 1 170 ? -7.625 -6.09 -11.695 1 78.88 170 GLY B C 1
ATOM 4623 O O . GLY B 1 170 ? -8.742 -6.125 -12.211 1 78.88 170 GLY B O 1
ATOM 4624 N N . ILE B 1 171 ? -6.633 -6.82 -12.031 1 80.75 171 ILE B N 1
ATOM 4625 C CA . ILE B 1 171 ? -6.762 -8.023 -12.844 1 80.75 171 ILE B CA 1
ATOM 4626 C C . ILE B 1 171 ? -7.02 -9.234 -11.945 1 80.75 171 ILE B C 1
ATOM 4628 O O . ILE B 1 171 ? -6.25 -9.5 -11.023 1 80.75 171 ILE B O 1
ATOM 4632 N N . LYS B 1 172 ? -8.156 -9.789 -12.227 1 80 172 LYS B N 1
ATOM 4633 C CA . LYS B 1 172 ? -8.539 -10.961 -11.453 1 80 172 LYS B CA 1
ATOM 4634 C C . LYS B 1 172 ? -7.898 -12.227 -12.023 1 80 172 LYS B C 1
ATOM 4636 O O . LYS B 1 172 ? -7.965 -12.469 -13.227 1 80 172 LYS B O 1
ATOM 4641 N N . MET B 1 173 ? -7.164 -12.914 -11.133 1 81.12 173 MET B N 1
ATOM 4642 C CA . MET B 1 173 ? -6.547 -14.18 -11.508 1 81.12 173 MET B CA 1
ATOM 4643 C C . MET B 1 173 ? -7.113 -15.328 -10.68 1 81.12 173 MET B C 1
ATOM 4645 O O . MET B 1 173 ? -7.262 -15.203 -9.461 1 81.12 173 MET B O 1
ATOM 4649 N N . PHE B 1 174 ? -7.496 -16.406 -11.375 1 83.12 174 PHE B N 1
ATOM 4650 C CA . PHE B 1 174 ? -7.957 -17.594 -10.688 1 83.12 174 PHE B CA 1
ATOM 4651 C C . PHE B 1 174 ? -6.812 -18.594 -10.492 1 83.12 174 PHE B C 1
ATOM 4653 O O . PHE B 1 174 ? -6.078 -18.891 -11.438 1 83.12 174 PHE B O 1
ATOM 4660 N N . GLU B 1 175 ? -6.734 -18.969 -9.289 1 83.56 175 GLU B N 1
ATOM 4661 C CA . GLU B 1 175 ? -5.566 -19.781 -8.977 1 83.56 175 GLU B CA 1
ATOM 4662 C C . GLU B 1 175 ? -5.961 -21.062 -8.242 1 83.56 175 GLU B C 1
ATOM 4664 O O . GLU B 1 175 ? -6.961 -21.078 -7.52 1 83.56 175 GLU B O 1
ATOM 4669 N N . LEU B 1 176 ? -5.27 -22.109 -8.547 1 83.69 176 LEU B N 1
ATOM 4670 C CA . LEU B 1 176 ? -5.344 -23.391 -7.852 1 83.69 176 LEU B CA 1
ATOM 4671 C C . LEU B 1 176 ? -4.156 -23.562 -6.91 1 83.69 176 LEU B C 1
ATOM 4673 O O . LEU B 1 176 ? -3.01 -23.312 -7.293 1 83.69 176 LEU B O 1
ATOM 4677 N N . PHE B 1 177 ? -4.469 -23.875 -5.637 1 82.88 177 PHE B N 1
ATOM 4678 C CA . PHE B 1 177 ? -3.416 -23.984 -4.633 1 82.88 177 PHE B CA 1
ATOM 4679 C C . PHE B 1 177 ? -3.469 -25.344 -3.934 1 82.88 177 PHE B C 1
ATOM 4681 O O . PHE B 1 177 ? -4.551 -25.875 -3.676 1 82.88 177 PHE B O 1
ATOM 4688 N N . GLY B 1 178 ? -2.346 -25.938 -3.732 1 76.31 178 GLY B N 1
ATOM 4689 C CA . GLY B 1 178 ? -2.262 -27.141 -2.92 1 76.31 178 GLY B CA 1
ATOM 4690 C C . GLY B 1 178 ? -2.018 -26.859 -1.451 1 76.31 178 GLY B C 1
ATOM 4691 O O . GLY B 1 178 ? -1.314 -25.906 -1.107 1 76.31 178 GLY B O 1
ATOM 4692 N N . SER B 1 179 ? -2.838 -27.594 -0.702 1 61 179 SER B N 1
ATOM 4693 C CA . SER B 1 179 ? -2.727 -27.469 0.748 1 61 179 SER B CA 1
ATOM 4694 C C . SER B 1 179 ? -1.293 -27.703 1.214 1 61 179 SER B C 1
ATOM 4696 O O . SER B 1 179 ? -0.579 -28.531 0.651 1 61 179 SER B O 1
ATOM 4698 N N . GLY B 1 180 ? -0.83 -26.719 1.941 1 51.03 180 GLY B N 1
ATOM 4699 C CA . GLY B 1 180 ? 0.512 -26.75 2.5 1 51.03 180 GLY B CA 1
ATOM 4700 C C . GLY B 1 180 ? 1.538 -26.062 1.627 1 51.03 180 GLY B C 1
ATOM 4701 O O . GLY B 1 180 ? 2.652 -25.781 2.074 1 51.03 180 GLY B O 1
ATOM 4702 N N . THR B 1 181 ? 1.18 -26.266 0.262 1 46.47 181 THR B N 1
ATOM 4703 C CA . THR B 1 181 ? 2.215 -25.672 -0.568 1 46.47 181 THR B CA 1
ATOM 4704 C C . THR B 1 181 ? 1.788 -24.281 -1.037 1 46.47 181 THR B C 1
ATOM 4706 O O . THR B 1 181 ? 0.608 -24.047 -1.306 1 46.47 181 THR B O 1
ATOM 4709 N N . LYS B 1 182 ? 2.174 -23.234 -0.435 1 50.28 182 LYS B N 1
ATOM 4710 C CA . LYS B 1 182 ? 2.021 -21.828 -0.791 1 50.28 182 LYS B CA 1
ATOM 4711 C C . LYS B 1 182 ? 2.283 -21.609 -2.277 1 50.28 182 LYS B C 1
ATOM 4713 O O . LYS B 1 182 ? 2.725 -20.531 -2.682 1 50.28 182 LYS B O 1
ATOM 4718 N N . LEU B 1 183 ? 2.123 -22.812 -3.127 1 44.34 183 LEU B N 1
ATOM 4719 C CA . LEU B 1 183 ? 2.508 -22.656 -4.527 1 44.34 183 LEU B CA 1
ATOM 4720 C C . LEU B 1 183 ? 1.312 -22.25 -5.379 1 44.34 183 LEU B C 1
ATOM 4722 O O . LEU B 1 183 ? 0.225 -22.812 -5.246 1 44.34 183 LEU B O 1
ATOM 4726 N N . GLY B 1 184 ? 1.198 -20.953 -5.953 1 50.78 184 GLY B N 1
ATOM 4727 C CA . GLY B 1 184 ? 0.13 -20.438 -6.789 1 50.78 184 GLY B CA 1
ATOM 4728 C C . GLY B 1 184 ? 0.303 -20.766 -8.258 1 50.78 184 GLY B C 1
ATOM 4729 O O . GLY B 1 184 ? 1.422 -20.75 -8.773 1 50.78 184 GLY B O 1
ATOM 4730 N N . CYS B 1 185 ? -0.549 -21.516 -9.023 1 50.25 185 CYS B N 1
ATOM 4731 C CA . CYS B 1 185 ? -0.346 -21.922 -10.406 1 50.25 185 CYS B CA 1
ATOM 4732 C C . CYS B 1 185 ? -1.081 -21 -11.375 1 50.25 185 CYS B C 1
ATOM 4734 O O . CYS B 1 185 ? -0.477 -20.453 -12.297 1 50.25 185 CYS B O 1
ATOM 4736 N N . GLU B 1 186 ? -2.334 -21.297 -11.633 1 51.34 186 GLU B N 1
ATOM 4737 C CA . GLU B 1 186 ? -2.98 -21.109 -12.93 1 51.34 186 GLU B CA 1
ATOM 4738 C C . GLU B 1 186 ? -3.771 -19.797 -12.969 1 51.34 186 GLU B C 1
ATOM 4740 O O . GLU B 1 186 ? -4.414 -19.422 -11.984 1 51.34 186 GLU B O 1
ATOM 4745 N N . ILE B 1 187 ? -3.373 -18.781 -13.945 1 48.12 187 ILE B N 1
ATOM 4746 C CA . ILE B 1 187 ? -4.152 -17.578 -14.219 1 48.12 187 ILE B CA 1
ATOM 4747 C C . ILE B 1 187 ? -5.168 -17.859 -15.328 1 48.12 187 ILE B C 1
ATOM 4749 O O . ILE B 1 187 ? -4.805 -18.344 -16.391 1 48.12 187 ILE B O 1
ATOM 4753 N N . THR B 1 188 ? -6.383 -18.375 -15.086 1 46.5 188 THR B N 1
ATOM 4754 C CA . THR B 1 188 ? -7.32 -18.516 -16.203 1 46.5 188 THR B CA 1
ATOM 4755 C C . THR B 1 188 ? -8.266 -17.328 -16.281 1 46.5 188 THR B C 1
ATOM 4757 O O . THR B 1 188 ? -8.602 -16.719 -15.258 1 46.5 188 THR B O 1
ATOM 4760 N N . LYS B 1 189 ? -8.312 -16.438 -17.359 1 46.44 189 LYS B N 1
ATOM 4761 C CA . LYS B 1 189 ? -9.125 -15.266 -17.672 1 46.44 189 LYS B CA 1
ATOM 4762 C C . LYS B 1 189 ? -10.602 -15.641 -17.781 1 46.44 189 LYS B C 1
ATOM 4764 O O . LYS B 1 189 ? -11.43 -14.82 -18.188 1 46.44 189 LYS B O 1
ATOM 4769 N N . ASP B 1 190 ? -11.242 -16.766 -17.703 1 43.31 190 ASP B N 1
ATOM 4770 C CA . ASP B 1 190 ? -12.539 -16.766 -18.359 1 43.31 190 ASP B CA 1
ATOM 4771 C C . ASP B 1 190 ? -13.547 -15.914 -17.594 1 43.31 190 ASP B C 1
ATOM 4773 O O . ASP B 1 190 ? -14.172 -16.375 -16.641 1 43.31 190 ASP B O 1
ATOM 4777 N N . THR B 1 191 ? -13.391 -14.57 -17.672 1 45.19 191 THR B N 1
ATOM 4778 C CA . THR B 1 191 ? -14.297 -13.578 -17.109 1 45.19 191 THR B CA 1
ATOM 4779 C C . THR B 1 191 ? -15.75 -13.984 -17.328 1 45.19 191 THR B C 1
ATOM 4781 O O . THR B 1 191 ? -16.625 -13.617 -16.547 1 45.19 191 THR B O 1
ATOM 4784 N N . ASP B 1 192 ? -16.047 -14.273 -18.562 1 44.47 192 ASP B N 1
ATOM 4785 C CA . ASP B 1 192 ? -17.469 -14.438 -18.812 1 44.47 192 ASP B CA 1
ATOM 4786 C C . ASP B 1 192 ? -18 -15.719 -18.172 1 44.47 192 ASP B C 1
ATOM 4788 O O . ASP B 1 192 ? -19.188 -16.031 -18.297 1 44.47 192 ASP B O 1
ATOM 4792 N N . LEU B 1 193 ? -17.094 -16.594 -17.844 1 49.91 193 LEU B N 1
ATOM 4793 C CA . LEU B 1 193 ? -17.641 -17.906 -17.5 1 49.91 193 LEU B CA 1
ATOM 4794 C C . LEU B 1 193 ? -18.031 -17.953 -16.031 1 49.91 193 LEU B C 1
ATOM 4796 O O . LEU B 1 193 ? -17.375 -17.328 -15.188 1 49.91 193 LEU B O 1
ATOM 4800 N N . PHE B 1 194 ? -19.188 -18.438 -15.766 1 60.72 194 PHE B N 1
ATOM 4801 C CA . PHE B 1 194 ? -19.812 -18.875 -14.516 1 60.72 194 PHE B CA 1
ATOM 4802 C C . PHE B 1 194 ? -18.812 -19.578 -13.625 1 60.72 194 PHE B C 1
ATOM 4804 O O . PHE B 1 194 ? -17.859 -20.203 -14.117 1 60.72 194 PHE B O 1
ATOM 4811 N N . SER B 1 195 ? -18.672 -19.188 -12.305 1 70.88 195 SER B N 1
ATOM 4812 C CA . SER B 1 195 ? -17.859 -19.719 -11.219 1 70.88 195 SER B CA 1
ATOM 4813 C C . SER B 1 195 ? -17.609 -21.219 -11.398 1 70.88 195 SER B C 1
ATOM 4815 O O . SER B 1 195 ? -16.484 -21.688 -11.219 1 70.88 195 SER B O 1
ATOM 4817 N N . THR B 1 196 ? -18.547 -21.922 -12.062 1 79.12 196 THR B N 1
ATOM 4818 C CA . THR B 1 196 ? -18.453 -23.375 -12.211 1 79.12 196 THR B CA 1
ATOM 4819 C C . THR B 1 196 ? -17.438 -23.75 -13.289 1 79.12 196 THR B C 1
ATOM 4821 O O . THR B 1 196 ? -16.609 -24.641 -13.078 1 79.12 196 THR B O 1
ATOM 4824 N N . LYS B 1 197 ? -17.453 -23.094 -14.352 1 80.12 197 LYS B N 1
ATOM 4825 C CA . LYS B 1 197 ? -16.547 -23.406 -15.453 1 80.12 197 LYS B CA 1
ATOM 4826 C C . LYS B 1 197 ? -15.102 -23.109 -15.078 1 80.12 197 LYS B C 1
ATOM 4828 O O . LYS B 1 197 ? -14.195 -23.844 -15.477 1 80.12 197 LYS B O 1
ATOM 4833 N N . VAL B 1 198 ? -14.938 -22.125 -14.344 1 82.44 198 VAL B N 1
ATOM 4834 C CA . VAL B 1 198 ? -13.594 -21.75 -13.906 1 82.44 198 VAL B CA 1
ATOM 4835 C C . VAL B 1 198 ? -12.984 -22.859 -13.055 1 82.44 198 VAL B C 1
ATOM 4837 O O . VAL B 1 198 ? -11.844 -23.266 -13.289 1 82.44 198 VAL B O 1
ATOM 4840 N N . VAL B 1 199 ? -13.828 -23.406 -12.148 1 86.88 199 VAL B N 1
ATOM 4841 C CA . VAL B 1 199 ? -13.328 -24.438 -11.234 1 86.88 199 VAL B CA 1
ATOM 4842 C C . VAL B 1 199 ? -13.016 -25.703 -12.016 1 86.88 199 VAL B C 1
ATOM 4844 O O . VAL B 1 199 ? -11.945 -26.297 -11.836 1 86.88 199 VAL B O 1
ATOM 4847 N N . LEU B 1 200 ? -13.875 -26.062 -12.906 1 87.12 200 LEU B N 1
ATOM 4848 C CA . LEU B 1 200 ? -13.688 -27.297 -13.664 1 87.12 200 LEU B CA 1
ATOM 4849 C C . LEU B 1 200 ? -12.492 -27.172 -14.602 1 87.12 200 LEU B C 1
ATOM 4851 O O . LEU B 1 200 ? -11.719 -28.125 -14.75 1 87.12 200 LEU B O 1
ATOM 4855 N N . SER B 1 201 ? -12.344 -26.047 -15.125 1 81.88 201 SER B N 1
ATOM 4856 C CA . SER B 1 201 ? -11.227 -25.828 -16.047 1 81.88 201 SER B CA 1
ATOM 4857 C C . SER B 1 201 ? -9.891 -25.828 -15.305 1 81.88 201 SER B C 1
ATOM 4859 O O . SER B 1 201 ? -8.938 -26.484 -15.734 1 81.88 201 SER B O 1
ATOM 4861 N N . LEU B 1 202 ? -9.852 -25.188 -14.219 1 81.44 202 LEU B N 1
ATOM 4862 C CA . LEU B 1 202 ? -8.625 -25.078 -13.438 1 81.44 202 LEU B CA 1
ATOM 4863 C C . LEU B 1 202 ? -8.219 -26.422 -12.852 1 81.44 202 LEU B C 1
ATOM 4865 O O . LEU B 1 202 ? -7.027 -26.719 -12.742 1 81.44 202 LEU B O 1
ATOM 4869 N N . SER B 1 203 ? -9.227 -27.25 -12.531 1 86.06 203 SER B N 1
ATOM 4870 C CA . SER B 1 203 ? -8.938 -28.5 -11.82 1 86.06 203 SER B CA 1
ATOM 4871 C C . SER B 1 203 ? -8.992 -29.688 -12.766 1 86.06 203 SER B C 1
ATOM 4873 O O . SER B 1 203 ? -8.945 -30.844 -12.32 1 86.06 203 SER B O 1
ATOM 4875 N N . GLU B 1 204 ? -9.062 -29.469 -13.984 1 84.81 204 GLU B N 1
ATOM 4876 C CA . GLU B 1 204 ? -9.305 -30.531 -14.953 1 84.81 204 GLU B CA 1
ATOM 4877 C C . GLU B 1 204 ? -8.305 -31.672 -14.781 1 84.81 204 GLU B C 1
ATOM 4879 O O . GLU B 1 204 ? -8.688 -32.844 -14.758 1 84.81 204 GLU B O 1
ATOM 4884 N N . LYS B 1 205 ? -7.109 -31.344 -14.609 1 81.81 205 LYS B N 1
ATOM 4885 C CA . LYS B 1 205 ? -6.059 -32.344 -14.547 1 81.81 205 LYS B CA 1
ATOM 4886 C C . LYS B 1 205 ? -6.031 -33.031 -13.18 1 81.81 205 LYS B C 1
ATOM 4888 O O . LYS B 1 205 ? -5.352 -34.031 -12.992 1 81.81 205 LYS B O 1
ATOM 4893 N N . LEU B 1 206 ? -6.816 -32.5 -12.242 1 85.69 206 LEU B N 1
ATOM 4894 C CA . LEU B 1 206 ? -6.801 -33.031 -10.883 1 85.69 206 LEU B CA 1
ATOM 4895 C C . LEU B 1 206 ? -8.062 -33.812 -10.594 1 85.69 206 LEU B C 1
ATOM 4897 O O . LEU B 1 206 ? -8.172 -34.469 -9.547 1 85.69 206 LEU B O 1
ATOM 4901 N N . LEU B 1 207 ? -8.883 -33.781 -11.562 1 90.94 207 LEU B N 1
ATOM 4902 C CA . LEU B 1 207 ? -10.141 -34.5 -11.375 1 90.94 207 LEU B CA 1
ATOM 4903 C C . LEU B 1 207 ? -9.93 -36 -11.492 1 90.94 207 LEU B C 1
ATOM 4905 O O . LEU B 1 207 ? -8.898 -36.469 -11.984 1 90.94 207 LEU B O 1
ATOM 4909 N N . ASP B 1 208 ? -10.805 -36.781 -10.914 1 93.06 208 ASP B N 1
ATOM 4910 C CA . ASP B 1 208 ? -10.844 -38.25 -11.031 1 93.06 208 ASP B CA 1
ATOM 4911 C C . ASP B 1 208 ? -9.688 -38.875 -10.281 1 93.06 208 ASP B C 1
ATOM 4913 O O . ASP B 1 208 ? -9.203 -39.938 -10.68 1 93.06 208 ASP B O 1
ATOM 4917 N N . SER B 1 209 ? -9.164 -38.188 -9.297 1 90.81 209 SER B N 1
ATOM 4918 C CA . SER B 1 209 ? -7.996 -38.719 -8.578 1 90.81 209 SER B CA 1
ATOM 4919 C C . SER B 1 209 ? -8.258 -38.781 -7.078 1 90.81 209 SER B C 1
ATOM 4921 O O . SER B 1 209 ? -7.324 -38.875 -6.281 1 90.81 209 SER B O 1
ATOM 4923 N N . GLY B 1 210 ? -9.484 -38.625 -6.668 1 92 210 GLY B N 1
ATOM 4924 C CA . GLY B 1 210 ? -9.844 -38.75 -5.266 1 92 210 GLY B CA 1
ATOM 4925 C C . GLY B 1 210 ? -9.453 -37.531 -4.441 1 92 210 GLY B C 1
ATOM 4926 O O . GLY B 1 210 ? -9.305 -37.625 -3.221 1 92 210 GLY B O 1
ATOM 4927 N N . ARG B 1 211 ? -9.266 -36.406 -5.027 1 92.69 211 ARG B N 1
ATOM 4928 C CA . ARG B 1 211 ? -8.867 -35.188 -4.344 1 92.69 211 ARG B CA 1
ATOM 4929 C C . ARG B 1 211 ? -10.086 -34.438 -3.805 1 92.69 211 ARG B C 1
ATOM 4931 O O . ARG B 1 211 ? -11.227 -34.844 -4.043 1 92.69 211 ARG B O 1
ATOM 4938 N N . CYS B 1 212 ? -9.789 -33.469 -2.986 1 95.31 212 CYS B N 1
ATOM 4939 C CA . CYS B 1 212 ? -10.82 -32.594 -2.441 1 95.31 212 CYS B CA 1
ATOM 4940 C C . CYS B 1 212 ? -10.523 -31.141 -2.766 1 95.31 212 CYS B C 1
ATOM 4942 O O . CYS B 1 212 ? -9.422 -30.641 -2.502 1 95.31 212 CYS B O 1
ATOM 4944 N N . ILE B 1 213 ? -11.516 -30.516 -3.318 1 93.75 213 ILE B N 1
ATOM 4945 C CA . ILE B 1 213 ? -11.344 -29.109 -3.705 1 93.75 213 ILE B CA 1
ATOM 4946 C C . ILE B 1 213 ? -12.086 -28.219 -2.719 1 93.75 213 ILE B C 1
ATOM 4948 O O . ILE B 1 213 ? -13.266 -28.438 -2.438 1 93.75 213 ILE B O 1
ATOM 4952 N N . TYR B 1 214 ? -11.43 -27.297 -2.184 1 94.75 214 TYR B N 1
ATOM 4953 C CA . TYR B 1 214 ? -12.023 -26.328 -1.272 1 94.75 214 TYR B CA 1
ATOM 4954 C C . TYR B 1 214 ? -12.359 -25.031 -2.004 1 94.75 214 TYR B C 1
ATOM 4956 O O . TYR B 1 214 ? -11.547 -24.516 -2.777 1 94.75 214 TYR B O 1
ATOM 4964 N N . LEU B 1 215 ? -13.594 -24.5 -1.766 1 93.31 215 LEU B N 1
ATOM 4965 C CA . LEU B 1 215 ? -14.109 -23.359 -2.52 1 93.31 215 LEU B CA 1
ATOM 4966 C C . LEU B 1 215 ? -14.773 -22.344 -1.589 1 93.31 215 LEU B C 1
ATOM 4968 O O . LEU B 1 215 ? -15.281 -22.719 -0.528 1 93.31 215 LEU B O 1
ATOM 4972 N N . ASP B 1 216 ? -14.742 -21.094 -1.996 1 91.12 216 ASP B N 1
ATOM 4973 C CA . ASP B 1 216 ? -15.477 -20.094 -1.234 1 91.12 216 ASP B CA 1
ATOM 4974 C C . ASP B 1 216 ? -16.891 -19.938 -1.77 1 91.12 216 ASP B 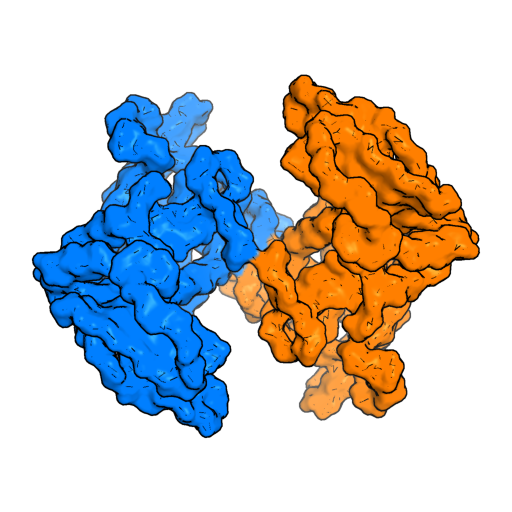C 1
ATOM 4976 O O . ASP B 1 216 ? -17.312 -20.656 -2.68 1 91.12 216 ASP B O 1
ATOM 4980 N N . ASN B 1 217 ? -17.688 -19.031 -1.181 1 89.75 217 ASN B N 1
ATOM 4981 C CA . ASN B 1 217 ? -19.109 -18.922 -1.465 1 89.75 217 ASN B CA 1
ATOM 4982 C C . ASN B 1 217 ? -19.359 -18.406 -2.885 1 89.75 217 ASN B C 1
ATOM 4984 O O . ASN B 1 217 ? -20.453 -18.609 -3.436 1 89.75 217 ASN B O 1
ATOM 4988 N N . TYR B 1 218 ? -18.328 -17.875 -3.484 1 84.5 218 TYR B N 1
ATOM 4989 C CA . TYR B 1 218 ? -18.453 -17.406 -4.855 1 84.5 218 TYR B CA 1
ATOM 4990 C C . TYR B 1 218 ? -18.594 -18.578 -5.824 1 84.5 218 TYR B C 1
ATOM 4992 O O . TYR B 1 218 ? -19.359 -18.516 -6.777 1 84.5 218 TYR B O 1
ATOM 5000 N N . TYR B 1 219 ? -17.891 -19.578 -5.555 1 89.44 219 TYR B N 1
ATOM 5001 C CA . TYR B 1 219 ? -17.812 -20.719 -6.469 1 89.44 219 TYR B CA 1
ATOM 5002 C C . TYR B 1 219 ? -18.797 -21.812 -6.082 1 89.44 219 TYR B C 1
ATOM 5004 O O . TYR B 1 219 ? -19.328 -22.516 -6.945 1 89.44 219 TYR B O 1
ATOM 5012 N N . SER B 1 220 ? -19.094 -21.875 -4.867 1 92.75 220 SER B N 1
ATOM 5013 C CA . SER B 1 220 ? -19.797 -23.031 -4.316 1 92.75 220 SER B CA 1
ATOM 5014 C C . SER B 1 220 ? -21.25 -23.062 -4.797 1 92.75 220 SER B C 1
ATOM 5016 O O . SER B 1 220 ? -21.969 -22.078 -4.684 1 92.75 220 SER B O 1
ATOM 5018 N N . SER B 1 221 ? -21.641 -24.141 -5.336 1 92.94 221 SER B N 1
ATOM 5019 C CA . SER B 1 221 ? -23.016 -24.422 -5.73 1 92.94 221 SER B CA 1
ATOM 5020 C C . SER B 1 221 ? -23.312 -25.922 -5.703 1 92.94 221 SER B C 1
ATOM 5022 O O . SER B 1 221 ? -22.406 -26.734 -5.922 1 92.94 221 SER B O 1
ATOM 5024 N N . PRO B 1 222 ? -24.562 -26.25 -5.387 1 93.19 222 PRO B N 1
ATOM 5025 C CA . PRO B 1 222 ? -24.906 -27.672 -5.406 1 93.19 222 PRO B CA 1
ATOM 5026 C C . PRO B 1 222 ? -24.594 -28.328 -6.75 1 93.19 222 PRO B C 1
ATOM 5028 O O . PRO B 1 222 ? -24.109 -29.469 -6.793 1 93.19 222 PRO B O 1
ATOM 5031 N N . ASP B 1 223 ? -24.812 -27.609 -7.758 1 92.31 223 ASP B N 1
ATOM 5032 C CA . ASP B 1 223 ? -24.562 -28.141 -9.094 1 92.31 223 ASP B CA 1
ATOM 5033 C C . ASP B 1 223 ? -23.094 -28.469 -9.305 1 92.31 223 ASP B C 1
ATOM 5035 O O . ASP B 1 223 ? -22.734 -29.547 -9.766 1 92.31 223 ASP B O 1
ATOM 5039 N N . LEU B 1 224 ? -22.25 -27.547 -8.961 1 94.06 224 LEU B N 1
ATOM 5040 C CA . LEU B 1 224 ? -20.812 -27.75 -9.102 1 94.06 224 LEU B CA 1
ATOM 5041 C C . LEU B 1 224 ? -20.344 -28.938 -8.273 1 94.06 224 LEU B C 1
ATOM 5043 O O . LEU B 1 224 ? -19.578 -29.781 -8.758 1 94.06 224 LEU B O 1
ATOM 5047 N N . PHE B 1 225 ? -20.859 -29.062 -7.098 1 96.12 225 PHE B N 1
ATOM 5048 C CA . PHE B 1 225 ? -20.438 -30.109 -6.191 1 96.12 225 PHE B CA 1
ATOM 5049 C C . PHE B 1 225 ? -20.844 -31.484 -6.715 1 96.12 225 PHE B C 1
ATOM 5051 O O . PHE B 1 225 ? -20.094 -32.438 -6.617 1 96.12 225 PHE B O 1
ATOM 5058 N N . GLN B 1 226 ? -21.984 -31.531 -7.227 1 94.25 226 GLN B N 1
ATOM 5059 C CA . GLN B 1 226 ? -22.453 -32.781 -7.809 1 94.25 226 GLN B CA 1
ATOM 5060 C C . GLN B 1 226 ? -21.594 -33.188 -9.008 1 94.25 226 GLN B C 1
ATOM 5062 O O . GLN B 1 226 ? -21.266 -34.375 -9.164 1 94.25 226 GLN B O 1
ATOM 5067 N N . ARG B 1 227 ? -21.266 -32.25 -9.773 1 94.25 227 ARG B N 1
ATOM 5068 C CA . ARG B 1 227 ? -20.406 -32.5 -10.938 1 94.25 227 ARG B CA 1
ATOM 5069 C C . ARG B 1 227 ? -19.047 -33.031 -10.508 1 94.25 227 ARG B C 1
ATOM 5071 O O . ARG B 1 227 ? -18.484 -33.906 -11.141 1 94.25 227 ARG B O 1
ATOM 5078 N N . LEU B 1 228 ? -18.547 -32.438 -9.516 1 96.06 228 LEU B N 1
ATOM 5079 C CA . LEU B 1 228 ? -17.234 -32.844 -9.016 1 96.06 228 LEU B CA 1
ATOM 5080 C C . LEU B 1 228 ? -17.281 -34.281 -8.469 1 96.06 228 LEU B C 1
ATOM 5082 O O . LEU B 1 228 ? -16.375 -35.062 -8.711 1 96.06 228 LEU B O 1
ATOM 5086 N N . VAL B 1 229 ? -18.359 -34.594 -7.809 1 95.56 229 VAL B N 1
ATOM 5087 C CA . VAL B 1 229 ? -18.531 -35.938 -7.266 1 95.56 229 VAL B CA 1
ATOM 5088 C C . VAL B 1 229 ? -18.594 -36.969 -8.406 1 95.56 229 VAL B C 1
ATOM 5090 O O . VAL B 1 229 ? -18.062 -38.062 -8.289 1 95.56 229 VAL B O 1
ATOM 5093 N N . GLN B 1 230 ? -19.203 -36.562 -9.414 1 95 230 GLN B N 1
ATOM 5094 C CA . GLN B 1 230 ? -19.312 -37.438 -10.578 1 95 230 GLN B CA 1
ATOM 5095 C C . GLN B 1 230 ? -17.938 -37.75 -11.172 1 95 230 GLN B C 1
ATOM 5097 O O . GLN B 1 230 ? -17.734 -38.781 -11.812 1 95 230 GLN B O 1
ATOM 5102 N N . ARG B 1 231 ? -17.047 -36.875 -10.914 1 95.62 231 ARG B N 1
ATOM 5103 C CA . ARG B 1 231 ? -15.672 -37.031 -11.375 1 95.62 231 ARG B CA 1
ATOM 5104 C C . ARG B 1 231 ? -14.766 -37.469 -10.227 1 95.62 231 ARG B C 1
ATOM 5106 O O . ARG B 1 231 ? -13.602 -37.094 -10.164 1 95.62 231 ARG B O 1
ATOM 5113 N N . THR B 1 232 ? -15.281 -38.156 -9.305 1 95.62 232 THR B N 1
ATOM 5114 C CA . THR B 1 232 ? -14.586 -38.75 -8.164 1 95.62 232 THR B CA 1
ATOM 5115 C C . THR B 1 232 ? -13.75 -37.688 -7.43 1 95.62 232 THR B C 1
ATOM 5117 O O . THR B 1 232 ? -12.594 -37.938 -7.098 1 95.62 232 THR B O 1
ATOM 5120 N N . THR B 1 233 ? -14.234 -36.531 -7.27 1 96.19 233 THR B N 1
ATOM 5121 C CA . THR B 1 233 ? -13.578 -35.406 -6.582 1 96.19 233 THR B CA 1
ATOM 5122 C C . THR B 1 233 ? -14.508 -34.812 -5.539 1 96.19 233 THR B C 1
ATOM 5124 O O . THR B 1 233 ? -15.641 -34.438 -5.848 1 96.19 233 THR B O 1
ATOM 5127 N N . ASP B 1 234 ? -14.062 -34.781 -4.332 1 97.06 234 ASP B N 1
ATOM 5128 C CA . ASP B 1 234 ? -14.844 -34.188 -3.266 1 97.06 234 ASP B CA 1
ATOM 5129 C C . ASP B 1 234 ? -14.68 -32.656 -3.26 1 97.06 234 ASP B C 1
ATOM 5131 O O . ASP B 1 234 ? -13.734 -32.125 -3.85 1 97.06 234 ASP B O 1
ATOM 5135 N N . ALA B 1 235 ? -15.625 -32.031 -2.639 1 96.81 235 ALA B N 1
ATOM 5136 C CA . ALA B 1 235 ? -15.547 -30.562 -2.533 1 96.81 235 ALA B CA 1
ATOM 5137 C C . ALA B 1 235 ? -16.094 -30.078 -1.194 1 96.81 235 ALA B C 1
ATOM 5139 O O . ALA B 1 235 ? -17 -30.703 -0.623 1 96.81 235 ALA B O 1
ATOM 5140 N N . VAL B 1 236 ? -15.492 -29.141 -0.663 1 97.06 236 VAL B N 1
ATOM 5141 C CA . VAL B 1 236 ? -15.914 -28.469 0.566 1 97.06 236 VAL B CA 1
ATOM 5142 C C . VAL B 1 236 ? -15.883 -26.953 0.369 1 97.06 236 VAL B C 1
ATOM 5144 O O . VAL B 1 236 ? -14.922 -26.406 -0.172 1 97.06 236 VAL B O 1
ATOM 5147 N N . GLY B 1 237 ? -16.922 -26.25 0.775 1 96.44 237 GLY B N 1
ATOM 5148 C CA . GLY B 1 237 ? -16.906 -24.797 0.608 1 96.44 237 GLY B CA 1
ATOM 5149 C C . GLY B 1 237 ? -18 -24.094 1.37 1 96.44 237 GLY B C 1
ATOM 5150 O O . GLY B 1 237 ? -18.969 -24.734 1.802 1 96.44 237 GLY B O 1
ATOM 5151 N N . THR B 1 238 ? -17.828 -22.875 1.636 1 95.19 238 THR B N 1
ATOM 5152 C CA . THR B 1 238 ? -18.906 -22.047 2.164 1 95.19 238 THR B CA 1
ATOM 5153 C C . THR B 1 238 ? -19.938 -21.734 1.073 1 95.19 238 THR B C 1
ATOM 5155 O O . THR B 1 238 ? -19.609 -21.797 -0.117 1 95.19 238 THR B O 1
ATOM 5158 N N . VAL B 1 239 ? -21.141 -21.516 1.444 1 94 239 VAL B N 1
ATOM 5159 C CA . VAL B 1 239 ? -22.188 -21.234 0.461 1 94 239 VAL B CA 1
ATOM 5160 C C . VAL B 1 239 ? -23.156 -20.203 1.021 1 94 239 VAL B C 1
ATOM 5162 O O . VAL B 1 239 ? -23.375 -20.125 2.232 1 94 239 VAL B O 1
ATOM 5165 N N . LYS B 1 240 ? -23.594 -19.375 0.136 1 90.5 240 LYS B N 1
ATOM 5166 C CA . LYS B 1 240 ? -24.672 -18.469 0.533 1 90.5 240 LYS B CA 1
ATOM 5167 C C . LYS B 1 240 ? -25.984 -19.219 0.702 1 90.5 240 LYS B C 1
ATOM 5169 O O . LYS B 1 240 ? -26.359 -20.047 -0.14 1 90.5 240 LYS B O 1
ATOM 5174 N N . ILE B 1 241 ? -26.625 -18.844 1.713 1 87.25 241 ILE B N 1
ATOM 5175 C CA . ILE B 1 241 ? -27.859 -19.547 2.039 1 87.25 241 ILE B CA 1
ATOM 5176 C C . ILE B 1 241 ? -28.906 -19.281 0.963 1 87.25 241 ILE B C 1
ATOM 5178 O O . ILE B 1 241 ? -29.844 -20.078 0.782 1 87.25 241 ILE B O 1
ATOM 5182 N N . THR B 1 242 ? -28.781 -18.25 0.237 1 86 242 THR B N 1
ATOM 5183 C CA . THR B 1 242 ? -29.75 -17.844 -0.775 1 86 242 THR B CA 1
ATOM 5184 C C . THR B 1 242 ? -29.406 -18.469 -2.125 1 86 242 THR B C 1
ATOM 5186 O O . THR B 1 242 ? -30.141 -18.281 -3.1 1 86 242 THR B O 1
ATOM 5189 N N . ARG B 1 243 ? -28.297 -19.203 -2.201 1 87.38 243 ARG B N 1
ATOM 5190 C CA . ARG B 1 243 ? -27.859 -19.812 -3.457 1 87.38 243 ARG B CA 1
ATOM 5191 C C . ARG B 1 243 ? -28.922 -20.781 -3.984 1 87.38 243 ARG B C 1
ATOM 5193 O O . ARG B 1 243 ? -29.531 -21.531 -3.213 1 87.38 243 ARG B O 1
ATOM 5200 N N . LYS B 1 244 ? -29.062 -20.719 -5.289 1 85.31 244 LYS B N 1
ATOM 5201 C CA . LYS B 1 244 ? -30 -21.641 -5.922 1 85.31 244 LYS B CA 1
ATOM 5202 C C . LYS B 1 244 ? -29.672 -23.094 -5.582 1 85.31 244 LYS B C 1
ATOM 5204 O O . LYS B 1 244 ? -28.5 -23.484 -5.629 1 85.31 244 LYS B O 1
ATOM 5209 N N . GLY B 1 245 ? -30.656 -23.891 -5.168 1 84.88 245 GLY B N 1
ATOM 5210 C CA . GLY B 1 245 ? -30.453 -25.297 -4.867 1 84.88 245 GLY B CA 1
ATOM 5211 C C . GLY B 1 245 ? -30.328 -25.578 -3.383 1 84.88 245 GLY B C 1
ATOM 5212 O O . GLY B 1 245 ? -30.391 -26.734 -2.959 1 84.88 245 GLY B O 1
ATOM 5213 N N . ILE B 1 246 ? -30.141 -24.484 -2.635 1 87.81 246 ILE B N 1
ATOM 5214 C CA . ILE B 1 246 ? -30.047 -24.656 -1.189 1 87.81 246 ILE B CA 1
ATOM 5215 C C . ILE B 1 246 ? -31.453 -24.688 -0.585 1 87.81 246 ILE B C 1
ATOM 5217 O O . ILE B 1 246 ? -32.281 -23.828 -0.876 1 87.81 246 ILE B O 1
ATOM 5221 N N . PRO B 1 247 ? -31.656 -25.688 0.241 1 85.12 247 PRO B N 1
ATOM 5222 C CA . PRO B 1 247 ? -32.969 -25.797 0.847 1 85.12 247 PRO B CA 1
ATOM 5223 C C . PRO B 1 247 ? -33.344 -24.594 1.735 1 85.12 247 PRO B C 1
ATOM 5225 O O . PRO B 1 247 ? -32.531 -24.188 2.566 1 85.12 247 PRO B O 1
ATOM 5228 N N . THR B 1 248 ? -34.5 -24.141 1.668 1 82.81 248 THR B N 1
ATOM 5229 C CA . THR B 1 248 ? -34.969 -22.953 2.365 1 82.81 248 THR B CA 1
ATOM 5230 C C . THR B 1 248 ? -35.094 -23.219 3.861 1 82.81 248 THR B C 1
ATOM 5232 O O . THR B 1 248 ? -35.062 -22.281 4.668 1 82.81 248 THR B O 1
ATOM 5235 N N . VAL B 1 249 ? -35.25 -24.531 4.203 1 80 249 VAL B N 1
ATOM 5236 C CA . VAL B 1 249 ? -35.438 -24.906 5.598 1 80 249 VAL B CA 1
ATOM 5237 C C . VAL B 1 249 ? -34.219 -24.484 6.418 1 80 249 VAL B C 1
ATOM 5239 O O . VAL B 1 249 ? -34.312 -24.266 7.625 1 80 249 VAL B O 1
ATOM 5242 N N . LEU B 1 250 ? -33.188 -24.328 5.77 1 84.38 250 LEU B N 1
ATOM 5243 C CA . LEU B 1 250 ? -31.938 -24.016 6.473 1 84.38 250 LEU B CA 1
ATOM 5244 C C . LEU B 1 250 ? -31.844 -22.531 6.762 1 84.38 250 LEU B C 1
ATOM 5246 O O . LEU B 1 250 ? -30.922 -22.078 7.449 1 84.38 250 LEU B O 1
ATOM 5250 N N . LYS B 1 251 ? -32.781 -21.75 6.344 1 83.81 251 LYS B N 1
ATOM 5251 C CA . LYS B 1 251 ? -32.781 -20.312 6.562 1 83.81 251 LYS B CA 1
ATOM 5252 C C . LYS B 1 251 ? -33.219 -19.969 7.992 1 83.81 251 LYS B C 1
ATOM 5254 O O . LYS B 1 251 ? -33.031 -18.844 8.445 1 83.81 251 LYS B O 1
ATOM 5259 N N . LYS B 1 252 ? -33.625 -20.922 8.719 1 81.94 252 LYS B N 1
ATOM 5260 C CA . LYS B 1 252 ? -34.062 -20.719 10.094 1 81.94 252 LYS B CA 1
ATOM 5261 C C . LYS B 1 252 ? -32.906 -20.266 10.984 1 81.94 252 LYS B C 1
ATOM 5263 O O . LYS B 1 252 ? -31.75 -20.641 10.758 1 81.94 252 LYS B O 1
ATOM 5268 N N . LYS B 1 253 ? -33.188 -19.422 11.945 1 85 253 LYS B N 1
ATOM 5269 C CA . LYS B 1 253 ? -32.188 -18.938 12.891 1 85 253 LYS B CA 1
ATOM 5270 C C . LYS B 1 253 ? -31.781 -20.016 13.891 1 85 253 LYS B C 1
ATOM 5272 O O . LYS B 1 253 ? -32.656 -20.75 14.383 1 85 253 LYS B O 1
ATOM 5277 N N . LEU B 1 254 ? -30.547 -20.156 14.047 1 86 254 LEU B N 1
ATOM 5278 C CA . LEU B 1 254 ? -30.031 -21.156 14.969 1 86 254 LEU B CA 1
ATOM 5279 C C . LEU B 1 254 ? -29.422 -20.484 16.203 1 86 254 LEU B C 1
ATOM 5281 O O . LEU B 1 254 ? -29.047 -19.312 16.172 1 86 254 LEU B O 1
ATOM 5285 N N . LYS B 1 255 ? -29.5 -21.25 17.312 1 85.25 255 LYS B N 1
ATOM 5286 C CA . LYS B 1 255 ? -28.797 -20.812 18.516 1 85.25 255 LYS B CA 1
ATOM 5287 C C . LYS B 1 255 ? -27.297 -21 18.359 1 85.25 255 LYS B C 1
ATOM 5289 O O . LYS B 1 255 ? -26.844 -21.703 17.453 1 85.25 255 LYS B O 1
ATOM 5294 N N . LYS B 1 256 ? -26.609 -20.328 19.219 1 85.44 256 LYS B N 1
ATOM 5295 C CA . LYS B 1 256 ? -25.156 -20.438 19.188 1 85.44 256 LYS B CA 1
ATOM 5296 C C . LYS B 1 256 ? -24.703 -21.891 19.344 1 85.44 256 LYS B C 1
ATOM 5298 O O . LYS B 1 256 ? -25.219 -22.609 20.203 1 85.44 256 LYS B O 1
ATOM 5303 N N . GLU B 1 257 ? -23.906 -22.406 18.453 1 81.38 257 GLU B N 1
ATOM 5304 C CA . GLU B 1 257 ? -23.281 -23.719 18.422 1 81.38 257 GLU B CA 1
ATOM 5305 C C . GLU B 1 257 ? -24.25 -24.797 17.953 1 81.38 257 GLU B C 1
ATOM 5307 O O . GLU B 1 257 ? -23.969 -25.984 18.062 1 81.38 257 GLU B O 1
ATOM 5312 N N . GLU B 1 258 ? -25.375 -24.344 17.469 1 86.31 258 GLU B N 1
ATOM 5313 C CA . GLU B 1 258 ? -26.312 -25.281 16.891 1 86.31 258 GLU B CA 1
ATOM 5314 C C . GLU B 1 258 ? -25.984 -25.562 15.422 1 86.31 258 GLU B C 1
ATOM 5316 O O . GLU B 1 258 ? -25.438 -24.688 14.734 1 86.31 258 GLU B O 1
ATOM 5321 N N . VAL B 1 259 ? -26.281 -26.766 14.992 1 90.12 259 VAL B N 1
ATOM 5322 C CA . VAL B 1 259 ? -26.016 -27.156 13.609 1 90.12 259 VAL B CA 1
ATOM 5323 C C . VAL B 1 259 ? -27.281 -27.75 12.984 1 90.12 259 VAL B C 1
ATOM 5325 O O . VAL B 1 259 ? -28.016 -28.484 13.641 1 90.12 259 VAL B O 1
ATOM 5328 N N . ASP B 1 260 ? -27.625 -27.234 11.883 1 91.25 260 ASP B N 1
ATOM 5329 C CA . ASP B 1 260 ? -28.672 -27.812 11.031 1 91.25 260 ASP B CA 1
ATOM 5330 C C . ASP B 1 260 ? -28.078 -28.328 9.719 1 91.25 260 ASP B C 1
ATOM 5332 O O . ASP B 1 260 ? -27.125 -27.75 9.195 1 91.25 260 ASP B O 1
ATOM 5336 N N . SER B 1 261 ? -28.594 -29.5 9.305 1 92.69 261 SER B N 1
ATOM 5337 C CA . SER B 1 261 ? -28 -30.062 8.094 1 92.69 261 SER B CA 1
ATOM 5338 C C . SER B 1 261 ? -29.047 -30.812 7.27 1 92.69 261 SER B C 1
ATOM 5340 O O . SER B 1 261 ? -30.062 -31.266 7.809 1 92.69 261 SER B O 1
ATOM 5342 N N . ILE B 1 262 ? -28.859 -30.781 6.047 1 92.38 262 ILE B N 1
ATOM 5343 C CA . ILE B 1 262 ? -29.641 -31.578 5.102 1 92.38 262 ILE B CA 1
ATOM 5344 C C . ILE B 1 262 ? -28.703 -32.344 4.18 1 92.38 262 ILE B C 1
ATOM 5346 O O . ILE B 1 262 ? -27.688 -31.828 3.725 1 92.38 262 ILE B O 1
ATOM 5350 N N . LYS B 1 263 ? -29.094 -33.625 3.977 1 91.94 263 LYS B N 1
ATOM 5351 C CA . LYS B 1 263 ? -28.266 -34.5 3.129 1 91.94 263 LYS B CA 1
ATOM 5352 C C . LYS B 1 263 ? -29.031 -34.906 1.877 1 91.94 263 LYS B C 1
ATOM 5354 O O . LYS B 1 263 ? -30.203 -35.281 1.95 1 91.94 263 LYS B O 1
ATOM 5359 N N . CYS B 1 264 ? -28.391 -34.719 0.787 1 89.81 264 CYS B N 1
ATOM 5360 C CA . CYS B 1 264 ? -28.875 -35.219 -0.499 1 89.81 264 CYS B CA 1
ATOM 5361 C C . CYS B 1 264 ? -27.797 -36.031 -1.2 1 89.81 264 CYS B C 1
ATOM 5363 O O . CYS B 1 264 ? -26.984 -35.469 -1.954 1 89.81 264 CYS B O 1
ATOM 5365 N N . GLY B 1 265 ? -27.922 -37.375 -1.065 1 88.62 265 GLY B N 1
ATOM 5366 C CA . GLY B 1 265 ? -26.828 -38.188 -1.563 1 88.62 265 GLY B CA 1
ATOM 5367 C C . GLY B 1 265 ? -25.516 -37.969 -0.834 1 88.62 265 GLY B C 1
ATOM 5368 O O . GLY B 1 265 ? -25.469 -38.031 0.395 1 88.62 265 GLY B O 1
ATOM 5369 N N . LYS B 1 266 ? -24.562 -37.562 -1.594 1 91.69 266 LYS B N 1
ATOM 5370 C CA . LYS B 1 266 ? -23.25 -37.281 -1 1 91.69 266 LYS B CA 1
ATOM 5371 C C . LYS B 1 266 ? -23.141 -35.844 -0.569 1 91.69 266 LYS B C 1
ATOM 5373 O O . LYS B 1 266 ? -22.219 -35.469 0.174 1 91.69 266 LYS B O 1
ATOM 5378 N N . LEU B 1 267 ? -24.062 -35.125 -1.021 1 94.69 267 LEU B N 1
ATOM 5379 C CA . LEU B 1 267 ? -24.016 -33.688 -0.76 1 94.69 267 LEU B CA 1
ATOM 5380 C C . LEU B 1 267 ? -24.656 -33.344 0.59 1 94.69 267 LEU B C 1
ATOM 5382 O O . LEU B 1 267 ? -25.781 -33.781 0.874 1 94.69 267 LEU B O 1
ATOM 5386 N N . VAL B 1 268 ? -23.906 -32.75 1.403 1 95 268 VAL B N 1
ATOM 5387 C CA . VAL B 1 268 ? -24.375 -32.312 2.709 1 95 268 VAL B CA 1
ATOM 5388 C C . VAL B 1 268 ? -24.359 -30.781 2.777 1 95 268 VAL B C 1
ATOM 5390 O O . VAL B 1 268 ? -23.344 -30.141 2.471 1 95 268 VAL B O 1
ATOM 5393 N N . THR B 1 269 ? -25.469 -30.188 3.088 1 94.62 269 THR B N 1
ATOM 5394 C CA . THR B 1 269 ? -25.578 -28.766 3.389 1 94.62 269 THR B CA 1
ATOM 5395 C C . THR B 1 269 ? -25.734 -28.531 4.887 1 94.62 269 THR B C 1
ATOM 5397 O O . THR B 1 269 ? -26.625 -29.125 5.516 1 94.62 269 THR B O 1
ATOM 5400 N N . LEU B 1 270 ? -24.859 -27.797 5.398 1 93.44 270 LEU B N 1
ATOM 5401 C CA . LEU B 1 270 ? -24.922 -27.594 6.844 1 93.44 270 LEU B CA 1
ATOM 5402 C C . LEU B 1 270 ? -24.875 -26.109 7.188 1 93.44 270 LEU B C 1
ATOM 5404 O O . LEU B 1 270 ? -24.25 -25.328 6.469 1 93.44 270 LEU B O 1
ATOM 5408 N N . LYS B 1 271 ? -25.578 -25.688 8.195 1 93.94 271 LYS B N 1
ATOM 5409 C CA . LYS B 1 271 ? -25.547 -24.359 8.781 1 93.94 271 LYS B CA 1
ATOM 5410 C C . LYS B 1 271 ? -25.125 -24.406 10.25 1 93.94 271 LYS B C 1
ATOM 5412 O O . LYS B 1 271 ? -25.656 -25.219 11.023 1 93.94 271 LYS B O 1
ATOM 5417 N N . TRP B 1 272 ? -24.141 -23.641 10.555 1 92.62 272 TRP B N 1
ATOM 5418 C CA . TRP B 1 272 ? -23.594 -23.578 11.906 1 92.62 272 TRP B CA 1
ATOM 5419 C C . TRP B 1 272 ? -23.484 -22.141 12.383 1 92.62 272 TRP B C 1
ATOM 5421 O O . TRP B 1 272 ? -23.094 -21.25 11.617 1 92.62 272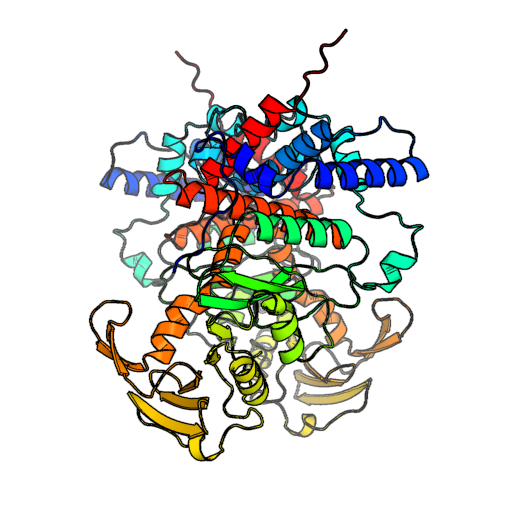 TRP B O 1
ATOM 5431 N N . THR B 1 273 ? -23.875 -21.906 13.688 1 90.88 273 THR B N 1
ATOM 5432 C CA . THR B 1 273 ? -23.828 -20.547 14.211 1 90.88 273 THR B CA 1
ATOM 5433 C C . THR B 1 273 ? -22.875 -20.438 15.391 1 90.88 273 THR B C 1
ATOM 5435 O O . THR B 1 273 ? -22.953 -21.234 16.344 1 90.88 273 THR B O 1
ATOM 5438 N N . ASP B 1 274 ? -21.953 -19.609 15.266 1 86.75 274 ASP B N 1
ATOM 5439 C CA . ASP B 1 274 ? -21.109 -19.172 16.375 1 86.75 274 ASP B CA 1
ATOM 5440 C C . ASP B 1 274 ? -21.266 -17.688 16.641 1 86.75 274 ASP B C 1
ATOM 5442 O O . ASP B 1 274 ? -22.328 -17.234 17.094 1 86.75 274 ASP B O 1
ATOM 5446 N N . LYS B 1 275 ? -20.312 -16.875 16.234 1 79.88 275 LYS B N 1
ATOM 5447 C CA . LYS B 1 275 ? -20.5 -15.43 16.266 1 79.88 275 LYS B CA 1
ATOM 5448 C C . LYS B 1 275 ? -21.375 -14.977 15.086 1 79.88 275 LYS B C 1
ATOM 5450 O O . LYS B 1 275 ? -22.094 -13.984 15.195 1 79.88 275 LYS B O 1
ATOM 5455 N N . HIS B 1 276 ? -21.25 -15.773 14.023 1 86.5 276 HIS B N 1
ATOM 5456 C CA . HIS B 1 276 ? -22.047 -15.57 12.828 1 86.5 276 HIS B CA 1
ATOM 5457 C C . HIS B 1 276 ? -22.5 -16.906 12.234 1 86.5 276 HIS B C 1
ATOM 5459 O O . HIS B 1 276 ? -21.969 -17.953 12.594 1 86.5 276 HIS B O 1
ATOM 5465 N N . ASP B 1 277 ? -23.469 -16.797 11.391 1 90 277 ASP B N 1
ATOM 5466 C CA . ASP B 1 277 ? -23.922 -17.984 10.68 1 90 277 ASP B CA 1
ATOM 5467 C C . ASP B 1 277 ? -22.938 -18.391 9.586 1 90 277 ASP B C 1
ATOM 5469 O O . ASP B 1 277 ? -22.438 -17.531 8.859 1 90 277 ASP B O 1
ATOM 5473 N N . VAL B 1 278 ? -22.609 -19.625 9.609 1 92.94 278 VAL B N 1
ATOM 5474 C CA . VAL B 1 278 ? -21.781 -20.156 8.547 1 92.94 278 VAL B CA 1
ATOM 5475 C C . VAL B 1 278 ? -22.516 -21.297 7.844 1 92.94 278 VAL B C 1
ATOM 5477 O O . VAL B 1 278 ? -22.938 -22.266 8.484 1 92.94 278 VAL B O 1
ATOM 5480 N N . SER B 1 279 ? -22.719 -21.188 6.57 1 94.56 279 SER B N 1
ATOM 5481 C CA . SER B 1 279 ? -23.328 -22.25 5.766 1 94.56 279 SER B CA 1
ATOM 5482 C C . SER B 1 279 ? -22.266 -22.938 4.906 1 94.56 279 SER B C 1
ATOM 5484 O O . SER B 1 279 ? -21.438 -22.281 4.277 1 94.56 279 SER B O 1
ATOM 5486 N N . MET B 1 280 ? -22.328 -24.281 4.906 1 96 280 MET B N 1
ATOM 5487 C CA . MET B 1 280 ? -21.312 -25.062 4.207 1 96 280 MET B CA 1
ATOM 5488 C C . MET B 1 280 ? -21.969 -26.062 3.258 1 96 280 MET B C 1
ATOM 5490 O O . MET B 1 280 ? -23.078 -26.516 3.496 1 96 280 MET B O 1
ATOM 5494 N N . LEU B 1 281 ? -21.281 -26.359 2.164 1 95.94 281 LEU B N 1
ATOM 5495 C CA . LEU B 1 281 ? -21.531 -27.516 1.299 1 95.94 281 LEU B CA 1
ATOM 5496 C C . LEU B 1 281 ? -20.344 -28.484 1.346 1 95.94 281 LEU B C 1
ATOM 5498 O O . LEU B 1 281 ? -19.188 -28.062 1.287 1 95.94 281 LEU B O 1
ATOM 5502 N N . THR B 1 282 ? -20.609 -29.703 1.571 1 97.31 282 THR B N 1
ATOM 5503 C CA . THR B 1 282 ? -19.516 -30.672 1.586 1 97.31 282 THR B CA 1
ATOM 5504 C C . THR B 1 282 ? -19.969 -32 1.021 1 97.31 282 THR B C 1
ATOM 5506 O O . THR B 1 282 ? -21.141 -32.375 1.153 1 97.31 282 THR B O 1
ATOM 5509 N N . THR B 1 283 ? -19.125 -32.656 0.324 1 97.38 283 THR B N 1
ATOM 5510 C CA . THR B 1 283 ? -19.359 -34 -0.146 1 97.38 283 THR B CA 1
ATOM 5511 C C . THR B 1 283 ? -18.406 -34.969 0.532 1 97.38 283 THR B C 1
ATOM 5513 O O . THR B 1 283 ? -18.344 -36.156 0.159 1 97.38 283 THR B O 1
ATOM 5516 N N . ARG B 1 284 ? -17.688 -34.438 1.464 1 95.44 284 ARG B N 1
ATOM 5517 C CA . ARG B 1 284 ? -16.672 -35.25 2.125 1 95.44 284 ARG B CA 1
ATOM 5518 C C . ARG B 1 284 ? -17.031 -35.531 3.58 1 95.44 284 ARG B C 1
ATOM 5520 O O . ARG B 1 284 ? -16.688 -36.562 4.129 1 95.44 284 ARG B O 1
ATOM 5527 N N . HIS B 1 285 ? -17.719 -34.656 4.133 1 94.56 285 HIS B N 1
ATOM 5528 C CA . HIS B 1 285 ? -17.922 -34.688 5.578 1 94.56 285 HIS B CA 1
ATOM 5529 C C . HIS B 1 285 ? -19.359 -35.062 5.926 1 94.56 285 HIS B C 1
ATOM 5531 O O . HIS B 1 285 ? -20.25 -34.875 5.105 1 94.56 285 HIS B O 1
ATOM 5537 N N . SER B 1 286 ? -19.391 -35.562 7.191 1 89.62 286 SER B N 1
ATOM 5538 C CA . SER B 1 286 ? -20.688 -35.656 7.848 1 89.62 286 SER B CA 1
ATOM 5539 C C . SER B 1 286 ? -20.922 -34.531 8.828 1 89.62 286 SER B C 1
ATOM 5541 O O . SER B 1 286 ? -20.219 -33.531 8.797 1 89.62 286 SER B O 1
ATOM 5543 N N . ILE B 1 287 ? -21.953 -34.625 9.625 1 86.88 287 ILE B N 1
ATOM 5544 C CA . ILE B 1 287 ? -22.312 -33.562 10.523 1 86.88 287 ILE B CA 1
ATOM 5545 C C . ILE B 1 287 ? -21.516 -33.656 11.82 1 86.88 287 ILE B C 1
ATOM 5547 O O . ILE B 1 287 ? -21.891 -33.094 12.844 1 86.88 287 ILE B O 1
ATOM 5551 N N . GLU B 1 288 ? -20.359 -34.25 11.781 1 90.06 288 GLU B N 1
ATOM 5552 C CA . GLU B 1 288 ? -19.547 -34.438 12.969 1 90.06 288 GLU B CA 1
ATOM 5553 C C . GLU B 1 288 ? -18.938 -33.125 13.453 1 90.06 288 GLU B C 1
ATOM 5555 O O . GLU B 1 288 ? -18.547 -32.281 12.641 1 90.06 288 GLU B O 1
ATOM 5560 N N . MET B 1 289 ? -18.922 -33 14.773 1 91.81 289 MET B N 1
ATOM 5561 C CA . MET B 1 289 ? -18.391 -31.781 15.406 1 91.81 289 MET B CA 1
ATOM 5562 C C . MET B 1 289 ? -17.125 -32.125 16.203 1 91.81 289 MET B C 1
ATOM 5564 O O . MET B 1 289 ? -16.938 -33.25 16.641 1 91.81 289 MET B O 1
ATOM 5568 N N . GLN B 1 290 ? -16.266 -31.172 16.359 1 91.44 290 GLN B N 1
ATOM 5569 C CA . GLN B 1 290 ? -15.055 -31.297 17.156 1 91.44 290 GLN B CA 1
ATOM 5570 C C . GLN B 1 290 ? -14.797 -30.031 17.953 1 91.44 290 GLN B C 1
ATOM 5572 O O . GLN B 1 290 ? -15 -28.922 17.453 1 91.44 290 GLN B O 1
ATOM 5577 N N . PRO B 1 291 ? -14.453 -30.266 19.234 1 90.31 291 PRO B N 1
ATOM 5578 C CA . PRO B 1 291 ? -14.109 -29.078 20.047 1 90.31 291 PRO B CA 1
ATOM 5579 C C . PRO B 1 291 ? -12.773 -28.453 19.625 1 90.31 291 PRO B C 1
ATOM 5581 O O . PRO B 1 291 ? -11.797 -29.172 19.391 1 90.31 291 PRO B O 1
ATOM 5584 N N . VAL B 1 292 ? -12.789 -27.203 19.375 1 89.06 292 VAL B N 1
ATOM 5585 C CA . VAL B 1 292 ? -11.586 -26.469 19.016 1 89.06 292 VAL B CA 1
ATOM 5586 C C . VAL B 1 292 ? -11.391 -25.281 19.953 1 89.06 292 VAL B C 1
ATOM 5588 O O . VAL B 1 292 ? -12.359 -24.672 20.406 1 89.06 292 VAL B O 1
ATOM 5591 N N . SER B 1 293 ? -10.125 -24.984 20.297 1 84.81 293 SER B N 1
ATOM 5592 C CA . SER B 1 293 ? -9.805 -23.859 21.156 1 84.81 293 SER B CA 1
ATOM 5593 C C . SER B 1 293 ? -9.789 -22.547 20.375 1 84.81 293 SER B C 1
ATOM 5595 O O . SER B 1 293 ? -9.234 -22.5 19.266 1 84.81 293 SER B O 1
ATOM 5597 N N . ARG B 1 294 ? -10.578 -21.562 20.797 1 76.94 294 ARG B N 1
ATOM 5598 C CA . ARG B 1 294 ? -10.508 -20.25 20.172 1 76.94 294 ARG B CA 1
ATOM 5599 C C . ARG B 1 294 ? -9.133 -19.625 20.359 1 76.94 294 ARG B C 1
ATOM 5601 O O . ARG B 1 294 ? -8.414 -19.969 21.297 1 76.94 294 ARG B O 1
ATOM 5608 N N . LYS B 1 295 ? -8.914 -18.719 19.359 1 65.25 295 LYS B N 1
ATOM 5609 C CA . LYS B 1 295 ? -7.652 -17.984 19.484 1 65.25 295 LYS B CA 1
ATOM 5610 C C . LYS B 1 295 ? -7.566 -17.25 20.828 1 65.25 295 LYS B C 1
ATOM 5612 O O . LYS B 1 295 ? -8.516 -16.578 21.234 1 65.25 295 LYS B O 1
ATOM 5617 N N . GLY B 1 296 ? -6.688 -17.5 21.734 1 61.38 296 GLY B N 1
ATOM 5618 C CA . GLY B 1 296 ? -6.445 -17 23.078 1 61.38 296 GLY B CA 1
ATOM 5619 C C . GLY B 1 296 ? -6.645 -18.047 24.156 1 61.38 296 GLY B C 1
ATOM 5620 O O . GLY B 1 296 ? -6.324 -17.797 25.328 1 61.38 296 GLY B O 1
ATOM 5621 N N . GLY B 1 297 ? -7.012 -19.312 23.859 1 62.84 297 GLY B N 1
ATOM 5622 C CA . GLY B 1 297 ? -6.898 -20.531 24.625 1 62.84 297 GLY B CA 1
ATOM 5623 C C . GLY B 1 297 ? -8.039 -20.734 25.609 1 62.84 297 GLY B C 1
ATOM 5624 O O . GLY B 1 297 ? -8.195 -21.812 26.172 1 62.84 297 GLY B O 1
ATOM 5625 N N . LEU B 1 298 ? -8.953 -19.703 25.812 1 65.69 298 LEU B N 1
ATOM 5626 C CA . LEU B 1 298 ? -9.734 -19.922 27.031 1 65.69 298 LEU B CA 1
ATOM 5627 C C . LEU B 1 298 ? -11.062 -20.594 26.719 1 65.69 298 LEU B C 1
ATOM 5629 O O . LEU B 1 298 ? -11.594 -21.359 27.531 1 65.69 298 LEU B O 1
ATOM 5633 N N . GLU B 1 299 ? -11.562 -20.297 25.469 1 77.19 299 GLU B N 1
ATOM 5634 C CA . GLU B 1 299 ? -12.914 -20.812 25.234 1 77.19 299 GLU B CA 1
ATOM 5635 C C . GLU B 1 299 ? -12.906 -21.906 24.172 1 77.19 299 GLU B C 1
ATOM 5637 O O . GLU B 1 299 ? -12.234 -21.797 23.156 1 77.19 299 GLU B O 1
ATOM 5642 N N . LEU B 1 300 ? -13.43 -23.188 24.578 1 83.94 300 LEU B N 1
ATOM 5643 C CA . LEU B 1 300 ? -13.625 -24.281 23.641 1 83.94 300 LEU B CA 1
ATOM 5644 C C . LEU B 1 300 ? -14.945 -24.141 22.891 1 83.94 300 LEU B C 1
ATOM 5646 O O . LEU B 1 300 ? -15.977 -23.844 23.5 1 83.94 300 LEU B O 1
ATOM 5650 N N . VAL B 1 301 ? -14.867 -24.172 21.641 1 86.88 301 VAL B N 1
ATOM 5651 C CA . VAL B 1 301 ? -16.078 -24.094 20.828 1 86.88 301 VAL B CA 1
ATOM 5652 C C . VAL B 1 301 ? -16.203 -25.359 19.984 1 86.88 301 VAL B C 1
ATOM 5654 O O . VAL B 1 301 ? -15.227 -25.844 19.422 1 86.88 301 VAL B O 1
ATOM 5657 N N . ASN B 1 302 ? -17.422 -25.969 20.016 1 89.12 302 ASN B N 1
ATOM 5658 C CA . ASN B 1 302 ? -17.672 -27.125 19.156 1 89.12 302 ASN B CA 1
ATOM 5659 C C . ASN B 1 302 ? -17.938 -26.703 17.719 1 89.12 302 ASN B C 1
ATOM 5661 O O . ASN B 1 302 ? -18.922 -26.016 17.438 1 89.12 302 ASN B O 1
ATOM 5665 N N . LYS B 1 303 ? -17.031 -27.094 16.797 1 91.88 303 LYS B N 1
ATOM 5666 C CA . LYS B 1 303 ? -17.109 -26.719 15.391 1 91.88 303 LYS B CA 1
ATOM 5667 C C . LYS B 1 303 ? -17.297 -27.938 14.492 1 91.88 303 LYS B C 1
ATOM 5669 O O . LYS B 1 303 ? -16.703 -28.984 14.742 1 91.88 303 LYS B O 1
ATOM 5674 N N . PRO B 1 304 ? -18.188 -27.844 13.5 1 94 304 PRO B N 1
ATOM 5675 C CA . PRO B 1 304 ? -18.25 -28.938 12.523 1 94 304 PRO B CA 1
ATOM 5676 C C . PRO B 1 304 ? -16.891 -29.234 11.883 1 94 304 PRO B C 1
ATOM 5678 O O . PRO B 1 304 ? -16.141 -28.297 11.586 1 94 304 PRO B O 1
ATOM 5681 N N . ILE B 1 305 ? -16.578 -30.453 11.625 1 95.12 305 ILE B N 1
ATOM 5682 C CA . ILE B 1 305 ? -15.297 -30.859 11.078 1 95.12 305 ILE B CA 1
ATOM 5683 C C . ILE B 1 305 ? -15.086 -30.219 9.711 1 95.12 305 ILE B C 1
ATOM 5685 O O . ILE B 1 305 ? -13.961 -29.859 9.352 1 95.12 305 ILE B O 1
ATOM 5689 N N . CYS B 1 306 ? -16.188 -30.094 8.953 1 95.12 306 CYS B N 1
ATOM 5690 C CA . CYS B 1 306 ? -16.062 -29.5 7.629 1 95.12 306 CYS B CA 1
ATOM 5691 C C . CYS B 1 306 ? -15.586 -28.047 7.719 1 95.12 306 CYS B C 1
ATOM 5693 O O . CYS B 1 306 ? -14.828 -27.594 6.863 1 95.12 306 CYS B O 1
ATOM 5695 N N . VAL B 1 307 ? -15.961 -27.359 8.766 1 94 307 VAL B N 1
ATOM 5696 C CA . VAL B 1 307 ? -15.516 -25.984 8.977 1 94 307 VAL B CA 1
ATOM 5697 C C . VAL B 1 307 ? -14.039 -25.969 9.367 1 94 307 VAL B C 1
ATOM 5699 O O . VAL B 1 307 ? -13.281 -25.109 8.906 1 94 307 VAL B O 1
ATOM 5702 N N . ILE B 1 308 ? -13.664 -26.922 10.172 1 92.88 308 ILE B N 1
ATOM 5703 C CA . ILE B 1 308 ? -12.273 -27.031 10.602 1 92.88 308 ILE B CA 1
ATOM 5704 C C . ILE B 1 308 ? -11.375 -27.281 9.391 1 92.88 308 ILE B C 1
ATOM 5706 O O . ILE B 1 308 ? -10.367 -26.594 9.203 1 92.88 308 ILE B O 1
ATOM 5710 N N . ASP B 1 309 ? -11.797 -28.203 8.57 1 92.62 309 ASP B N 1
ATOM 5711 C CA . ASP B 1 309 ? -11.016 -28.531 7.379 1 92.62 309 ASP B CA 1
ATOM 5712 C C . ASP B 1 309 ? -10.984 -27.359 6.402 1 92.62 309 ASP B C 1
ATOM 5714 O O . ASP B 1 309 ? -9.938 -27.062 5.816 1 92.62 309 ASP B O 1
ATOM 5718 N N . TYR B 1 310 ? -12.102 -26.734 6.297 1 93.62 310 TYR B N 1
ATOM 5719 C CA . TYR B 1 310 ? -12.164 -25.578 5.414 1 93.62 310 TYR B CA 1
ATOM 5720 C C . TYR B 1 310 ? -11.172 -24.5 5.844 1 93.62 310 TYR B C 1
ATOM 5722 O O . TYR B 1 310 ? -10.414 -23.984 5.02 1 93.62 310 TYR B O 1
ATOM 5730 N N . ASN B 1 311 ? -11.133 -24.188 7.129 1 88.75 311 ASN B N 1
ATOM 5731 C CA . ASN B 1 311 ? -10.234 -23.172 7.656 1 88.75 311 ASN B CA 1
ATOM 5732 C C . ASN B 1 311 ? -8.773 -23.562 7.48 1 88.75 311 ASN B C 1
ATOM 5734 O O . ASN B 1 311 ? -7.914 -22.703 7.27 1 88.75 311 ASN B O 1
ATOM 5738 N N . LYS B 1 312 ? -8.539 -24.781 7.477 1 88.5 312 LYS B N 1
ATOM 5739 C CA . LYS B 1 312 ? -7.176 -25.312 7.371 1 88.5 312 LYS B CA 1
ATOM 5740 C C . LYS B 1 312 ? -6.672 -25.234 5.934 1 88.5 312 LYS B C 1
ATOM 5742 O O . LYS B 1 312 ? -5.508 -24.922 5.691 1 88.5 312 LYS B O 1
ATOM 5747 N N . TYR B 1 313 ? -7.578 -25.484 4.938 1 89.12 313 TYR B N 1
ATOM 5748 C CA . TYR B 1 313 ? -7.07 -25.75 3.598 1 89.12 313 TYR B CA 1
ATOM 5749 C C . TYR B 1 313 ? -7.418 -24.609 2.641 1 89.12 313 TYR B C 1
ATOM 5751 O O . TYR B 1 313 ? -6.867 -24.531 1.541 1 89.12 313 TYR B O 1
ATOM 5759 N N . MET B 1 314 ? -8.305 -23.578 2.941 1 88.62 314 MET B N 1
ATOM 5760 C CA . MET B 1 314 ? -8.727 -22.516 2.035 1 88.62 314 MET B CA 1
ATOM 5761 C C . MET B 1 314 ? -7.754 -21.344 2.074 1 88.62 314 MET B C 1
ATOM 5763 O O . MET B 1 314 ? -7.664 -20.578 1.116 1 88.62 314 MET B O 1
ATOM 5767 N N . GLY B 1 315 ? -6.832 -21.094 2.924 1 80.12 315 GLY B N 1
ATOM 5768 C CA . GLY B 1 315 ? -6.07 -19.859 3.137 1 80.12 315 GLY B CA 1
ATOM 5769 C C . GLY B 1 315 ? -4.824 -19.781 2.27 1 80.12 315 GLY B C 1
ATOM 5770 O O . GLY B 1 315 ? -3.994 -18.891 2.455 1 80.12 315 GLY B O 1
ATOM 5771 N N . GLY B 1 316 ? -4.742 -20.609 1.199 1 76.62 316 GLY B N 1
ATOM 5772 C CA . GLY B 1 316 ? -3.512 -20.672 0.427 1 76.62 316 GLY B CA 1
ATOM 5773 C C . GLY B 1 316 ? -3.275 -19.438 -0.418 1 76.62 316 GLY B C 1
ATOM 5774 O O . GLY B 1 316 ? -2.184 -18.859 -0.4 1 76.62 316 GLY B O 1
ATOM 5775 N N . VAL B 1 317 ? -4.266 -19 -1.144 1 79.31 317 VAL B N 1
ATOM 5776 C CA . VAL B 1 317 ? -4.137 -17.859 -2.037 1 79.31 317 VAL B CA 1
ATOM 5777 C C . VAL B 1 317 ? -3.865 -16.594 -1.222 1 79.31 317 VAL B C 1
ATOM 5779 O O . VAL B 1 317 ? -3.012 -15.781 -1.589 1 79.31 317 VAL B O 1
ATOM 5782 N N . ASP B 1 318 ? -4.535 -16.484 -0.142 1 79.31 318 ASP B N 1
ATOM 5783 C CA . ASP B 1 318 ? -4.344 -15.312 0.713 1 79.31 318 ASP B CA 1
ATOM 5784 C C . ASP B 1 318 ? -2.926 -15.273 1.278 1 79.31 318 ASP B C 1
ATOM 5786 O O . ASP B 1 318 ? -2.311 -14.211 1.354 1 79.31 318 ASP B O 1
ATOM 5790 N N . LEU B 1 319 ? -2.512 -16.422 1.667 1 82 319 LEU B N 1
ATOM 5791 C CA . LEU B 1 319 ? -1.158 -16.5 2.207 1 82 319 LEU B CA 1
ATOM 5792 C C . LEU B 1 319 ? -0.124 -16.172 1.136 1 82 319 LEU B C 1
ATOM 5794 O O . LEU B 1 319 ? 0.832 -15.43 1.394 1 82 319 LEU B O 1
ATOM 5798 N N . LYS B 1 320 ? -0.31 -16.734 -0.013 1 83.69 320 LYS B N 1
ATOM 5799 C CA . LYS B 1 320 ? 0.563 -16.422 -1.141 1 83.69 320 LYS B CA 1
ATOM 5800 C C . LYS B 1 320 ? 0.596 -14.914 -1.411 1 83.69 320 LYS B C 1
ATOM 5802 O O . LYS B 1 320 ? 1.671 -14.32 -1.535 1 83.69 320 LYS B O 1
ATOM 5807 N N . ASP B 1 321 ? -0.538 -14.305 -1.514 1 81.62 321 ASP B N 1
ATOM 5808 C CA . ASP B 1 321 ? -0.627 -12.883 -1.81 1 81.62 321 ASP B CA 1
ATOM 5809 C C . ASP B 1 321 ? 0.067 -12.055 -0.731 1 81.62 321 ASP B C 1
ATOM 5811 O O . ASP B 1 321 ? 0.719 -11.047 -1.034 1 81.62 321 ASP B O 1
ATOM 5815 N N . GLN B 1 322 ? -0.06 -12.531 0.482 1 81.31 322 GLN B N 1
ATOM 5816 C CA . GLN B 1 322 ? 0.597 -11.844 1.588 1 81.31 322 GLN B CA 1
ATOM 5817 C C . GLN B 1 322 ? 2.115 -11.914 1.456 1 81.31 322 GLN B C 1
ATOM 5819 O O . GLN B 1 322 ? 2.812 -10.922 1.679 1 81.31 322 GLN B O 1
ATOM 5824 N N . LEU B 1 323 ? 2.576 -13.031 1.065 1 82.25 323 LEU B N 1
ATOM 5825 C CA . LEU B 1 323 ? 4.016 -13.234 0.947 1 82.25 323 LEU B CA 1
ATOM 5826 C C . LEU B 1 323 ? 4.582 -12.461 -0.239 1 82.25 323 LEU B C 1
ATOM 5828 O O . LEU B 1 323 ? 5.711 -11.977 -0.186 1 82.25 323 LEU B O 1
ATOM 5832 N N . LEU B 1 324 ? 3.738 -12.359 -1.229 1 84.31 324 LEU B N 1
ATOM 5833 C CA . LEU B 1 324 ? 4.188 -11.656 -2.424 1 84.31 324 LEU B CA 1
ATOM 5834 C C . LEU B 1 324 ? 4.152 -10.148 -2.213 1 84.31 324 LEU B C 1
ATOM 5836 O O . LEU B 1 324 ? 4.941 -9.414 -2.812 1 84.31 324 LEU B O 1
ATOM 5840 N N . GLU B 1 325 ? 3.258 -9.68 -1.443 1 77.19 325 GLU B N 1
ATOM 5841 C CA . GLU B 1 325 ? 3.078 -8.25 -1.215 1 77.19 325 GLU B CA 1
ATOM 5842 C C . GLU B 1 325 ? 4.324 -7.625 -0.589 1 77.19 325 GLU B C 1
ATOM 5844 O O . GLU B 1 325 ? 4.586 -6.434 -0.762 1 77.19 325 GLU B O 1
ATOM 5849 N N . SER B 1 326 ? 5.082 -8.398 0.065 1 74.19 326 SER B N 1
ATOM 5850 C CA . SER B 1 326 ? 6.262 -7.898 0.76 1 74.19 326 SER B CA 1
ATOM 5851 C C . SER B 1 326 ? 7.363 -7.523 -0.224 1 74.19 326 SER B C 1
ATOM 5853 O O . SER B 1 326 ? 8.305 -6.816 0.134 1 74.19 326 SER B O 1
ATOM 5855 N N . PHE B 1 327 ? 7.293 -7.996 -1.438 1 75.56 327 PHE B N 1
ATOM 5856 C CA . PHE B 1 327 ? 8.367 -7.781 -2.398 1 75.56 327 PHE B CA 1
ATOM 5857 C C . PHE B 1 327 ? 7.809 -7.344 -3.748 1 75.56 327 PHE B C 1
ATOM 5859 O O . PHE B 1 327 ? 8.203 -7.875 -4.789 1 75.56 327 PHE B O 1
ATOM 5866 N N . LEU B 1 328 ? 6.918 -6.43 -3.648 1 66.5 328 LEU B N 1
ATOM 5867 C CA . LEU B 1 328 ? 6.262 -6.07 -4.898 1 66.5 328 LEU B CA 1
ATOM 5868 C C . LEU B 1 328 ? 7.238 -5.391 -5.852 1 66.5 328 LEU B C 1
ATOM 5870 O O . LEU B 1 328 ? 8.047 -4.562 -5.434 1 66.5 328 LEU B O 1
ATOM 5874 N N . LEU B 1 329 ? 7.277 -6.012 -6.977 1 62.59 329 LEU B N 1
ATOM 5875 C CA . LEU B 1 329 ? 8.047 -5.449 -8.078 1 62.59 329 LEU B CA 1
ATOM 5876 C C . LEU B 1 329 ? 7.293 -4.301 -8.742 1 62.59 329 LEU B C 1
ATOM 5878 O O . LEU B 1 329 ? 6.715 -4.469 -9.812 1 62.59 329 LEU B O 1
ATOM 5882 N N . LYS B 1 330 ? 6.691 -3.311 -7.809 1 56.94 330 LYS B N 1
ATOM 5883 C CA . LYS B 1 330 ? 5.641 -2.406 -8.266 1 56.94 330 LYS B CA 1
ATOM 5884 C C . LYS B 1 330 ? 6.223 -1.235 -9.047 1 56.94 330 LYS B C 1
ATOM 5886 O O . LYS B 1 330 ? 7.074 -0.502 -8.539 1 56.94 330 LYS B O 1
ATOM 5891 N N . LYS B 1 331 ? 6.398 -1.423 -10.406 1 59.44 331 LYS B N 1
ATOM 5892 C CA . LYS B 1 331 ? 6.621 -0.184 -11.148 1 59.44 331 LYS B CA 1
ATOM 5893 C C . LYS B 1 331 ? 5.352 0.262 -11.867 1 59.44 331 LYS B C 1
ATOM 5895 O O . LYS B 1 331 ? 4.566 -0.571 -12.32 1 59.44 331 LYS B O 1
ATOM 5900 N N . ARG B 1 332 ? 4.969 1.424 -11.578 1 60.69 332 ARG B N 1
ATOM 5901 C CA . ARG B 1 332 ? 3.883 2.021 -12.352 1 60.69 332 ARG B CA 1
ATOM 5902 C C . ARG B 1 332 ? 4.074 1.782 -13.844 1 60.69 332 ARG B C 1
ATOM 5904 O O . ARG B 1 332 ? 5.164 1.995 -14.375 1 60.69 332 ARG B O 1
ATOM 5911 N N . THR B 1 333 ? 3.338 0.818 -14.375 1 70.5 333 THR B N 1
ATOM 5912 C CA . THR B 1 333 ? 3.396 0.57 -15.812 1 70.5 333 THR B CA 1
ATOM 5913 C C . THR B 1 333 ? 2.02 0.737 -16.453 1 70.5 333 THR B C 1
ATOM 5915 O O . THR B 1 333 ? 0.997 0.56 -15.781 1 70.5 333 THR B O 1
ATOM 5918 N N . LYS B 1 334 ? 2.061 1.227 -17.672 1 75.5 334 LYS B N 1
ATOM 5919 C CA . LYS B 1 334 ? 0.826 1.338 -18.438 1 75.5 334 LYS B CA 1
ATOM 5920 C C . LYS B 1 334 ? 0.612 0.107 -19.312 1 75.5 334 LYS B C 1
ATOM 5922 O O . LYS B 1 334 ? -0.351 0.045 -20.094 1 75.5 334 LYS B O 1
ATOM 5927 N N . VAL B 1 335 ? 1.501 -0.822 -19.219 1 86.69 335 VAL B N 1
ATOM 5928 C CA . VAL B 1 335 ? 1.408 -2.033 -20.031 1 86.69 335 VAL B CA 1
ATOM 5929 C C . VAL B 1 335 ? 1.02 -3.217 -19.141 1 86.69 335 VAL B C 1
ATOM 5931 O O . VAL B 1 335 ? 1.837 -3.711 -18.375 1 86.69 335 VAL B O 1
ATOM 5934 N N . TRP B 1 336 ? -0.145 -3.709 -19.344 1 85.19 336 TRP B N 1
ATOM 5935 C CA . TRP B 1 336 ? -0.745 -4.664 -18.406 1 85.19 336 TRP B CA 1
ATOM 5936 C C . TRP B 1 336 ? -0.003 -5.996 -18.453 1 85.19 336 TRP B C 1
ATOM 5938 O O . TRP B 1 336 ? 0.161 -6.648 -17.406 1 85.19 336 TRP B O 1
ATOM 5948 N N . TYR B 1 337 ? 0.407 -6.48 -19.672 1 87.5 337 TYR B N 1
ATOM 5949 C CA . TYR B 1 337 ? 1.003 -7.809 -19.766 1 87.5 337 TYR B CA 1
ATOM 5950 C C . TYR B 1 337 ? 2.379 -7.832 -19.109 1 87.5 337 TYR B C 1
ATOM 5952 O O . TYR B 1 337 ? 2.842 -8.883 -18.656 1 87.5 337 TYR B O 1
ATOM 5960 N N . ARG B 1 338 ? 3.037 -6.727 -19.016 1 89.44 338 ARG B N 1
ATOM 5961 C CA . ARG B 1 338 ? 4.309 -6.656 -18.297 1 89.44 338 ARG B CA 1
ATOM 5962 C C . ARG B 1 338 ? 4.102 -6.742 -16.797 1 89.44 338 ARG B C 1
ATOM 5964 O O . ARG B 1 338 ? 4.922 -7.332 -16.078 1 89.44 338 ARG B O 1
ATOM 5971 N N . LYS B 1 339 ? 3.061 -6.098 -16.359 1 87.38 339 LYS B N 1
ATOM 5972 C CA . LYS B 1 339 ? 2.721 -6.223 -14.953 1 87.38 339 LYS B CA 1
ATOM 5973 C C . LYS B 1 339 ? 2.42 -7.672 -14.586 1 87.38 339 LYS B C 1
ATOM 5975 O O . LYS B 1 339 ? 2.83 -8.148 -13.523 1 87.38 339 LYS B O 1
ATOM 5980 N N . LEU B 1 340 ? 1.699 -8.32 -15.445 1 86.94 340 LEU B N 1
ATOM 5981 C CA . LEU B 1 340 ? 1.39 -9.727 -15.234 1 86.94 340 LEU B CA 1
ATOM 5982 C C . LEU B 1 340 ? 2.656 -10.57 -15.266 1 86.94 340 LEU B C 1
ATOM 5984 O O . LEU B 1 340 ? 2.785 -11.539 -14.516 1 86.94 340 LEU B O 1
ATOM 5988 N N . PHE B 1 341 ? 3.52 -10.234 -16.172 1 90.94 341 PHE B N 1
ATOM 5989 C CA . PHE B 1 341 ? 4.793 -10.938 -16.25 1 90.94 341 PHE B CA 1
ATOM 5990 C C . PHE B 1 341 ? 5.566 -10.805 -14.938 1 90.94 341 PHE B C 1
ATOM 5992 O O . PHE B 1 341 ? 6.094 -11.789 -14.422 1 90.94 341 PHE B O 1
ATOM 5999 N N . ASN B 1 342 ? 5.637 -9.594 -14.422 1 90.19 342 ASN B N 1
ATOM 6000 C CA . ASN B 1 342 ? 6.312 -9.367 -13.148 1 90.19 342 ASN B CA 1
ATOM 6001 C C . ASN B 1 342 ? 5.691 -10.203 -12.031 1 90.19 342 ASN B C 1
ATOM 6003 O O . ASN B 1 342 ? 6.406 -10.719 -11.164 1 90.19 342 ASN B O 1
ATOM 6007 N N . HIS B 1 343 ? 4.418 -10.266 -12.078 1 87.25 343 HIS B N 1
ATOM 6008 C CA . HIS B 1 343 ? 3.715 -11.078 -11.094 1 87.25 343 HIS B CA 1
ATOM 6009 C C . HIS B 1 343 ? 4.098 -12.547 -11.227 1 87.25 343 HIS B C 1
ATOM 6011 O O . HIS B 1 343 ? 4.27 -13.242 -10.219 1 87.25 343 HIS B O 1
ATOM 6017 N N . LEU B 1 344 ? 4.176 -13.023 -12.422 1 87.69 344 LEU B N 1
ATOM 6018 C CA . LEU B 1 344 ? 4.562 -14.414 -12.664 1 87.69 344 LEU B CA 1
ATOM 6019 C C . LEU B 1 344 ? 5.98 -14.672 -12.164 1 87.69 344 LEU B C 1
ATOM 6021 O O . LEU B 1 344 ? 6.25 -15.719 -11.578 1 87.69 344 LEU B O 1
ATOM 6025 N N . VAL B 1 345 ? 6.84 -13.727 -12.406 1 91.5 345 VAL B N 1
ATOM 6026 C CA . VAL B 1 345 ? 8.211 -13.852 -11.93 1 91.5 345 VAL B CA 1
ATOM 6027 C C . VAL B 1 345 ? 8.219 -13.938 -10.406 1 91.5 345 VAL B C 1
ATOM 6029 O O . VAL B 1 345 ? 8.859 -14.82 -9.828 1 91.5 345 VAL B O 1
ATOM 6032 N N . ASN B 1 346 ? 7.5 -13.078 -9.781 1 90.81 346 ASN B N 1
ATOM 6033 C CA . ASN B 1 346 ? 7.43 -13.062 -8.32 1 90.81 346 ASN B CA 1
ATOM 6034 C C . ASN B 1 346 ? 6.855 -14.367 -7.773 1 90.81 346 ASN B C 1
ATOM 6036 O O . ASN B 1 346 ? 7.328 -14.875 -6.758 1 90.81 346 ASN B O 1
ATOM 6040 N N . THR B 1 347 ? 5.855 -14.828 -8.438 1 87.75 347 THR B N 1
ATOM 6041 C CA . THR B 1 347 ? 5.246 -16.094 -8.031 1 87.75 347 THR B CA 1
ATOM 6042 C C . THR B 1 347 ? 6.23 -17.25 -8.203 1 87.75 347 THR B C 1
ATOM 6044 O O . THR B 1 347 ? 6.277 -18.156 -7.367 1 87.75 347 THR B O 1
ATOM 6047 N N . ALA B 1 348 ? 6.945 -17.219 -9.281 1 90.44 348 ALA B N 1
ATOM 6048 C CA . ALA B 1 348 ? 7.957 -18.234 -9.516 1 90.44 348 ALA B CA 1
ATOM 6049 C C . ALA B 1 348 ? 9.008 -18.234 -8.406 1 90.44 348 ALA B C 1
ATOM 6051 O O . ALA B 1 348 ? 9.445 -19.297 -7.953 1 90.44 348 ALA B O 1
ATOM 6052 N N . VAL B 1 349 ? 9.406 -17.078 -7.98 1 93 349 VAL B N 1
ATOM 6053 C CA . VAL B 1 349 ? 10.383 -16.953 -6.906 1 93 349 VAL B CA 1
ATOM 6054 C C . VAL B 1 349 ? 9.812 -17.547 -5.617 1 93 349 VAL B C 1
ATOM 6056 O O . VAL B 1 349 ? 10.5 -18.266 -4.895 1 93 349 VAL B O 1
ATOM 6059 N N . LEU B 1 350 ? 8.625 -17.203 -5.336 1 89.81 350 LEU B N 1
ATOM 6060 C CA . LEU B 1 350 ? 7.973 -17.734 -4.145 1 89.81 350 LEU B CA 1
ATOM 6061 C C . LEU B 1 350 ? 7.887 -19.266 -4.199 1 89.81 350 LEU B C 1
ATOM 6063 O O . LEU B 1 350 ? 8.18 -19.938 -3.211 1 89.81 350 LEU B O 1
ATOM 6067 N N . ASN B 1 351 ? 7.457 -19.797 -5.363 1 88.25 351 ASN B N 1
ATOM 6068 C CA . ASN B 1 351 ? 7.379 -21.25 -5.523 1 88.25 351 ASN B CA 1
ATOM 6069 C C . ASN B 1 351 ? 8.742 -21.906 -5.344 1 88.25 351 ASN B C 1
ATOM 6071 O O . ASN B 1 351 ? 8.852 -22.953 -4.719 1 88.25 351 ASN B O 1
ATOM 6075 N N . ALA B 1 352 ? 9.703 -21.281 -5.93 1 91.75 352 ALA B N 1
ATOM 6076 C CA . ALA B 1 352 ? 11.07 -21.766 -5.758 1 91.75 352 ALA B CA 1
ATOM 6077 C C . ALA B 1 352 ? 11.461 -21.797 -4.281 1 91.75 352 ALA B C 1
ATOM 6079 O O . ALA B 1 352 ? 12.07 -22.75 -3.809 1 91.75 352 ALA B O 1
ATOM 6080 N N . TYR B 1 353 ? 11.133 -20.812 -3.557 1 92.38 353 TYR B N 1
ATOM 6081 C CA . TYR B 1 353 ? 11.422 -20.703 -2.129 1 92.38 353 TYR B CA 1
ATOM 6082 C C . TYR B 1 353 ? 10.719 -21.812 -1.351 1 92.38 353 TYR B C 1
ATOM 6084 O O . TYR B 1 353 ? 11.312 -22.438 -0.473 1 92.38 353 TYR B O 1
ATOM 6092 N N . ILE B 1 354 ? 9.469 -21.969 -1.661 1 87.81 354 ILE B N 1
ATOM 6093 C CA . ILE B 1 354 ? 8.68 -22.969 -0.966 1 87.81 354 ILE B CA 1
ATOM 6094 C C . ILE B 1 354 ? 9.297 -24.359 -1.186 1 87.81 354 ILE B C 1
ATOM 6096 O O . ILE B 1 354 ? 9.43 -25.141 -0.242 1 87.81 354 ILE B O 1
ATOM 6100 N N . LEU B 1 355 ? 9.656 -24.688 -2.436 1 87.94 355 LEU B N 1
ATOM 6101 C CA . LEU B 1 355 ? 10.297 -25.969 -2.738 1 87.94 355 LEU B CA 1
ATOM 6102 C C . LEU B 1 355 ? 11.641 -26.078 -2.027 1 87.94 355 LEU B C 1
ATOM 6104 O O . LEU B 1 355 ? 11.992 -27.156 -1.514 1 87.94 355 LEU B O 1
ATOM 6108 N N . PHE B 1 356 ? 12.391 -24.984 -2.037 1 91.44 356 PHE B N 1
ATOM 6109 C CA . PHE B 1 356 ? 13.68 -24.922 -1.357 1 91.44 356 PHE B CA 1
ATOM 6110 C C . PHE B 1 356 ? 13.523 -25.219 0.128 1 91.44 356 PHE B C 1
ATOM 6112 O O . PHE B 1 356 ? 14.312 -25.984 0.696 1 91.44 356 PHE B O 1
ATOM 6119 N N . HIS B 1 357 ? 12.547 -24.672 0.746 1 87.81 357 HIS B N 1
ATOM 6120 C CA . HIS B 1 357 ? 12.273 -24.844 2.168 1 87.81 357 HIS B CA 1
ATOM 6121 C C . HIS B 1 357 ? 11.789 -26.266 2.455 1 87.81 357 HIS B C 1
ATOM 6123 O O . HIS B 1 357 ? 12.109 -26.828 3.502 1 87.81 357 HIS B O 1
ATOM 6129 N N . LYS B 1 358 ? 11.023 -26.844 1.604 1 84 358 LYS B N 1
ATOM 6130 C CA . LYS B 1 358 ? 10.508 -28.203 1.758 1 84 358 LYS B CA 1
ATOM 6131 C C . LYS B 1 358 ? 11.641 -29.219 1.815 1 84 358 LYS B C 1
ATOM 6133 O O . LYS B 1 358 ? 11.508 -30.281 2.441 1 84 358 LYS B O 1
ATOM 6138 N N . GLU B 1 359 ? 12.711 -28.891 1.101 1 86.19 359 GLU B N 1
ATOM 6139 C CA . GLU B 1 359 ? 13.852 -29.812 1.078 1 86.19 359 GLU B CA 1
ATOM 6140 C C . GLU B 1 359 ? 14.672 -29.688 2.357 1 86.19 359 GLU B C 1
ATOM 6142 O O . GLU B 1 359 ? 15.703 -30.359 2.502 1 86.19 359 GLU B O 1
ATOM 6147 N N . GLY B 1 360 ? 14.281 -28.781 3.322 1 86.62 360 GLY B N 1
ATOM 6148 C CA . GLY B 1 360 ? 14.906 -28.75 4.633 1 86.62 360 GLY B CA 1
ATOM 6149 C C . GLY B 1 360 ? 15.727 -27.5 4.875 1 86.62 360 GLY B C 1
ATOM 6150 O O . GLY B 1 360 ? 16.25 -27.297 5.969 1 86.62 360 GLY B O 1
ATOM 6151 N N . ASN B 1 361 ? 15.797 -26.625 3.822 1 90.44 361 ASN B N 1
ATOM 6152 C CA . ASN B 1 361 ? 16.547 -25.391 4.004 1 90.44 361 ASN B CA 1
ATOM 6153 C C . ASN B 1 361 ? 15.789 -24.391 4.883 1 90.44 361 ASN B C 1
ATOM 6155 O O . ASN B 1 361 ? 14.562 -24.281 4.781 1 90.44 361 ASN B O 1
ATOM 6159 N N . LYS B 1 362 ? 16.453 -23.656 5.75 1 90.88 362 LYS B N 1
ATOM 6160 C CA . LYS B 1 362 ? 15.789 -22.859 6.777 1 90.88 362 LYS B CA 1
ATOM 6161 C C . LYS B 1 362 ? 15.914 -21.375 6.48 1 90.88 362 LYS B C 1
ATOM 6163 O O . LYS B 1 362 ? 15.422 -20.547 7.242 1 90.88 362 LYS B O 1
ATOM 6168 N N . GLU B 1 363 ? 16.453 -20.969 5.426 1 91.44 363 GLU B N 1
ATOM 6169 C CA . GLU B 1 363 ? 16.562 -19.562 5.07 1 91.44 363 GLU B CA 1
ATOM 6170 C C . GLU B 1 363 ? 15.188 -18.922 4.941 1 91.44 363 GLU B C 1
ATOM 6172 O O . GLU B 1 363 ? 14.25 -19.547 4.453 1 91.44 363 GLU B O 1
ATOM 6177 N N . ASP B 1 364 ? 15.055 -17.703 5.422 1 92.56 364 ASP B N 1
ATOM 6178 C CA . ASP B 1 364 ? 13.781 -17 5.254 1 92.56 364 ASP B CA 1
ATOM 6179 C C . ASP B 1 364 ? 13.617 -16.5 3.822 1 92.56 364 ASP B C 1
ATOM 6181 O O . ASP B 1 364 ? 14.562 -16.547 3.027 1 92.56 364 ASP B O 1
ATOM 6185 N N . HIS B 1 365 ? 12.453 -16.109 3.51 1 92.38 365 HIS B N 1
ATOM 6186 C CA . HIS B 1 365 ? 12.086 -15.727 2.148 1 92.38 365 HIS B CA 1
ATOM 6187 C C . HIS B 1 365 ? 12.977 -14.602 1.634 1 92.38 365 HIS B C 1
ATOM 6189 O O . HIS B 1 365 ? 13.453 -14.648 0.498 1 92.38 365 HIS B O 1
ATOM 6195 N N . LEU B 1 366 ? 13.242 -13.586 2.469 1 93.25 366 LEU B N 1
ATOM 6196 C CA . LEU B 1 366 ? 14.086 -12.461 2.08 1 93.25 366 LEU B CA 1
ATOM 6197 C C . LEU B 1 366 ? 15.508 -12.93 1.771 1 93.25 366 LEU B C 1
ATOM 6199 O O . LEU B 1 366 ? 16.062 -12.578 0.729 1 93.25 366 LEU B O 1
ATOM 6203 N N . SER B 1 367 ? 16.078 -13.688 2.648 1 94.12 367 SER B N 1
ATOM 6204 C CA . SER B 1 367 ? 17.422 -14.219 2.447 1 94.12 367 SER B CA 1
ATOM 6205 C C . SER B 1 367 ? 17.5 -15.078 1.19 1 94.12 367 SER B C 1
ATOM 6207 O O . SER B 1 367 ? 18.484 -15.008 0.44 1 94.12 367 SER B O 1
ATOM 6209 N N . PHE B 1 368 ? 16.484 -15.922 0.999 1 95.31 368 PHE B N 1
ATOM 6210 C CA . PHE B 1 368 ? 16.422 -16.734 -0.205 1 95.31 368 PHE B CA 1
ATOM 6211 C C . PHE B 1 368 ? 16.5 -15.875 -1.456 1 95.31 368 PHE B C 1
ATOM 6213 O O . PHE B 1 368 ? 17.25 -16.172 -2.381 1 95.31 368 PHE B O 1
ATOM 6220 N N . ARG B 1 369 ? 15.727 -14.789 -1.513 1 95.25 369 ARG B N 1
ATOM 6221 C CA . ARG B 1 369 ? 15.68 -13.898 -2.668 1 95.25 369 ARG B CA 1
ATOM 6222 C C . ARG B 1 369 ? 17.031 -13.242 -2.906 1 95.25 369 ARG B C 1
ATOM 6224 O O . ARG B 1 369 ? 17.484 -13.117 -4.051 1 95.25 369 ARG B O 1
ATOM 6231 N N . ILE B 1 370 ? 17.672 -12.781 -1.851 1 95.62 370 ILE B N 1
ATOM 6232 C CA . ILE B 1 370 ? 18.953 -12.117 -1.96 1 95.62 370 ILE B CA 1
ATOM 6233 C C . ILE B 1 370 ? 20 -13.086 -2.52 1 95.62 370 ILE B C 1
ATOM 6235 O O . ILE B 1 370 ? 20.75 -12.742 -3.434 1 95.62 370 ILE B O 1
ATOM 6239 N N . VAL B 1 371 ? 20.031 -14.273 -2.027 1 96.38 371 VAL B N 1
ATOM 6240 C CA . VAL B 1 371 ? 20.969 -15.281 -2.49 1 96.38 371 VAL B CA 1
ATOM 6241 C C . VAL B 1 371 ? 20.688 -15.625 -3.949 1 96.38 371 VAL B C 1
ATOM 6243 O O . VAL B 1 371 ? 21.609 -15.797 -4.746 1 96.38 371 VAL B O 1
ATOM 6246 N N . LEU B 1 372 ? 19.391 -15.766 -4.242 1 97.19 372 LEU B N 1
ATOM 6247 C CA . LEU B 1 372 ? 19 -16.062 -5.617 1 97.19 372 LEU B CA 1
ATOM 6248 C C . LEU B 1 372 ? 19.531 -15 -6.57 1 97.19 372 LEU B C 1
ATOM 6250 O O . LEU B 1 372 ? 20.125 -15.32 -7.602 1 97.19 372 LEU B O 1
ATOM 6254 N N . VAL B 1 373 ? 19.359 -13.719 -6.25 1 97 373 VAL B N 1
ATOM 6255 C CA . VAL B 1 373 ? 19.828 -12.625 -7.098 1 97 373 VAL B CA 1
ATOM 6256 C C . VAL B 1 373 ? 21.344 -12.695 -7.246 1 97 373 VAL B C 1
ATOM 6258 O O . VAL B 1 373 ? 21.875 -12.578 -8.359 1 97 373 VAL B O 1
ATOM 6261 N N . ASN B 1 374 ? 22.047 -12.938 -6.172 1 96.31 374 ASN B N 1
ATOM 6262 C CA . ASN B 1 374 ? 23.5 -13.055 -6.207 1 96.31 374 ASN B CA 1
ATOM 6263 C C . ASN B 1 374 ? 23.953 -14.188 -7.125 1 96.31 374 ASN B C 1
ATOM 6265 O O . ASN B 1 374 ? 24.906 -14.023 -7.898 1 96.31 374 ASN B O 1
ATOM 6269 N N . LYS B 1 375 ? 23.312 -15.266 -7.027 1 96.62 375 LYS B N 1
ATOM 6270 C CA . LYS B 1 375 ? 23.672 -16.422 -7.836 1 96.62 375 LYS B CA 1
ATOM 6271 C C . LYS B 1 375 ? 23.391 -16.172 -9.312 1 96.62 375 LYS B C 1
ATOM 6273 O O . LYS B 1 375 ? 24.172 -16.594 -10.18 1 96.62 375 LYS B O 1
ATOM 6278 N N . ILE B 1 376 ? 22.25 -15.531 -9.594 1 97.25 376 ILE B N 1
ATOM 6279 C CA . ILE B 1 376 ? 21.922 -15.195 -10.977 1 97.25 376 ILE B CA 1
ATOM 6280 C C . ILE B 1 376 ? 23.016 -14.305 -11.562 1 97.25 376 ILE B C 1
ATOM 6282 O O . ILE B 1 376 ? 23.531 -14.586 -12.648 1 97.25 376 ILE B O 1
ATOM 6286 N N . ILE B 1 377 ? 23.391 -13.242 -10.852 1 96.81 377 ILE B N 1
ATOM 6287 C CA . ILE B 1 377 ? 24.359 -12.289 -11.352 1 96.81 377 ILE B CA 1
ATOM 6288 C C . ILE B 1 377 ? 25.734 -12.961 -11.461 1 96.81 377 ILE B C 1
ATOM 6290 O O . ILE B 1 377 ? 26.453 -12.766 -12.445 1 96.81 377 ILE B O 1
ATOM 6294 N N . ALA B 1 378 ? 26.125 -13.734 -10.508 1 95 378 ALA B N 1
ATOM 6295 C CA . ALA B 1 378 ? 27.422 -14.422 -10.523 1 95 378 ALA B CA 1
ATOM 6296 C C . ALA B 1 378 ? 27.5 -15.398 -11.695 1 95 378 ALA B C 1
ATOM 6298 O O . ALA B 1 378 ? 28.578 -15.555 -12.289 1 95 378 ALA B O 1
ATOM 6299 N N . SER B 1 379 ? 26.391 -16.016 -12.062 1 94.94 379 SER B N 1
ATOM 6300 C CA . SER B 1 379 ? 26.406 -17.062 -13.07 1 94.94 379 SER B CA 1
ATOM 6301 C C . SER B 1 379 ? 26.297 -16.484 -14.477 1 94.94 379 SER B C 1
ATOM 6303 O O . SER B 1 379 ? 26.859 -17.031 -15.43 1 94.94 379 SER B O 1
ATOM 6305 N N . TYR B 1 380 ? 25.578 -15.359 -14.586 1 95.25 380 TYR B N 1
ATOM 6306 C CA . TYR B 1 380 ? 25.188 -15.008 -15.945 1 95.25 380 TYR B CA 1
ATOM 6307 C C . TYR B 1 380 ? 25.703 -13.617 -16.312 1 95.25 380 TYR B C 1
ATOM 6309 O O . TYR B 1 380 ? 25.641 -13.227 -17.484 1 95.25 380 TYR B O 1
ATOM 6317 N N . HIS B 1 381 ? 26.062 -12.836 -15.266 1 91.06 381 HIS B N 1
ATOM 6318 C CA . HIS B 1 381 ? 26.594 -11.516 -15.586 1 91.06 381 HIS B CA 1
ATOM 6319 C C . HIS B 1 381 ? 27.984 -11.617 -16.188 1 91.06 381 HIS B C 1
ATOM 6321 O O . HIS B 1 381 ? 28.891 -12.203 -15.586 1 91.06 381 HIS B O 1
ATOM 6327 N N . ILE B 1 382 ? 28.188 -11.414 -17.469 1 76.06 382 ILE B N 1
ATOM 6328 C CA . ILE B 1 382 ? 29.484 -11.43 -18.141 1 76.06 382 ILE B CA 1
ATOM 6329 C C . ILE B 1 382 ? 30.125 -10.047 -18.031 1 76.06 382 ILE B C 1
ATOM 6331 O O . ILE B 1 382 ? 29.516 -9.039 -18.406 1 76.06 382 ILE B O 1
ATOM 6335 N N . GLN B 1 383 ? 31.031 -9.828 -17.047 1 59.97 383 GLN B N 1
ATOM 6336 C CA . GLN B 1 383 ? 31.75 -8.562 -16.953 1 59.97 383 GLN B CA 1
ATOM 6337 C C . GLN B 1 383 ? 32.375 -8.18 -18.297 1 59.97 383 GLN B C 1
ATOM 6339 O O . GLN B 1 383 ? 32.969 -9.016 -18.969 1 59.97 383 GLN B O 1
ATOM 6344 N N . LYS B 1 384 ? 31.766 -7.375 -19.172 1 47.56 384 LYS B N 1
ATOM 6345 C CA . LYS B 1 384 ? 32.531 -6.883 -20.312 1 47.56 384 LYS B CA 1
ATOM 6346 C C . LYS B 1 384 ? 33.969 -6.527 -19.891 1 47.56 384 LYS B C 1
ATOM 6348 O O . LYS B 1 384 ? 34.188 -5.668 -19.047 1 47.56 384 LYS B O 1
ATOM 6353 N N . LEU B 1 385 ? 34.812 -7.398 -19.781 1 36.75 385 LEU B N 1
ATOM 6354 C CA . LEU B 1 385 ? 36.25 -7.027 -19.797 1 36.75 385 LEU B CA 1
ATOM 6355 C C . LEU B 1 385 ? 36.5 -5.984 -20.875 1 36.75 385 LEU B C 1
ATOM 6357 O O . LEU B 1 385 ? 36.062 -6.129 -22.016 1 36.75 385 LEU B O 1
ATOM 6361 N N . GLU B 1 386 ? 36.469 -4.691 -20.5 1 34.41 386 GLU B N 1
ATOM 6362 C CA . GLU B 1 386 ? 37.156 -3.793 -21.422 1 34.41 386 GLU B CA 1
ATOM 6363 C C . GLU B 1 386 ? 38.312 -4.5 -22.141 1 34.41 386 GLU B C 1
ATOM 6365 O O . GLU B 1 386 ? 39.219 -5.047 -21.484 1 34.41 386 GLU B O 1
ATOM 6370 N N . LYS B 1 387 ? 38.156 -4.969 -23.359 1 24.38 387 LYS B N 1
ATOM 6371 C CA . LYS B 1 387 ? 39.312 -4.945 -24.234 1 24.38 387 LYS B CA 1
ATOM 6372 C C . LYS B 1 387 ? 39.719 -3.514 -24.562 1 24.38 387 LYS B C 1
ATOM 6374 O O . LYS B 1 387 ? 38.875 -2.664 -24.844 1 24.38 387 LYS B O 1
#

Organism: Ladona fulva (NCBI:txid123851)

InterPro domains:
  IPR029526 PiggyBac transposable element-derived protein [PF13843] (14-353)

Foldseek 3Di:
DAKDFDDDFPDLQALQSLLCLQVPPVLLVLQQVQLQVQCVVPDDDDRDDSLVVLLLLLVLLVCLVVPDQDLVLALDPDPVRYDPVRCQQDNSVVSVSCLVRGWRDDPPDVVLCVVPVQQSRCVVSQVSSQVSVVNGMGADQEKEKDKDFDQDDADGPLWAACPVDPRRIGQIAIFMGHFPALQTGDRDPPPVDQLLVSVCVRCVVVFLPQGEYEYEQRNDDPVSQVVRVVRNYKYKYWHDCPGPPHDPVQVDDDDAQDKDWDDDPLWIWMWHHHPHITIMITSPDDQDWDWDAPDPRDDTHIGGVSVVVNVRGHCSNVVSVVVLVSRDSDDDDNDRNSNVVSVSSSSSLSSSVSSSVVVPDDDDSVRSSVSNSVVSSVPRRDSPPPD/DAKDFDDDFPDLQALQSLLCLQVPPVLLVLQQVQLQVQCVVPDDDDRDDSLVVLLLLLVLLVCLVVPDQDLVLALDPDPVRYDPVRCQQDNSVVSVSCLVRGWRDDPVDVVLCVVPVQQSRCVVSLVSSQVSVVNGMGADQEKEKDKDFDQDDADGPLWAACPVDPRRIGDIAIFMGHFPQLQTHHGDPPVVDQLLVSVCVRCVVVFLPQGEYEYEQRNDDPVSQVVRVVRNYKYKYWHDCPGPPHDPVQVDDDDAQDKDWDDDPLWIWMWHDHPHITIMITSPDDQDWDWDAPDPRDDTHIGGVSVVVNVRGHCSPVVSVVVLVSRDSDDDDNDRNSNVVSVSSSSSLSSSVSSSVVVPDDDDSVRSSVSNSVVSSVPRRDNPPPD

Secondary structure (DSSP, 8-state):
---EE-SPPSSTT-HHHHHTTTS-HHHHHHHHHHHHHHHHTT-------HHHHHHHHHHHHHHHHSB-SSHHHHT---TTT--THHHHHS-HHHHHHHHHH---S-TT-HHHHHH-TTTTTTHHHHHHHHHHHHHHEE--SEEEEEEEEEE--S--TT-EE-TTSSS-EEEEEEEEEETTB---------TTS-HHHHHHHHTGGGTTSS-EEEE-TTT--HHHHHHHHHTT-EEEEE--TTSTTS-GGGGS---TT-EEEEEETTEEEEEEESSSEEEEEESS--S-EEEEEPTTSS-EEEEEHHHHHHHHHSTHHHHHHHHHHTT------S-HHHHHHHHHHHHHHHHHHHHHHHTT----HHHHHHHHHHHHHHHH-------/---EE-SPPSSTT-HHHHHTTTS-HHHHHHHHHHHHHHHHTT-------HHHHHHHHHHHHHHHHSB-SSHHHHT---TTT--THHHHHS-HHHHHHHHHH---S-TT-HHHHHH-TTTTTTHHHHHHHHHHHHHHEE--SEEEEEEEEEE--S--TT-EE-TTSSS-EEEEEEEEEETT---B------TTS-HHHHHHHHTGGGTTSS-EEEE-TTT--HHHHHHHHHTT-EEEEE--TTSTTS-GGGGS---TT-EEEEEETTEEEEEEESSSEEEEEESS--S-EEEEEPTTSS-EEEEEHHHHHHHHHSTHHHHHHHHHHTT------S-HHHHHHHHHHHHHHHHHHHHHHHTT----HHHHHHHHHHHHHHHH-------